Protein AF-A0A6I1Z9Z2-F1 (afdb_monomer_lite)

pLDDT: mean 73.85, std 20.02, range [30.47, 98.06]

Sequence (432 aa):
MTGGTPLSRRRSLVTGGAGFLGSHRLDISPPDGAQLLPAPYDPVLHFVGPASPADHLRLPPETLDVGRLGTRNALTIAARDGARLVLASTSELAPYGTPRVAERLREYVQADAQGGFGARPVPWADLVRARPVGGAWSGDQADRAAGARLCLAEAVLAPARWLRGRTGEDALTMAGGVTLNCVANTRLWRESGFRHVRVQPAAGDAGTALGAAAHVAGQEDTLEPMPTAALGRCWSHAELRQWLERAAVPYDCEEPADIAETAADGIVAWFQGRGEYGPCALGHRSPLARPGKSAGLEQRNAVKSREELRPVAPMVLAERAAGIFDGPLPSPHMPFVHDVAAAWKARIPAVVHVDGTARMRTVDRGQEPLVAWMTDGFERRTGLPVAVNASLDAAGRPMVDDPRDALECFGSAPVELLVLGPFAIRRGKAFA

Foldseek 3Di:
DDDDDDDPDAAEWEAFDQCTQTVPSQRLLDPCSLVVDDDDHAAYEYEFDFPFPFCCVVPVVVSCVVVPSPVVSRVVNCVVRVHDYDYDDQDLLQLVEALPCQVVLCVAWDADLQLAIHGHDDPVVVQDPDADVVHDDDRSVNNNSNSVLVSLLVRNLNSLLSVCVVPVDQEAEAATRSLLQQASQQCNCVPSNHVYYHYDLARYSLCVVVVVVCVVCVVPDDDDDDLFQLPADFDDPVRLVVVCVVVVFDWDLDDLLVVLLVQAVAWEQAAAGGAGHHQWGQRRGWTKYAQQDQVRVQQQCVLLVHDPSDAWAKEAAQVCDVVFWATDPPAASLSHKTAGDPVCCNRRVRQAHPNRIGSYHHDYCVSHVSSCVSLVSNCVNRVDRIMTTGAQAHRRGGGDRDSVRQVVSVVSGPHQWYDHYSIIGGPVRRVD

Structure (mmCIF, N/CA/C/O backbone):
data_AF-A0A6I1Z9Z2-F1
#
_entry.id   AF-A0A6I1Z9Z2-F1
#
loop_
_atom_site.group_PDB
_atom_site.id
_atom_site.type_symbol
_atom_site.label_atom_id
_atom_site.label_alt_id
_atom_site.label_comp_id
_atom_site.label_asym_id
_atom_site.label_entity_id
_atom_site.label_seq_id
_atom_site.pdbx_PDB_ins_code
_atom_site.Cartn_x
_atom_site.Cartn_y
_atom_site.Cartn_z
_atom_site.occupancy
_atom_site.B_iso_or_equiv
_atom_site.auth_seq_id
_atom_site.auth_comp_id
_atom_site.auth_asym_id
_atom_site.auth_atom_id
_atom_site.pdbx_PDB_model_num
ATOM 1 N N . MET A 1 1 ? 55.082 -2.006 -34.697 1.00 39.34 1 MET A N 1
ATOM 2 C CA . MET A 1 1 ? 54.694 -1.769 -33.292 1.00 39.34 1 MET A CA 1
ATOM 3 C C . MET A 1 1 ? 53.232 -1.363 -33.250 1.00 39.34 1 MET A C 1
ATOM 5 O O . MET A 1 1 ? 52.941 -0.237 -33.612 1.00 39.34 1 MET A O 1
ATOM 9 N N . THR A 1 2 ? 52.344 -2.261 -32.829 1.00 35.53 2 THR A N 1
ATOM 10 C CA . THR A 1 2 ? 50.995 -1.942 -32.320 1.00 35.53 2 THR A CA 1
ATOM 11 C C . THR A 1 2 ? 50.575 -3.100 -31.412 1.00 35.53 2 THR A C 1
ATOM 13 O O . THR A 1 2 ? 49.881 -4.020 -31.833 1.00 35.53 2 THR A O 1
ATOM 16 N N . GLY A 1 3 ? 51.101 -3.107 -30.186 1.00 33.56 3 GLY A N 1
ATOM 17 C CA . GLY A 1 3 ? 50.648 -3.997 -29.120 1.00 33.56 3 GLY A CA 1
ATOM 18 C C . GLY A 1 3 ? 49.540 -3.304 -28.336 1.00 33.56 3 GLY A C 1
ATOM 19 O O . GLY A 1 3 ? 49.822 -2.386 -27.573 1.00 33.56 3 GLY A O 1
ATOM 20 N N . GLY A 1 4 ? 48.292 -3.713 -28.557 1.00 30.72 4 GLY A N 1
ATOM 21 C CA . GLY A 1 4 ? 47.162 -3.367 -27.700 1.00 30.72 4 GLY A CA 1
ATOM 22 C C . GLY A 1 4 ? 46.847 -4.547 -26.786 1.00 30.72 4 GLY A C 1
ATOM 23 O O . GLY A 1 4 ? 46.471 -5.615 -27.262 1.00 30.72 4 GLY A O 1
ATOM 24 N N . THR A 1 5 ? 47.033 -4.370 -25.482 1.00 32.22 5 THR A N 1
ATOM 25 C CA . THR A 1 5 ? 46.659 -5.333 -24.435 1.00 32.22 5 THR A CA 1
ATOM 26 C C . THR A 1 5 ? 45.135 -5.553 -24.435 1.00 32.22 5 THR A C 1
ATOM 28 O O . THR A 1 5 ? 44.399 -4.578 -24.612 1.00 32.22 5 THR A O 1
ATOM 31 N N . PRO A 1 6 ? 44.607 -6.775 -24.214 1.00 32.69 6 PRO A N 1
ATOM 32 C CA . PRO A 1 6 ? 43.164 -6.988 -24.139 1.00 32.69 6 PRO A CA 1
ATOM 33 C C . PRO A 1 6 ? 42.592 -6.285 -22.901 1.00 32.69 6 PRO A C 1
ATOM 35 O O . PRO A 1 6 ? 43.097 -6.472 -21.794 1.00 32.69 6 PRO A O 1
ATOM 38 N N . LEU A 1 7 ? 41.520 -5.505 -23.071 1.00 32.72 7 LEU A N 1
ATOM 39 C CA . LEU A 1 7 ? 40.708 -4.996 -21.961 1.00 32.72 7 LEU A CA 1
ATOM 40 C C . LEU A 1 7 ? 40.243 -6.180 -21.099 1.00 32.72 7 LEU A C 1
ATOM 42 O O . LEU A 1 7 ? 39.556 -7.077 -21.595 1.00 32.72 7 LEU A O 1
ATOM 46 N N . SER A 1 8 ? 40.612 -6.198 -19.815 1.00 33.72 8 SER A N 1
ATOM 47 C CA . SER A 1 8 ? 40.124 -7.211 -18.879 1.00 33.72 8 SER A CA 1
ATOM 48 C C . SER A 1 8 ? 38.592 -7.144 -18.812 1.00 33.72 8 SER A C 1
ATOM 50 O O . SER A 1 8 ? 37.994 -6.079 -18.635 1.00 33.72 8 SER A O 1
ATOM 52 N N . ARG A 1 9 ? 37.921 -8.283 -19.023 1.00 36.31 9 ARG A N 1
ATOM 53 C CA . ARG A 1 9 ? 36.458 -8.375 -18.927 1.00 36.31 9 ARG A CA 1
ATOM 54 C C . ARG A 1 9 ? 36.037 -8.161 -17.471 1.00 36.31 9 ARG A C 1
ATOM 56 O O . ARG A 1 9 ? 36.174 -9.076 -16.664 1.00 36.31 9 ARG A O 1
ATOM 63 N N . ARG A 1 10 ? 35.508 -6.975 -17.164 1.00 39.22 10 ARG A N 1
ATOM 64 C CA . ARG A 1 10 ? 34.816 -6.666 -15.902 1.00 39.22 10 ARG A CA 1
ATOM 65 C C . ARG A 1 10 ? 33.581 -7.557 -15.743 1.00 39.22 10 ARG A C 1
ATOM 67 O O . ARG A 1 10 ? 32.819 -7.708 -16.702 1.00 39.22 10 ARG A O 1
ATOM 74 N N . ARG A 1 11 ? 33.387 -8.165 -14.569 1.00 38.00 11 ARG A N 1
ATOM 75 C CA . ARG A 1 11 ? 32.294 -9.125 -14.289 1.00 38.00 11 ARG A CA 1
ATOM 76 C C . ARG A 1 11 ? 31.288 -8.500 -13.319 1.00 38.00 11 ARG A C 1
ATOM 78 O O . ARG A 1 11 ? 31.681 -7.806 -12.390 1.00 38.00 11 ARG A O 1
ATOM 85 N N . SER A 1 12 ? 29.988 -8.723 -13.519 1.00 34.16 12 SER A N 1
ATOM 86 C CA . SER A 1 12 ? 28.911 -8.195 -12.658 1.00 34.16 12 SER A CA 1
ATOM 87 C C . SER A 1 12 ? 27.950 -9.312 -12.251 1.00 34.16 12 SER A C 1
ATOM 89 O O . SER A 1 12 ? 27.571 -10.131 -13.094 1.00 34.16 12 SER A O 1
ATOM 91 N N . LEU A 1 13 ? 27.563 -9.340 -10.972 1.00 36.97 13 LEU A N 1
ATOM 92 C CA . LEU A 1 13 ? 26.622 -10.315 -10.412 1.00 36.97 13 LEU A CA 1
ATOM 93 C C . LEU A 1 13 ? 25.277 -9.638 -10.110 1.00 36.97 13 LEU A C 1
ATOM 95 O O . LEU A 1 13 ? 25.224 -8.674 -9.347 1.00 36.97 13 LEU A O 1
ATOM 99 N N . VAL A 1 14 ? 24.194 -10.155 -10.693 1.00 38.81 14 VAL A N 1
ATOM 100 C CA . VAL A 1 14 ? 22.811 -9.700 -10.470 1.00 38.81 14 VAL A CA 1
ATOM 101 C C . VAL A 1 14 ? 22.050 -10.808 -9.750 1.00 38.81 14 VAL A C 1
ATOM 103 O O . VAL A 1 14 ? 22.090 -11.945 -10.206 1.00 38.81 14 VAL A O 1
ATOM 106 N N . THR A 1 15 ? 21.388 -10.500 -8.632 1.00 43.03 15 THR A N 1
ATOM 107 C CA . THR A 1 15 ? 20.661 -11.493 -7.818 1.00 43.03 15 THR A CA 1
ATOM 108 C C . THR A 1 15 ? 19.252 -11.010 -7.463 1.00 43.03 15 THR A C 1
ATOM 110 O O . THR A 1 15 ? 19.045 -9.821 -7.201 1.00 43.03 15 THR A O 1
ATOM 113 N N . GLY A 1 16 ? 18.287 -11.933 -7.407 1.00 37.81 16 GLY A N 1
ATOM 114 C CA . GLY A 1 16 ? 16.941 -11.692 -6.882 1.00 37.81 16 GLY A CA 1
ATOM 115 C C . GLY A 1 16 ? 16.196 -13.001 -6.603 1.00 37.81 16 GLY A C 1
ATOM 116 O O . GLY A 1 16 ? 16.183 -13.863 -7.472 1.00 37.81 16 GLY A O 1
ATOM 117 N N . GLY A 1 17 ? 15.588 -13.118 -5.414 1.00 38.91 17 GLY A N 1
ATOM 118 C CA . GLY A 1 17 ? 14.640 -14.176 -5.023 1.00 38.91 17 GLY A CA 1
ATOM 119 C C . GLY A 1 17 ? 15.146 -15.630 -5.022 1.00 38.91 17 GLY A C 1
ATOM 120 O O . GLY A 1 17 ? 16.175 -15.962 -5.604 1.00 38.91 17 GLY A O 1
ATOM 121 N N . ALA A 1 18 ? 14.402 -16.515 -4.345 1.00 30.47 18 ALA A N 1
ATOM 122 C CA . ALA A 1 18 ? 14.756 -17.929 -4.182 1.00 30.47 18 ALA A CA 1
ATOM 123 C C . ALA A 1 18 ? 14.954 -18.638 -5.537 1.00 30.47 18 ALA A C 1
ATOM 125 O O . ALA A 1 18 ? 14.105 -18.560 -6.423 1.00 30.47 18 ALA A O 1
ATOM 126 N N . GLY A 1 19 ? 16.108 -19.298 -5.674 1.00 34.84 19 GLY A N 1
ATOM 127 C CA . GLY A 1 19 ? 16.666 -19.819 -6.926 1.00 34.84 19 GLY A CA 1
ATOM 128 C C . GLY A 1 19 ? 17.892 -19.043 -7.428 1.00 34.84 19 GLY A C 1
ATOM 129 O O . GLY A 1 19 ? 18.610 -19.577 -8.262 1.00 34.84 19 GLY A O 1
ATOM 130 N N . PHE A 1 20 ? 18.133 -17.817 -6.925 1.00 44.12 20 PHE A N 1
ATOM 131 C CA . PHE A 1 20 ? 19.316 -16.943 -7.083 1.00 44.12 20 PHE A CA 1
ATOM 132 C C . PHE A 1 20 ? 20.274 -17.258 -8.245 1.00 44.12 20 PHE A C 1
ATOM 134 O O . PHE A 1 20 ? 21.485 -17.342 -8.056 1.00 44.12 20 PHE A O 1
ATOM 141 N N . LEU A 1 21 ? 19.746 -17.368 -9.464 1.00 36.66 21 LEU A N 1
ATOM 142 C CA . LEU A 1 21 ? 20.552 -17.549 -10.661 1.00 36.66 21 LEU A CA 1
ATOM 143 C C . LEU A 1 21 ? 21.253 -16.223 -10.960 1.00 36.66 21 LEU A C 1
ATOM 145 O O . LEU A 1 21 ? 20.626 -15.262 -11.404 1.00 36.66 21 LEU A O 1
ATOM 149 N N . GLY A 1 22 ? 22.565 -16.165 -10.725 1.00 40.72 22 GLY A N 1
ATOM 150 C CA . GLY A 1 22 ? 23.389 -15.075 -11.249 1.00 40.72 22 GLY A CA 1
ATOM 151 C C . GLY A 1 22 ? 23.349 -15.024 -12.784 1.00 40.72 22 GLY A C 1
ATOM 152 O O . GLY A 1 22 ? 22.806 -15.914 -13.441 1.00 40.72 22 GLY A O 1
ATOM 153 N N . SER A 1 23 ? 24.049 -14.060 -13.389 1.00 37.53 23 SER A N 1
ATOM 154 C CA . SER A 1 23 ? 24.301 -13.987 -14.847 1.00 37.53 23 SER A CA 1
ATOM 155 C C . SER A 1 23 ? 24.912 -15.271 -15.453 1.00 37.53 23 SER A C 1
ATOM 157 O O . SER A 1 23 ? 24.978 -15.417 -16.671 1.00 37.53 23 SER A O 1
ATOM 159 N N . HIS A 1 24 ? 25.315 -16.221 -14.603 1.00 39.03 24 HIS A N 1
ATOM 160 C CA . HIS A 1 24 ? 25.862 -17.536 -14.928 1.00 39.03 24 HIS A CA 1
ATOM 161 C C . HIS A 1 24 ? 24.916 -18.727 -14.668 1.00 39.03 24 HIS A C 1
ATOM 163 O O . HIS A 1 24 ? 25.362 -19.861 -14.802 1.00 39.03 24 HIS A O 1
ATOM 169 N N . ARG A 1 25 ? 23.638 -18.512 -14.313 1.00 40.47 25 ARG A N 1
ATOM 170 C CA . ARG A 1 25 ? 22.677 -19.589 -13.982 1.00 40.47 25 ARG A CA 1
ATOM 171 C C . ARG A 1 25 ? 23.159 -20.545 -12.869 1.00 40.47 25 ARG A C 1
ATOM 173 O O . ARG A 1 25 ? 22.931 -21.747 -12.942 1.00 40.47 25 ARG A O 1
ATOM 180 N N . LEU A 1 26 ? 23.817 -20.007 -11.843 1.00 44.75 26 LEU A N 1
ATOM 181 C CA . LEU A 1 26 ? 24.284 -20.754 -10.669 1.00 44.75 26 LEU A CA 1
ATOM 182 C C . LEU A 1 26 ? 23.446 -20.377 -9.447 1.00 44.75 26 LEU A C 1
ATOM 184 O O . LEU A 1 26 ? 23.317 -19.185 -9.180 1.00 44.75 26 LEU A O 1
ATOM 188 N N . ASP A 1 27 ? 22.914 -21.371 -8.732 1.00 43.47 27 ASP A N 1
ATOM 189 C CA . ASP A 1 27 ? 22.217 -21.195 -7.454 1.00 43.47 27 ASP A CA 1
ATOM 190 C C . ASP A 1 27 ? 23.239 -20.974 -6.329 1.00 43.47 27 ASP A C 1
ATOM 192 O O . ASP A 1 27 ? 24.048 -21.847 -6.013 1.00 43.47 27 ASP A O 1
ATOM 196 N N . ILE A 1 28 ? 23.214 -19.780 -5.738 1.00 49.12 28 ILE A N 1
ATOM 197 C CA . ILE A 1 28 ? 24.101 -19.386 -4.635 1.00 49.12 28 ILE A CA 1
ATOM 198 C C . ILE A 1 28 ? 23.416 -19.445 -3.262 1.00 49.12 28 ILE A C 1
ATOM 200 O O . ILE A 1 28 ? 23.949 -18.893 -2.299 1.00 49.12 28 ILE A O 1
ATOM 204 N N . SER A 1 29 ? 22.231 -20.054 -3.163 1.00 41.66 29 SER A N 1
ATOM 205 C CA . SER A 1 29 ? 21.508 -20.254 -1.901 1.00 41.66 29 SER A CA 1
ATOM 206 C C . SER A 1 29 ? 22.180 -21.198 -0.882 1.00 41.66 29 SER A C 1
ATOM 208 O O . SER A 1 29 ? 21.940 -20.998 0.313 1.00 41.66 29 SER A O 1
ATOM 210 N N . PRO A 1 30 ? 23.043 -22.167 -1.264 1.00 50.12 30 PRO A N 1
ATOM 211 C CA . PRO A 1 30 ? 23.748 -22.998 -0.288 1.00 50.12 30 PRO A CA 1
ATOM 212 C C . PRO A 1 30 ? 24.736 -22.193 0.583 1.00 50.12 30 PRO A C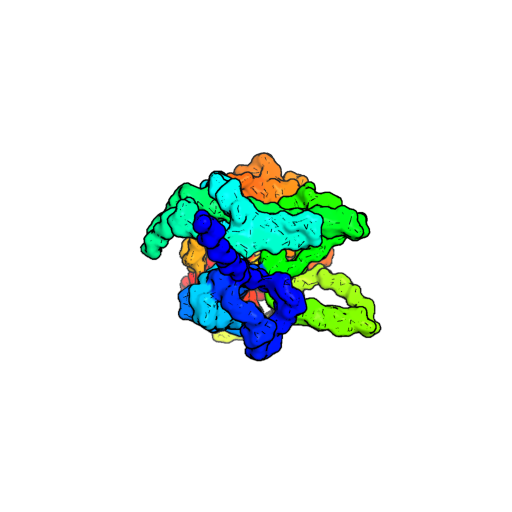 1
ATOM 214 O O . PRO A 1 30 ? 25.232 -21.152 0.142 1.00 50.12 30 PRO A O 1
ATOM 217 N N . PRO A 1 31 ? 25.101 -22.679 1.789 1.00 43.53 31 PRO A N 1
ATOM 218 C CA . PRO A 1 31 ? 26.061 -22.017 2.687 1.00 43.53 31 PRO A CA 1
ATOM 219 C C . PRO A 1 31 ? 27.414 -21.694 2.034 1.00 43.53 31 PRO A C 1
ATOM 221 O O . PRO A 1 31 ? 28.019 -20.666 2.338 1.00 43.53 31 PRO A O 1
ATOM 224 N N . ASP A 1 32 ? 27.833 -22.526 1.078 1.00 54.19 32 ASP A N 1
ATOM 225 C CA . ASP A 1 32 ? 29.079 -22.375 0.320 1.00 54.19 32 ASP A CA 1
ATOM 226 C C . ASP A 1 32 ? 28.870 -21.698 -1.047 1.00 54.19 32 ASP A C 1
ATOM 228 O O . ASP A 1 32 ? 29.788 -21.619 -1.862 1.00 54.19 32 ASP A O 1
ATOM 232 N N . GLY A 1 33 ? 27.672 -21.170 -1.318 1.00 55.62 33 GLY A N 1
ATOM 233 C CA . GLY A 1 33 ? 27.269 -20.628 -2.619 1.00 55.62 33 GLY A CA 1
ATOM 234 C C . GLY A 1 33 ? 28.170 -19.506 -3.147 1.00 55.62 33 GLY A C 1
ATOM 235 O O . GLY A 1 33 ? 28.370 -19.383 -4.353 1.00 55.62 33 GLY A O 1
ATOM 236 N N . ALA A 1 34 ? 28.801 -18.729 -2.259 1.00 53.72 34 ALA A N 1
ATOM 237 C CA . ALA A 1 34 ? 29.780 -17.702 -2.631 1.00 53.72 34 ALA A CA 1
ATOM 238 C C . ALA A 1 34 ? 31.068 -18.276 -3.266 1.00 53.72 34 ALA A C 1
ATOM 240 O O . ALA A 1 34 ? 31.768 -17.570 -4.001 1.00 53.72 34 ALA A O 1
ATOM 241 N N . GLN A 1 35 ? 31.385 -19.546 -2.995 1.00 60.25 35 GLN A N 1
ATOM 242 C CA . GLN A 1 35 ? 32.554 -20.258 -3.524 1.00 60.25 35 GLN A CA 1
ATOM 243 C C . GLN A 1 35 ? 32.295 -20.853 -4.917 1.00 60.25 35 GLN A C 1
ATOM 245 O O . GLN A 1 35 ? 33.241 -21.154 -5.639 1.00 60.25 35 GLN A O 1
ATOM 250 N N . LEU A 1 36 ? 31.026 -20.968 -5.324 1.00 57.03 36 LEU A N 1
ATOM 251 C CA . LEU A 1 36 ? 30.617 -21.536 -6.614 1.00 57.03 36 LEU A CA 1
ATOM 252 C C . LEU A 1 36 ? 30.848 -20.583 -7.803 1.00 57.03 36 LEU A C 1
ATOM 254 O O . LEU A 1 36 ? 30.657 -20.972 -8.955 1.00 57.03 36 LEU A O 1
ATOM 258 N N . LEU A 1 37 ? 31.245 -19.332 -7.548 1.00 57.00 37 LEU A N 1
ATOM 259 C CA . LEU A 1 37 ? 31.373 -18.289 -8.565 1.00 57.00 37 LEU A CA 1
ATOM 260 C C . LEU A 1 37 ? 32.843 -18.009 -8.943 1.00 57.00 37 LEU A C 1
ATOM 262 O O . LEU A 1 37 ? 33.646 -17.680 -8.064 1.00 57.00 37 LEU A O 1
ATOM 266 N N . PRO A 1 38 ? 33.212 -18.060 -10.240 1.00 52.38 38 PRO A N 1
ATOM 267 C CA . PRO A 1 38 ? 34.584 -17.820 -10.680 1.00 52.38 38 PRO A CA 1
ATOM 268 C C . PRO A 1 38 ? 34.947 -16.323 -10.623 1.00 52.38 38 PRO A C 1
ATOM 270 O O . PRO A 1 38 ? 34.348 -15.489 -11.304 1.00 52.38 38 PRO A O 1
ATOM 273 N N . ALA A 1 39 ? 35.973 -16.005 -9.831 1.00 54.16 39 ALA A N 1
ATOM 274 C CA . ALA A 1 39 ? 36.477 -14.666 -9.489 1.00 54.16 39 ALA A CA 1
ATOM 275 C C . ALA A 1 39 ? 36.866 -13.742 -10.674 1.00 54.16 39 ALA A C 1
ATOM 277 O O . ALA A 1 39 ? 37.062 -14.228 -11.794 1.00 54.16 39 ALA A O 1
ATOM 278 N N . PRO A 1 40 ? 37.151 -12.443 -10.422 1.00 45.03 40 PRO A N 1
ATOM 279 C CA . PRO A 1 40 ? 36.559 -11.533 -9.427 1.00 45.03 40 PRO A CA 1
ATOM 280 C C . PRO A 1 40 ? 35.448 -10.653 -10.050 1.00 45.03 40 PRO A C 1
ATOM 282 O O . PRO A 1 40 ? 35.398 -10.492 -11.273 1.00 45.03 40 PRO A O 1
ATOM 285 N N . TYR A 1 41 ? 34.563 -10.088 -9.219 1.00 44.66 41 TYR A N 1
ATOM 286 C CA . TYR A 1 41 ? 33.424 -9.252 -9.645 1.00 44.66 41 TYR A CA 1
ATOM 287 C C . TYR A 1 41 ? 33.587 -7.779 -9.228 1.00 44.66 41 TYR A C 1
ATOM 289 O O . TYR A 1 41 ? 34.080 -7.498 -8.144 1.00 44.66 41 TYR A O 1
ATOM 297 N N . ASP A 1 42 ? 33.143 -6.837 -10.072 1.00 35.53 42 ASP A N 1
ATOM 298 C CA . ASP A 1 42 ? 33.306 -5.386 -9.862 1.00 35.53 42 ASP A CA 1
ATOM 299 C C . ASP A 1 42 ? 32.088 -4.734 -9.143 1.00 35.53 42 ASP A C 1
ATOM 301 O O . ASP A 1 42 ? 32.278 -3.928 -8.226 1.00 35.53 42 ASP A O 1
ATOM 305 N N . PRO A 1 43 ? 30.823 -5.054 -9.512 1.00 33.91 43 PRO A N 1
ATOM 306 C CA . PRO A 1 43 ? 29.652 -4.832 -8.647 1.00 33.91 43 PRO A CA 1
ATOM 307 C C . PRO A 1 43 ? 28.842 -6.104 -8.327 1.00 33.91 43 PRO A C 1
ATOM 309 O O . PRO A 1 43 ? 28.745 -7.034 -9.137 1.00 33.91 43 PRO A O 1
ATOM 312 N N . VAL A 1 44 ? 28.141 -6.063 -7.187 1.00 37.62 44 VAL A N 1
ATOM 313 C CA . VAL A 1 44 ? 27.102 -7.028 -6.786 1.00 37.62 44 VAL A CA 1
ATOM 314 C C . VAL A 1 44 ? 25.776 -6.281 -6.601 1.00 37.62 44 VAL A C 1
ATOM 316 O O . VAL A 1 44 ? 25.691 -5.347 -5.802 1.00 37.62 44 VAL A O 1
ATOM 319 N N . LEU A 1 45 ? 24.743 -6.667 -7.355 1.00 40.69 45 LEU A N 1
ATOM 320 C CA . LEU A 1 45 ? 23.428 -6.018 -7.361 1.00 40.69 45 LEU A CA 1
ATOM 321 C C . LEU A 1 45 ? 22.391 -6.913 -6.682 1.00 40.69 45 LEU A C 1
ATOM 323 O O . LEU A 1 45 ? 22.158 -8.052 -7.102 1.00 40.69 45 LEU A O 1
ATOM 327 N N . HIS A 1 46 ? 21.781 -6.386 -5.622 1.00 41.16 46 HIS A N 1
ATOM 328 C CA . HIS A 1 46 ? 20.852 -7.116 -4.774 1.00 41.16 46 HIS A CA 1
ATOM 329 C C . HIS A 1 46 ? 19.545 -6.332 -4.626 1.00 41.16 46 HIS A C 1
ATOM 331 O O . HIS A 1 46 ? 19.511 -5.263 -4.018 1.00 41.16 46 HIS A O 1
ATOM 337 N N . PHE A 1 47 ? 18.469 -6.858 -5.211 1.00 44.00 47 PHE A N 1
ATOM 338 C CA . PHE A 1 47 ? 17.188 -6.154 -5.338 1.00 44.00 47 PHE A CA 1
ATOM 339 C C . PHE A 1 47 ? 16.127 -6.579 -4.305 1.00 44.00 47 PHE A C 1
ATOM 341 O O . PHE A 1 47 ? 14.926 -6.480 -4.560 1.00 44.00 47 PHE A O 1
ATOM 348 N N . VAL A 1 48 ? 16.557 -7.048 -3.131 1.00 43.28 48 VAL A N 1
ATOM 349 C CA . VAL A 1 48 ? 15.666 -7.347 -1.999 1.00 43.28 48 VAL A CA 1
ATOM 350 C C . VAL A 1 48 ? 15.544 -6.106 -1.120 1.00 43.28 48 VAL A C 1
ATOM 352 O O . VAL A 1 48 ? 16.546 -5.500 -0.761 1.00 43.28 48 VAL A O 1
ATOM 355 N N . GLY A 1 49 ? 14.323 -5.711 -0.761 1.00 39.06 49 GLY A N 1
ATOM 356 C CA . GLY A 1 49 ? 14.095 -4.660 0.232 1.00 39.06 49 GLY A CA 1
ATOM 357 C C . GLY A 1 49 ? 13.954 -5.265 1.634 1.00 39.06 49 GLY A C 1
ATOM 358 O O . GLY A 1 49 ? 13.142 -6.177 1.787 1.00 39.06 49 GLY A O 1
ATOM 359 N N . PRO A 1 50 ? 14.677 -4.789 2.666 1.00 34.28 50 PRO A N 1
ATOM 360 C CA . PRO A 1 50 ? 14.412 -5.211 4.036 1.00 34.28 50 PRO A CA 1
ATOM 361 C C . PRO A 1 50 ? 13.065 -4.668 4.526 1.00 34.28 50 PRO A C 1
ATOM 363 O O . PRO A 1 50 ? 12.744 -3.489 4.360 1.00 34.28 50 PRO A O 1
ATOM 366 N N . ALA A 1 51 ? 12.297 -5.528 5.189 1.00 38.19 51 ALA A N 1
ATOM 367 C CA . ALA A 1 51 ? 11.149 -5.135 5.990 1.00 38.19 51 ALA A CA 1
ATOM 368 C C . ALA A 1 51 ? 11.623 -4.787 7.417 1.00 38.19 51 ALA A C 1
ATOM 370 O O . ALA A 1 51 ? 11.894 -5.693 8.192 1.00 38.19 51 ALA A O 1
ATOM 371 N N . SER A 1 52 ? 11.769 -3.489 7.731 1.00 37.22 52 SER A N 1
ATOM 372 C CA . SER A 1 52 ? 11.652 -2.847 9.070 1.00 37.22 52 SER A CA 1
ATOM 373 C C . SER A 1 52 ? 12.547 -1.585 9.172 1.00 37.22 52 SER A C 1
ATOM 375 O O . SER A 1 52 ? 13.767 -1.710 9.072 1.00 37.22 52 SER A O 1
ATOM 377 N N . PRO A 1 53 ? 12.003 -0.362 9.375 1.00 39.22 53 PRO A N 1
ATOM 378 C CA . PRO A 1 53 ? 12.794 0.881 9.354 1.00 39.22 53 PRO A CA 1
ATOM 379 C C . PRO A 1 53 ? 13.706 1.187 10.563 1.00 39.22 53 PRO A C 1
ATOM 381 O O . PRO A 1 53 ? 14.718 1.850 10.358 1.00 39.22 53 PRO A O 1
ATOM 384 N N . ALA A 1 54 ? 13.408 0.774 11.806 1.00 36.69 54 ALA A N 1
ATOM 385 C CA . ALA A 1 54 ? 14.279 1.148 12.947 1.00 36.69 54 ALA A CA 1
ATOM 386 C C . ALA A 1 54 ? 15.547 0.338 13.035 1.00 36.69 54 ALA A C 1
ATOM 388 O O . ALA A 1 54 ? 16.633 0.896 13.163 1.00 36.69 54 ALA A O 1
ATOM 389 N N . ASP A 1 55 ? 15.396 -0.984 13.049 1.00 37.72 55 ASP A N 1
ATOM 390 C CA . ASP A 1 55 ? 16.536 -1.856 13.253 1.00 37.72 55 ASP A CA 1
ATOM 391 C C . ASP A 1 55 ? 17.411 -1.833 12.003 1.00 37.72 55 ASP A C 1
ATOM 393 O O . ASP A 1 55 ? 18.612 -2.020 12.102 1.00 37.72 55 ASP A O 1
ATOM 397 N N . HIS A 1 56 ? 16.877 -1.435 10.843 1.00 40.09 56 HIS A N 1
ATOM 398 C CA . HIS A 1 56 ? 17.704 -1.116 9.686 1.00 40.09 56 HIS A CA 1
ATOM 399 C C . HIS A 1 56 ? 18.695 0.033 9.947 1.00 40.09 56 HIS A C 1
ATOM 401 O O . HIS A 1 56 ? 19.817 -0.017 9.451 1.00 40.09 56 HIS A O 1
ATOM 407 N N . LEU A 1 57 ? 18.313 1.045 10.734 1.00 39.97 57 LEU A N 1
ATOM 408 C CA . LEU A 1 57 ? 19.195 2.161 11.093 1.00 39.97 57 LEU A CA 1
ATOM 409 C C . LEU A 1 57 ? 20.124 1.823 12.269 1.00 39.97 57 LEU A C 1
ATOM 411 O O . LEU A 1 57 ? 21.207 2.395 12.366 1.00 39.97 57 LEU A O 1
ATOM 415 N N . ARG A 1 58 ? 19.710 0.908 13.157 1.00 39.31 58 ARG A N 1
ATOM 416 C CA . ARG A 1 58 ? 20.405 0.603 14.421 1.00 39.31 58 ARG A CA 1
ATOM 417 C C . ARG A 1 58 ? 21.265 -0.664 14.376 1.00 39.31 58 ARG A C 1
ATOM 419 O O . ARG A 1 58 ? 22.346 -0.691 14.948 1.00 39.31 58 ARG A O 1
ATOM 426 N N . LEU A 1 59 ? 20.766 -1.684 13.691 1.00 40.09 59 LEU A N 1
ATOM 427 C CA . LEU A 1 59 ? 21.329 -3.015 13.465 1.00 40.09 59 LEU A CA 1
ATOM 428 C C . LEU A 1 59 ? 21.156 -3.423 11.981 1.00 40.09 59 LEU A C 1
ATOM 430 O O . LEU A 1 59 ? 20.496 -4.427 11.664 1.00 40.09 59 LEU A O 1
ATOM 434 N N . PRO A 1 60 ? 21.674 -2.620 11.023 1.00 41.22 60 PRO A N 1
ATOM 435 C CA . PRO A 1 60 ? 21.604 -2.978 9.613 1.00 41.22 60 PRO A CA 1
ATOM 436 C C . PRO A 1 60 ? 22.137 -4.406 9.352 1.00 41.22 60 PRO A C 1
ATOM 438 O O . PRO A 1 60 ? 21.461 -5.143 8.627 1.00 41.22 60 PRO A O 1
ATOM 441 N N . PRO A 1 61 ? 23.275 -4.851 9.940 1.00 37.41 61 PRO A N 1
ATOM 442 C CA . PRO A 1 61 ? 23.852 -6.207 9.853 1.00 37.41 61 PRO A CA 1
ATOM 443 C C . PRO A 1 61 ? 23.042 -7.375 10.431 1.00 37.41 61 PRO A C 1
ATOM 445 O O . PRO A 1 61 ? 23.311 -8.511 10.062 1.00 37.41 61 PRO A O 1
ATOM 448 N N . GLU A 1 62 ? 21.982 -7.121 11.186 1.00 42.91 62 GLU A N 1
ATOM 449 C CA . GLU A 1 62 ? 21.129 -8.141 11.808 1.00 42.91 62 GLU A CA 1
ATOM 450 C C . GLU A 1 62 ? 19.725 -8.116 11.190 1.00 42.91 62 GLU A C 1
ATOM 452 O O . GLU A 1 62 ? 19.114 -9.150 10.951 1.00 42.91 62 GLU A O 1
ATOM 457 N N . THR A 1 63 ? 19.243 -6.933 10.805 1.00 39.19 63 THR A N 1
ATOM 458 C CA . THR A 1 63 ? 17.906 -6.753 10.210 1.00 39.19 63 THR A CA 1
ATOM 459 C C . THR A 1 63 ? 17.804 -7.340 8.816 1.00 39.19 63 THR A C 1
ATOM 461 O O . THR A 1 63 ? 16.818 -8.002 8.502 1.00 39.19 63 THR A O 1
ATOM 464 N N . LEU A 1 64 ? 18.827 -7.153 7.971 1.00 40.03 64 LEU A N 1
ATOM 465 C CA . LEU A 1 64 ? 18.853 -7.941 6.745 1.00 40.03 64 LEU A CA 1
ATOM 466 C C . LEU A 1 64 ? 19.090 -9.444 7.048 1.00 40.03 64 LEU A C 1
ATOM 468 O O . LEU A 1 64 ? 18.675 -10.203 6.192 1.00 40.03 64 LEU A O 1
ATOM 472 N N . ASP A 1 65 ? 19.621 -9.870 8.231 1.00 37.88 65 ASP A N 1
ATOM 473 C CA . ASP A 1 65 ? 20.045 -11.249 8.660 1.00 37.88 65 ASP A CA 1
ATOM 474 C C . ASP A 1 65 ? 18.879 -12.214 8.742 1.00 37.88 65 ASP A C 1
ATOM 476 O O . ASP A 1 65 ? 18.951 -13.355 8.292 1.00 37.88 65 ASP A O 1
ATOM 480 N N . VAL A 1 66 ? 17.740 -11.655 9.124 1.00 37.44 66 VAL A N 1
ATOM 481 C CA . VAL A 1 66 ? 16.441 -12.318 9.142 1.00 37.44 66 VAL A CA 1
ATOM 482 C C . VAL A 1 66 ? 15.922 -12.651 7.723 1.00 37.44 66 VAL A C 1
ATOM 484 O O . VAL A 1 66 ? 15.048 -13.500 7.584 1.00 37.44 66 VAL A O 1
ATOM 487 N N . GLY A 1 67 ? 16.485 -12.061 6.654 1.00 40.44 67 GLY A N 1
ATOM 488 C CA . GLY A 1 67 ? 16.152 -12.344 5.243 1.00 40.44 67 GLY A CA 1
ATOM 489 C C . GLY A 1 67 ? 17.355 -12.690 4.343 1.00 40.44 67 GLY A C 1
ATOM 490 O O . GLY A 1 67 ? 17.298 -12.487 3.135 1.00 40.44 67 GLY A O 1
ATOM 491 N N . ARG A 1 68 ? 18.489 -13.142 4.905 1.00 42.94 68 ARG A N 1
ATOM 492 C CA . ARG A 1 68 ? 19.829 -12.736 4.405 1.00 42.94 68 ARG A CA 1
ATOM 493 C C . ARG A 1 68 ? 20.710 -13.756 3.733 1.00 42.94 68 ARG A C 1
ATOM 495 O O . ARG A 1 68 ? 21.832 -13.368 3.462 1.00 42.94 68 ARG A O 1
ATOM 502 N N . LEU A 1 69 ? 20.362 -15.007 3.449 1.00 45.41 69 LEU A N 1
ATOM 503 C CA . LEU A 1 69 ? 21.397 -15.877 2.847 1.00 45.41 69 LEU A CA 1
ATOM 504 C C . LEU A 1 69 ? 21.883 -15.325 1.487 1.00 45.41 69 LEU A C 1
ATOM 506 O O . LEU A 1 69 ? 23.087 -15.226 1.253 1.00 45.41 69 LEU A O 1
ATOM 510 N N . GLY A 1 70 ? 20.970 -14.787 0.669 1.00 42.44 70 GLY A N 1
ATOM 511 C CA . GLY A 1 70 ? 21.303 -14.083 -0.576 1.00 42.44 70 GLY A CA 1
ATOM 512 C C . GLY A 1 70 ? 22.002 -12.731 -0.367 1.00 42.44 70 GLY A C 1
ATOM 513 O O . GLY A 1 70 ? 23.005 -12.451 -1.023 1.00 42.44 70 GLY A O 1
ATOM 514 N N . THR A 1 71 ? 21.534 -11.896 0.570 1.00 47.91 71 THR A N 1
ATOM 515 C CA . THR A 1 71 ? 22.170 -10.599 0.878 1.00 47.91 71 THR A CA 1
ATOM 516 C C . THR A 1 71 ? 23.535 -10.769 1.548 1.00 47.91 71 THR A C 1
ATOM 518 O O . THR A 1 71 ? 24.439 -9.982 1.299 1.00 47.91 71 THR A O 1
ATOM 521 N N . ARG A 1 72 ? 23.707 -11.791 2.393 1.00 45.38 72 ARG A N 1
ATOM 522 C CA . ARG A 1 72 ? 24.948 -12.152 3.087 1.00 45.38 72 ARG A CA 1
ATOM 523 C C . ARG A 1 72 ? 25.953 -12.684 2.089 1.00 45.38 72 ARG A C 1
ATOM 525 O O . ARG A 1 72 ? 27.064 -12.188 2.088 1.00 45.38 72 ARG A O 1
ATOM 532 N N . ASN A 1 73 ? 25.564 -13.573 1.178 1.00 49.34 73 ASN A N 1
ATOM 533 C CA . ASN A 1 73 ? 26.452 -14.008 0.101 1.00 49.34 73 ASN A CA 1
ATOM 534 C C . ASN A 1 73 ? 26.813 -12.835 -0.824 1.00 49.34 73 ASN A C 1
ATOM 536 O O . ASN A 1 73 ? 27.981 -12.675 -1.163 1.00 49.34 73 ASN A O 1
ATOM 540 N N . ALA A 1 74 ? 25.870 -11.939 -1.134 1.00 49.06 74 ALA A N 1
ATOM 541 C CA . ALA A 1 74 ? 26.150 -10.707 -1.873 1.00 49.06 74 ALA A CA 1
ATOM 542 C C . ALA A 1 74 ? 27.120 -9.761 -1.132 1.00 49.06 74 ALA A C 1
ATOM 544 O O . ALA A 1 74 ? 28.030 -9.214 -1.752 1.00 49.06 74 ALA A O 1
ATOM 545 N N . LEU A 1 75 ? 26.969 -9.603 0.188 1.00 47.94 75 LEU A N 1
ATOM 546 C CA . LEU A 1 75 ? 27.865 -8.837 1.064 1.00 47.94 75 LEU A CA 1
ATOM 547 C C . LEU A 1 75 ? 29.241 -9.502 1.209 1.00 47.94 75 LEU A C 1
ATOM 549 O O . LEU A 1 75 ? 30.249 -8.808 1.183 1.00 47.94 75 LEU A O 1
ATOM 553 N N . THR A 1 76 ? 29.302 -10.828 1.331 1.00 49.78 76 THR A N 1
ATOM 554 C CA . THR A 1 76 ? 30.536 -11.617 1.423 1.00 49.78 76 THR A CA 1
ATOM 555 C C . THR A 1 76 ? 31.301 -11.579 0.107 1.00 49.78 76 THR A C 1
ATOM 557 O O . THR A 1 76 ? 32.513 -11.420 0.136 1.00 49.78 76 THR A O 1
ATOM 560 N N . ILE A 1 77 ? 30.623 -11.653 -1.042 1.00 47.91 77 ILE A N 1
ATOM 561 C CA . ILE A 1 77 ? 31.239 -11.478 -2.367 1.00 47.91 77 ILE A CA 1
ATOM 562 C C . ILE A 1 77 ? 31.728 -10.035 -2.527 1.00 47.91 77 ILE A C 1
ATOM 564 O O . ILE A 1 77 ? 32.865 -9.824 -2.940 1.00 47.91 77 ILE A O 1
ATOM 568 N N . ALA A 1 78 ? 30.918 -9.046 -2.132 1.00 47.78 78 ALA A N 1
ATOM 569 C CA . ALA A 1 78 ? 31.310 -7.639 -2.141 1.00 47.78 78 ALA A CA 1
ATOM 570 C C . ALA A 1 78 ? 32.553 -7.380 -1.268 1.00 47.78 78 ALA A C 1
ATOM 572 O O . ALA A 1 78 ? 33.495 -6.728 -1.706 1.00 47.78 78 ALA A O 1
ATOM 573 N N . ALA A 1 79 ? 32.603 -7.955 -0.066 1.00 45.53 79 ALA A N 1
ATOM 574 C CA . ALA A 1 79 ? 33.739 -7.844 0.842 1.00 45.53 79 ALA A CA 1
ATOM 575 C C . ALA A 1 79 ? 34.979 -8.615 0.350 1.00 45.53 79 ALA A C 1
ATOM 577 O O . ALA A 1 79 ? 36.079 -8.072 0.403 1.00 45.53 79 ALA A O 1
ATOM 578 N N . ARG A 1 80 ? 34.813 -9.850 -0.154 1.00 55.38 80 ARG A N 1
ATOM 579 C CA . ARG A 1 80 ? 35.894 -10.690 -0.708 1.00 55.38 80 ARG A CA 1
ATOM 580 C C . ARG A 1 80 ? 36.566 -10.022 -1.906 1.00 55.38 80 ARG A C 1
ATOM 582 O O . ARG A 1 80 ? 37.787 -10.057 -2.010 1.00 55.38 80 ARG A O 1
ATOM 589 N N . ASP A 1 81 ? 35.770 -9.412 -2.781 1.00 45.12 81 ASP A N 1
ATOM 590 C CA . ASP A 1 81 ? 36.234 -8.893 -4.072 1.00 45.12 81 ASP A CA 1
ATOM 591 C C . ASP A 1 81 ? 36.487 -7.370 -4.048 1.00 45.12 81 ASP A C 1
ATOM 593 O O . ASP A 1 81 ? 36.818 -6.781 -5.075 1.00 45.12 81 ASP A O 1
ATOM 597 N N . GLY A 1 82 ? 36.331 -6.704 -2.894 1.00 41.06 82 GLY A N 1
ATOM 598 C CA . GLY A 1 82 ? 36.430 -5.239 -2.783 1.00 41.06 82 GLY A CA 1
ATOM 599 C C . GLY A 1 82 ? 35.340 -4.483 -3.560 1.00 41.06 82 GLY A C 1
ATOM 600 O O . GLY A 1 82 ? 35.487 -3.296 -3.864 1.00 41.06 82 GLY A O 1
ATOM 601 N N . ALA A 1 83 ? 34.249 -5.169 -3.900 1.00 35.97 83 ALA A N 1
ATOM 602 C CA . ALA A 1 83 ? 33.138 -4.666 -4.690 1.00 35.97 83 ALA A CA 1
ATOM 603 C C . ALA A 1 83 ? 32.138 -3.856 -3.846 1.00 35.97 83 ALA A C 1
ATOM 605 O O . ALA A 1 83 ? 31.963 -4.054 -2.645 1.00 35.97 83 ALA A O 1
ATOM 606 N N . ARG A 1 84 ? 31.447 -2.910 -4.494 1.00 39.03 84 ARG A N 1
ATOM 607 C CA . ARG A 1 84 ? 30.447 -2.041 -3.849 1.00 39.03 84 ARG A CA 1
ATOM 608 C C . ARG A 1 84 ? 29.043 -2.631 -4.012 1.00 39.03 84 ARG A C 1
ATOM 610 O O . ARG A 1 84 ? 28.609 -2.873 -5.138 1.00 39.03 84 ARG A O 1
ATOM 617 N N . LEU A 1 85 ? 28.333 -2.824 -2.898 1.00 38.72 85 LEU A N 1
ATOM 618 C CA . LEU A 1 85 ? 26.949 -3.314 -2.866 1.00 38.72 85 LEU A CA 1
ATOM 619 C C . LEU A 1 85 ? 25.958 -2.161 -3.092 1.00 38.72 85 LEU A C 1
ATOM 621 O O . LEU A 1 85 ? 26.034 -1.138 -2.411 1.00 38.72 85 LEU A O 1
ATOM 625 N N . VAL A 1 86 ? 25.000 -2.336 -4.007 1.00 37.81 86 VAL A N 1
ATOM 626 C CA . VAL A 1 86 ? 23.912 -1.370 -4.237 1.00 37.81 86 VAL A CA 1
ATOM 627 C C . VAL A 1 86 ? 22.567 -2.016 -3.913 1.00 37.81 86 VAL A C 1
ATOM 629 O O . VAL A 1 86 ? 22.182 -3.003 -4.537 1.00 37.81 86 VAL A O 1
ATOM 632 N N . LEU A 1 87 ? 21.860 -1.415 -2.955 1.00 39.78 87 LEU A N 1
ATOM 633 C CA . LEU A 1 87 ? 20.498 -1.746 -2.536 1.00 39.78 87 LEU A CA 1
ATOM 634 C C . LEU A 1 87 ? 19.553 -0.660 -3.074 1.00 39.78 87 LEU A C 1
ATOM 636 O O . LEU A 1 87 ? 19.783 0.521 -2.814 1.00 39.78 87 LEU A O 1
ATOM 640 N N . ALA A 1 88 ? 18.514 -1.026 -3.826 1.00 36.94 88 ALA A N 1
ATOM 641 C CA . ALA A 1 88 ? 17.583 -0.059 -4.413 1.00 36.94 88 ALA A CA 1
ATOM 642 C C . ALA A 1 88 ? 16.135 -0.318 -3.969 1.00 36.94 88 ALA A C 1
ATOM 644 O O . ALA A 1 88 ? 15.542 -1.337 -4.308 1.00 36.94 88 ALA A O 1
ATOM 645 N N . SER A 1 89 ? 15.565 0.656 -3.258 1.00 44.69 89 SER A N 1
ATOM 646 C CA . SER A 1 89 ? 14.129 0.852 -3.028 1.00 44.69 89 SER A CA 1
ATOM 647 C C . SER A 1 89 ? 13.788 2.254 -3.545 1.00 44.69 89 SER A C 1
ATOM 649 O O . SER A 1 89 ? 14.600 3.170 -3.381 1.00 44.69 89 SER A O 1
ATOM 651 N N . THR A 1 90 ? 12.667 2.450 -4.249 1.00 49.72 90 THR A N 1
ATOM 652 C CA . THR A 1 90 ? 12.377 3.776 -4.824 1.00 49.72 90 THR A CA 1
ATOM 653 C C . THR A 1 90 ? 11.992 4.775 -3.753 1.00 49.72 90 THR A C 1
ATOM 655 O O . THR A 1 90 ? 11.144 4.503 -2.912 1.00 49.72 90 THR A O 1
ATOM 658 N N . SER A 1 91 ? 12.619 5.944 -3.833 1.00 55.56 91 SER A N 1
ATOM 659 C CA . SER A 1 91 ? 12.451 7.033 -2.882 1.00 55.56 91 SER A CA 1
ATOM 660 C C . SER A 1 91 ? 11.137 7.786 -3.103 1.00 55.56 91 SER A C 1
ATOM 662 O O . SER A 1 91 ? 10.794 8.124 -4.239 1.00 55.56 91 SER A O 1
ATOM 664 N N . GLU A 1 92 ? 10.474 8.130 -1.997 1.00 65.75 92 GLU A N 1
ATOM 665 C CA . GLU A 1 92 ? 9.318 9.041 -1.932 1.00 65.75 92 GLU A CA 1
ATOM 666 C C . GLU A 1 92 ? 9.647 10.460 -2.440 1.00 65.75 92 GLU A C 1
ATOM 668 O O . GLU A 1 92 ? 8.761 11.279 -2.644 1.00 65.75 92 GLU A O 1
ATOM 673 N N . LEU A 1 93 ? 10.928 10.753 -2.693 1.00 68.81 93 LEU A N 1
ATOM 674 C CA . LEU A 1 93 ? 11.399 12.016 -3.251 1.00 68.81 93 LEU A CA 1
ATOM 675 C C . LEU A 1 93 ? 11.182 12.125 -4.774 1.00 68.81 93 LEU A C 1
ATOM 677 O O . LEU A 1 93 ? 11.169 13.222 -5.325 1.00 68.81 93 LEU A O 1
ATOM 681 N N . ALA A 1 94 ? 11.002 11.003 -5.477 1.00 72.69 94 ALA A N 1
ATOM 682 C CA . ALA A 1 94 ? 10.910 10.978 -6.939 1.00 72.69 94 ALA A CA 1
ATOM 683 C C . ALA A 1 94 ? 9.785 11.846 -7.557 1.00 72.69 94 ALA A C 1
ATOM 685 O O . ALA A 1 94 ? 10.011 12.385 -8.639 1.00 72.69 94 ALA A O 1
ATOM 686 N N . PRO A 1 95 ? 8.596 12.010 -6.942 1.00 79.19 95 PRO A N 1
ATOM 687 C CA . PRO A 1 95 ? 7.559 12.928 -7.429 1.00 79.19 95 PRO A CA 1
ATOM 688 C C . PRO A 1 95 ? 7.948 14.416 -7.408 1.00 79.19 95 PRO A C 1
ATOM 690 O O . PRO A 1 95 ? 7.346 15.205 -8.126 1.00 79.19 95 PRO A O 1
ATOM 693 N N . TYR A 1 96 ? 8.946 14.803 -6.607 1.00 78.62 96 TYR A N 1
ATOM 694 C CA . TYR A 1 96 ? 9.396 16.195 -6.466 1.00 78.62 96 TYR A CA 1
ATOM 695 C C . TYR A 1 96 ? 10.464 16.590 -7.495 1.00 78.62 96 TYR A C 1
ATOM 697 O O . TYR A 1 96 ? 10.917 17.733 -7.505 1.00 78.62 96 TYR A O 1
ATOM 705 N N . GLY A 1 97 ? 10.896 15.645 -8.333 1.00 83.56 97 GLY A N 1
ATOM 706 C CA . GLY A 1 97 ? 11.973 15.833 -9.295 1.00 83.56 97 GLY A CA 1
ATOM 707 C C . GLY A 1 97 ? 11.549 15.586 -10.735 1.00 83.56 97 GLY A C 1
ATOM 708 O O . GLY A 1 97 ? 10.553 14.930 -11.033 1.00 83.56 97 GLY A O 1
ATOM 709 N N . THR A 1 98 ? 12.372 16.076 -11.651 1.00 87.88 98 THR A N 1
ATOM 710 C CA . THR A 1 98 ? 12.332 15.771 -13.081 1.00 87.88 98 THR A CA 1
ATOM 711 C C . THR A 1 98 ? 13.394 14.710 -13.387 1.00 87.88 98 THR A C 1
ATOM 713 O O . THR A 1 98 ? 14.515 14.827 -12.905 1.00 87.88 98 THR A O 1
ATOM 716 N N . PRO A 1 99 ? 13.133 13.679 -14.210 1.00 87.31 99 PRO A N 1
ATOM 717 C CA . PRO A 1 99 ? 14.085 12.589 -14.461 1.00 87.31 99 PRO A CA 1
ATOM 718 C C . PRO A 1 99 ? 15.273 12.988 -15.372 1.00 87.31 99 PRO A C 1
ATOM 720 O O . PRO A 1 99 ? 15.606 12.274 -16.315 1.00 87.31 99 PRO A O 1
ATOM 723 N N . ARG A 1 100 ? 15.948 14.113 -15.099 1.00 87.25 100 ARG A N 1
ATOM 724 C CA . ARG A 1 100 ? 17.021 14.691 -15.932 1.00 87.25 100 ARG A CA 1
ATOM 725 C C . ARG A 1 100 ? 18.231 13.773 -16.086 1.00 87.25 100 ARG A C 1
ATOM 727 O O . ARG A 1 100 ? 18.875 13.773 -17.125 1.00 87.25 100 ARG A O 1
ATOM 734 N N . VAL A 1 101 ? 18.524 12.960 -15.070 1.00 80.88 101 VAL A N 1
ATOM 735 C CA . VAL A 1 101 ? 19.655 12.017 -15.101 1.00 80.88 101 VAL A CA 1
ATOM 736 C C . VAL A 1 101 ? 19.318 10.680 -15.769 1.00 80.88 101 VAL A C 1
ATOM 738 O O . VAL A 1 101 ? 20.195 9.826 -15.882 1.00 80.88 101 VAL A O 1
ATOM 741 N N . ALA A 1 102 ? 18.070 10.459 -16.202 1.00 84.81 102 ALA A N 1
ATOM 742 C CA . ALA A 1 102 ? 17.634 9.161 -16.719 1.00 84.81 102 ALA A CA 1
ATOM 743 C C . ALA A 1 102 ? 18.410 8.722 -17.967 1.00 84.81 102 ALA A C 1
ATOM 745 O O . ALA A 1 102 ? 18.798 7.563 -18.056 1.00 84.81 102 ALA A O 1
ATOM 746 N N . GLU A 1 103 ? 18.695 9.634 -18.903 1.00 88.00 103 GLU A N 1
ATOM 747 C CA . GLU A 1 103 ? 19.485 9.305 -20.100 1.00 88.00 103 GLU A CA 1
ATOM 748 C C . GLU A 1 103 ? 20.856 8.744 -19.736 1.00 88.00 103 GLU A C 1
ATOM 750 O O . GLU A 1 103 ? 21.248 7.691 -20.234 1.00 88.00 103 GLU A O 1
ATOM 755 N N . ARG A 1 104 ? 21.533 9.383 -18.781 1.00 84.00 104 ARG A N 1
ATOM 756 C CA . ARG A 1 104 ? 22.821 8.909 -18.286 1.00 84.00 104 ARG A CA 1
ATOM 757 C C . ARG A 1 104 ? 22.689 7.585 -17.534 1.00 84.00 104 ARG A C 1
ATOM 759 O O . ARG A 1 104 ? 23.547 6.722 -17.667 1.00 84.00 104 ARG A O 1
ATOM 766 N N . LEU A 1 105 ? 21.611 7.381 -16.777 1.00 76.25 105 LEU A N 1
ATOM 767 C CA . LEU A 1 105 ? 21.354 6.118 -16.075 1.00 76.25 105 LEU A CA 1
ATOM 768 C C . LEU A 1 105 ? 21.102 4.936 -17.023 1.00 76.25 105 LEU A C 1
ATOM 770 O O . LEU A 1 105 ? 21.497 3.814 -16.699 1.00 76.25 105 LEU A O 1
ATOM 774 N N . ARG A 1 106 ? 20.532 5.170 -18.210 1.00 83.19 106 ARG A N 1
ATOM 775 C CA . ARG A 1 106 ? 20.354 4.138 -19.249 1.00 83.19 106 ARG A CA 1
ATOM 776 C C . ARG A 1 106 ? 21.673 3.620 -19.825 1.00 83.19 106 ARG A C 1
ATOM 778 O O . ARG A 1 106 ? 21.707 2.530 -20.385 1.00 83.19 106 ARG A O 1
ATOM 785 N N . GLU A 1 107 ? 22.784 4.336 -19.665 1.00 82.19 107 GLU A N 1
ATOM 786 C CA . GLU A 1 107 ? 24.111 3.799 -20.008 1.00 82.19 107 GLU A CA 1
ATOM 787 C C . GLU A 1 107 ? 24.523 2.644 -19.074 1.00 82.19 107 GLU A C 1
ATOM 789 O O . GLU A 1 107 ? 25.357 1.806 -19.431 1.00 82.19 107 GLU A O 1
ATOM 794 N N . TYR A 1 108 ? 23.922 2.583 -17.881 1.00 68.75 108 TYR A N 1
ATOM 795 C CA . TYR A 1 108 ? 24.269 1.629 -16.834 1.00 68.75 108 TYR A CA 1
ATOM 796 C C . TYR A 1 108 ? 23.220 0.548 -16.625 1.00 68.75 108 TYR A C 1
ATOM 798 O O . TYR A 1 108 ? 23.588 -0.527 -16.171 1.00 68.75 108 TYR A O 1
ATOM 806 N N . VAL A 1 109 ? 21.948 0.786 -16.941 1.00 69.44 109 VAL A N 1
ATOM 807 C CA . VAL A 1 109 ? 20.891 -0.230 -16.848 1.00 69.44 109 VAL A CA 1
ATOM 808 C C . VAL A 1 109 ? 20.186 -0.324 -18.190 1.00 69.44 109 VAL A C 1
ATOM 810 O O . VAL A 1 109 ? 19.572 0.639 -18.641 1.00 69.44 109 VAL A O 1
ATOM 813 N N . GLN A 1 110 ? 20.292 -1.485 -18.829 1.00 67.38 110 GLN A N 1
ATOM 814 C CA . GLN A 1 110 ? 19.782 -1.729 -20.173 1.00 67.38 110 GLN A CA 1
ATOM 815 C C . GLN A 1 110 ? 19.050 -3.056 -20.204 1.00 67.38 110 GLN A C 1
ATOM 817 O O . GLN A 1 110 ? 19.613 -4.082 -19.839 1.00 67.38 110 GLN A O 1
ATOM 822 N N . ALA A 1 111 ? 17.809 -3.048 -20.670 1.00 65.19 111 ALA A N 1
ATOM 823 C CA . ALA A 1 111 ? 17.141 -4.288 -21.019 1.00 65.19 111 ALA A CA 1
ATOM 824 C C . ALA A 1 111 ? 17.782 -4.902 -22.270 1.00 65.19 111 ALA A C 1
ATOM 826 O O . ALA A 1 111 ? 18.226 -4.177 -23.163 1.00 65.19 111 ALA A O 1
ATOM 827 N N . ASP A 1 112 ? 17.820 -6.228 -22.342 1.00 65.56 112 ASP A N 1
ATOM 828 C CA . ASP A 1 112 ? 18.231 -6.941 -23.545 1.00 65.56 112 ASP A CA 1
ATOM 829 C C . ASP A 1 112 ? 17.017 -7.371 -24.386 1.00 65.56 112 ASP A C 1
ATOM 831 O O . ASP A 1 112 ? 15.867 -7.368 -23.943 1.00 65.56 112 ASP A O 1
ATOM 835 N N . ALA A 1 113 ? 17.277 -7.741 -25.640 1.00 68.94 113 ALA A N 1
ATOM 836 C CA . ALA A 1 113 ? 16.238 -8.165 -26.580 1.00 68.94 113 ALA A CA 1
ATOM 837 C C . ALA A 1 113 ? 15.672 -9.574 -26.294 1.00 68.94 113 ALA A C 1
ATOM 839 O O . ALA A 1 113 ? 14.748 -10.013 -26.978 1.00 68.94 113 ALA A O 1
ATOM 840 N N . GLN A 1 114 ? 16.229 -10.299 -25.323 1.00 64.50 114 GLN A N 1
ATOM 841 C CA . GLN A 1 114 ? 15.870 -11.671 -24.958 1.00 64.50 114 GLN A CA 1
ATOM 842 C C . GLN A 1 114 ? 15.105 -11.742 -23.627 1.00 64.50 114 GLN A C 1
ATOM 844 O O . GLN A 1 114 ? 14.951 -12.826 -23.068 1.00 64.50 114 GLN A O 1
ATOM 849 N N . GLY A 1 115 ? 14.604 -10.607 -23.132 1.00 55.03 115 GLY A N 1
ATOM 850 C CA . GLY A 1 115 ? 13.811 -10.550 -21.906 1.00 55.03 115 GLY A CA 1
ATOM 851 C C . GLY A 1 115 ? 14.640 -10.561 -20.624 1.00 55.03 115 GLY A C 1
ATOM 852 O O . GLY A 1 115 ? 14.094 -10.810 -19.553 1.00 55.03 115 GLY A O 1
ATOM 853 N N . GLY A 1 116 ? 15.940 -10.296 -20.711 1.00 54.72 116 GLY A N 1
ATOM 854 C CA . GLY A 1 116 ? 16.796 -9.999 -19.571 1.00 54.72 116 GLY A CA 1
ATOM 855 C C . GLY A 1 116 ? 17.139 -8.512 -19.475 1.00 54.72 116 GLY A C 1
ATOM 856 O O . GLY A 1 116 ? 16.599 -7.657 -20.184 1.00 54.72 116 GLY A O 1
ATOM 857 N N . PHE A 1 117 ? 18.053 -8.190 -18.563 1.00 62.91 117 PHE A N 1
ATOM 858 C CA . PHE A 1 117 ? 18.657 -6.867 -18.468 1.00 62.91 117 PHE A CA 1
ATOM 859 C C . PHE A 1 117 ? 20.110 -6.969 -18.001 1.00 62.91 117 PHE A C 1
ATOM 861 O O . PHE A 1 117 ? 20.475 -7.805 -17.174 1.00 62.91 117 PHE A O 1
ATOM 868 N N . GLY A 1 118 ? 20.945 -6.080 -18.524 1.00 56.59 118 GLY A N 1
ATOM 869 C CA . GLY A 1 118 ? 22.283 -5.808 -18.033 1.00 56.59 118 GLY A CA 1
ATOM 870 C C . GLY A 1 118 ? 22.268 -4.593 -17.115 1.00 56.59 118 GLY A C 1
ATOM 871 O O . GLY A 1 118 ? 21.677 -3.563 -17.433 1.00 56.59 118 GLY A O 1
ATOM 872 N N . ALA A 1 119 ? 22.960 -4.696 -15.987 1.00 60.81 119 ALA A N 1
ATOM 873 C CA . ALA A 1 119 ? 23.200 -3.568 -15.105 1.00 60.81 119 ALA A CA 1
ATOM 874 C C . ALA A 1 119 ? 24.694 -3.465 -14.769 1.00 60.81 119 ALA A C 1
ATOM 876 O O . ALA A 1 119 ? 25.361 -4.461 -14.493 1.00 60.81 119 ALA A O 1
ATOM 877 N N . ARG A 1 120 ? 25.218 -2.244 -14.823 1.00 60.12 120 ARG A N 1
ATOM 878 C CA . ARG A 1 120 ? 26.598 -1.854 -14.525 1.00 60.12 120 ARG A CA 1
ATOM 879 C C . ARG A 1 120 ? 26.596 -0.899 -13.328 1.00 60.12 120 ARG A C 1
ATOM 881 O O . ARG A 1 120 ? 25.572 -0.271 -13.052 1.00 60.12 120 ARG A O 1
ATOM 888 N N . PRO A 1 121 ? 27.725 -0.752 -12.613 1.00 55.69 121 PRO A N 1
ATOM 889 C CA . PRO A 1 121 ? 27.793 0.196 -11.514 1.00 55.69 121 PRO A CA 1
ATOM 890 C C . PRO A 1 121 ? 27.590 1.616 -12.045 1.00 55.69 121 PRO A C 1
ATOM 892 O O . PRO A 1 121 ? 28.318 2.063 -12.930 1.00 55.69 121 PRO A O 1
ATOM 895 N N . VAL A 1 122 ? 26.617 2.321 -11.475 1.00 61.41 122 VAL A N 1
ATOM 896 C CA . VAL A 1 122 ? 26.388 3.741 -11.743 1.00 61.41 122 VAL A CA 1
ATOM 897 C C . VAL A 1 122 ? 27.391 4.560 -10.917 1.00 61.41 122 VAL A C 1
ATOM 899 O O . VAL A 1 122 ? 27.440 4.383 -9.693 1.00 61.41 122 VAL A O 1
ATOM 902 N N . PRO A 1 123 ? 28.169 5.481 -11.514 1.00 70.50 123 PRO A N 1
ATOM 903 C CA . PRO A 1 123 ? 29.070 6.362 -10.784 1.00 70.50 123 PRO A CA 1
ATOM 904 C C . PRO A 1 123 ? 28.268 7.490 -10.124 1.00 70.50 123 PRO A C 1
ATOM 906 O O . PRO A 1 123 ? 28.269 8.636 -10.557 1.00 70.50 123 PRO A O 1
ATOM 909 N N . TRP A 1 124 ? 27.536 7.164 -9.058 1.00 66.12 124 TRP A N 1
ATOM 910 C CA . TRP A 1 124 ? 26.610 8.099 -8.413 1.00 66.12 124 TRP A CA 1
ATOM 911 C C . TRP A 1 124 ? 27.256 9.406 -7.949 1.00 66.12 124 TRP A C 1
ATOM 913 O O . TRP A 1 124 ? 26.574 10.424 -7.940 1.00 66.12 124 TRP A O 1
ATOM 923 N N . ALA A 1 125 ? 28.543 9.370 -7.592 1.00 69.69 125 ALA A N 1
ATOM 924 C CA . ALA A 1 125 ? 29.308 10.552 -7.203 1.00 69.69 125 ALA A CA 1
ATOM 925 C C . ALA A 1 125 ? 29.450 11.574 -8.346 1.00 69.69 125 ALA A C 1
ATOM 927 O O . ALA A 1 125 ? 29.494 12.771 -8.077 1.00 69.69 125 ALA A O 1
ATOM 928 N N . ASP A 1 126 ? 29.457 11.102 -9.595 1.00 72.12 126 ASP A N 1
ATOM 929 C CA . ASP A 1 126 ? 29.577 11.937 -10.794 1.00 72.12 126 ASP A CA 1
ATOM 930 C C . ASP A 1 126 ? 28.210 12.472 -11.239 1.00 72.12 126 ASP A C 1
ATOM 932 O O . ASP A 1 126 ? 28.122 13.479 -11.936 1.00 72.12 126 ASP A O 1
ATOM 936 N N . LEU A 1 127 ? 27.132 11.788 -10.842 1.00 65.94 127 LEU A N 1
ATOM 937 C CA . LEU A 1 127 ? 25.766 12.162 -11.201 1.00 65.94 127 LEU A CA 1
ATOM 938 C C . LEU A 1 127 ? 25.141 13.127 -10.200 1.00 65.94 127 LEU A C 1
ATOM 940 O O . LEU A 1 127 ? 24.363 13.983 -10.606 1.00 65.94 127 LEU A O 1
ATOM 944 N N . VAL A 1 128 ? 25.432 12.971 -8.904 1.00 64.81 128 VAL A N 1
ATOM 945 C CA . VAL A 1 128 ? 24.852 13.798 -7.840 1.00 64.81 128 VAL A CA 1
ATOM 946 C C . VAL A 1 128 ? 25.809 13.937 -6.666 1.00 64.81 128 VAL A C 1
ATOM 948 O O . VAL A 1 128 ? 26.369 12.961 -6.163 1.00 64.81 128 VAL A O 1
ATOM 951 N N . ARG A 1 129 ? 25.902 15.159 -6.140 1.00 67.19 129 ARG A N 1
ATOM 952 C CA . ARG A 1 129 ? 26.648 15.445 -4.917 1.00 67.19 129 ARG A CA 1
ATOM 953 C C . ARG A 1 129 ? 26.017 14.748 -3.711 1.00 67.19 129 ARG A C 1
ATOM 955 O O . ARG A 1 129 ? 24.816 14.859 -3.467 1.00 67.19 129 ARG A O 1
ATOM 962 N N . ALA A 1 130 ? 26.840 14.062 -2.922 1.00 60.97 130 ALA A N 1
ATOM 963 C CA . ALA A 1 130 ? 26.384 13.446 -1.682 1.00 60.97 130 ALA A CA 1
ATOM 964 C C . ALA A 1 130 ? 25.769 14.489 -0.733 1.00 60.97 130 ALA A C 1
ATOM 966 O O . ALA A 1 130 ? 26.291 15.597 -0.583 1.00 60.97 130 ALA A O 1
ATOM 967 N N . ARG A 1 131 ? 24.666 14.115 -0.078 1.00 60.97 131 ARG A N 1
ATOM 968 C CA . ARG A 1 131 ? 24.049 14.924 0.975 1.00 60.97 131 ARG A CA 1
ATOM 969 C C . ARG A 1 131 ? 24.912 14.846 2.241 1.00 60.97 131 ARG A C 1
ATOM 971 O O . ARG A 1 131 ? 25.221 13.730 2.662 1.00 60.97 131 ARG A O 1
ATOM 978 N N . PRO A 1 132 ? 25.253 15.974 2.886 1.00 56.34 132 PRO A N 1
ATOM 979 C CA . PRO A 1 132 ? 25.784 15.957 4.244 1.00 56.34 132 PRO A CA 1
ATOM 980 C C . PRO A 1 132 ? 24.801 15.276 5.205 1.00 56.34 132 PRO A C 1
ATOM 982 O O . PRO A 1 132 ? 23.582 15.370 5.037 1.00 56.34 132 PRO A O 1
ATOM 985 N N . VAL A 1 133 ? 25.319 14.597 6.226 1.00 53.88 133 VAL A N 1
ATOM 986 C CA . VAL A 1 133 ? 24.482 13.993 7.272 1.00 53.88 133 VAL A CA 1
ATOM 987 C C . VAL A 1 133 ? 23.678 15.102 7.964 1.00 53.88 133 VAL A C 1
ATOM 989 O O . VAL A 1 133 ? 24.248 16.109 8.368 1.00 53.88 133 VAL A O 1
ATOM 992 N N . GLY A 1 134 ? 22.353 14.944 8.044 1.00 59.50 134 GLY A N 1
ATOM 993 C CA . GLY A 1 134 ? 21.441 15.944 8.620 1.00 59.50 134 GLY A CA 1
ATOM 994 C C . GLY A 1 134 ? 21.104 17.142 7.718 1.00 59.50 134 GLY A C 1
ATOM 995 O O . GLY A 1 134 ? 20.333 18.002 8.128 1.00 59.50 134 GLY A O 1
ATOM 996 N N . GLY A 1 135 ? 21.646 17.213 6.496 1.00 60.41 135 GLY A N 1
ATOM 997 C CA . GLY A 1 135 ? 21.325 18.282 5.547 1.00 60.41 135 GLY A CA 1
ATOM 998 C C . GLY A 1 135 ? 19.944 18.125 4.899 1.00 60.41 135 GLY A C 1
ATOM 999 O O . GLY A 1 135 ? 19.467 17.004 4.700 1.00 60.41 135 GLY A O 1
ATOM 1000 N N . ALA A 1 136 ? 19.332 19.248 4.512 1.00 69.25 136 ALA A N 1
ATOM 1001 C CA . ALA A 1 136 ? 18.124 19.253 3.688 1.00 69.25 136 ALA A CA 1
ATOM 1002 C C . ALA A 1 136 ? 18.380 18.588 2.324 1.00 69.25 136 ALA A C 1
ATOM 1004 O O . ALA A 1 136 ? 19.508 18.574 1.815 1.00 69.25 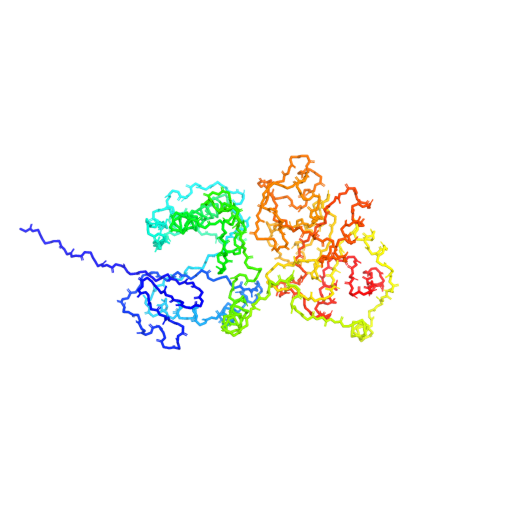136 ALA A O 1
ATOM 1005 N N . TRP A 1 137 ? 17.332 18.010 1.737 1.00 69.00 137 TRP A N 1
ATOM 1006 C CA . TRP A 1 137 ? 17.411 17.484 0.379 1.00 69.00 137 TRP A CA 1
ATOM 1007 C C . TRP A 1 137 ? 17.340 18.617 -0.657 1.00 69.00 137 TRP A C 1
ATOM 1009 O O . TRP A 1 137 ? 16.855 19.707 -0.364 1.00 69.00 137 TRP A O 1
ATOM 1019 N N . SER A 1 138 ? 17.854 18.374 -1.863 1.00 71.88 138 SER A N 1
ATOM 1020 C CA . SER A 1 138 ? 17.862 19.348 -2.966 1.00 71.88 138 SER A CA 1
ATOM 1021 C C . SER A 1 138 ? 17.101 18.835 -4.189 1.00 71.88 138 SER A C 1
ATOM 1023 O O . SER A 1 138 ? 16.860 17.632 -4.320 1.00 71.88 138 SER A O 1
ATOM 1025 N N . GLY A 1 139 ? 16.782 19.738 -5.123 1.00 76.81 139 GLY A N 1
ATOM 1026 C CA . GLY A 1 139 ? 16.194 19.377 -6.418 1.00 76.81 139 GLY A CA 1
ATOM 1027 C C . GLY A 1 139 ? 17.007 18.312 -7.164 1.00 76.81 139 GLY A C 1
ATOM 1028 O O . GLY A 1 139 ? 16.431 17.357 -7.666 1.00 76.81 139 GLY A O 1
ATOM 1029 N N . ASP A 1 140 ? 18.342 18.378 -7.123 1.00 74.00 140 ASP A N 1
ATOM 1030 C CA . ASP A 1 140 ? 19.217 17.380 -7.765 1.00 74.00 140 ASP A CA 1
ATOM 1031 C C . ASP A 1 140 ? 18.999 15.955 -7.228 1.00 74.00 140 ASP A C 1
ATOM 1033 O O . ASP A 1 140 ? 19.068 14.965 -7.961 1.00 74.00 140 ASP A O 1
ATOM 1037 N N . GLN A 1 141 ? 18.728 15.827 -5.926 1.00 73.38 141 GLN A N 1
ATOM 1038 C CA . GLN A 1 141 ? 18.453 14.532 -5.304 1.00 73.38 141 GLN A CA 1
ATOM 1039 C C . GLN A 1 141 ? 17.076 14.008 -5.717 1.00 73.38 141 GLN A C 1
ATOM 1041 O O . GLN A 1 141 ? 16.928 12.805 -5.952 1.00 73.38 141 GLN A O 1
ATOM 1046 N N . ALA A 1 142 ? 16.095 14.902 -5.859 1.00 73.38 142 ALA A N 1
ATOM 1047 C CA . ALA A 1 142 ? 14.776 14.560 -6.370 1.00 73.38 142 ALA A CA 1
ATOM 1048 C C . ALA A 1 142 ? 14.827 14.144 -7.843 1.00 73.38 142 ALA A C 1
ATOM 1050 O O . ALA A 1 142 ? 14.267 13.109 -8.206 1.00 73.38 142 ALA A O 1
ATOM 1051 N N . ASP A 1 143 ? 15.582 14.865 -8.672 1.00 80.50 143 ASP A N 1
ATOM 1052 C CA . ASP A 1 143 ? 15.798 14.540 -10.083 1.00 80.50 143 ASP A CA 1
ATOM 1053 C C . ASP A 1 143 ? 16.460 13.165 -10.253 1.00 80.50 143 ASP A C 1
ATOM 1055 O O . ASP A 1 143 ? 16.097 12.379 -11.136 1.00 80.50 143 ASP A O 1
ATOM 1059 N N . ARG A 1 144 ? 17.391 12.813 -9.358 1.00 76.25 144 ARG A N 1
ATOM 1060 C CA . ARG A 1 144 ? 17.990 11.474 -9.305 1.00 76.25 144 ARG A CA 1
ATOM 1061 C C . ARG A 1 144 ? 17.004 10.398 -8.909 1.00 76.25 144 ARG A C 1
ATOM 1063 O O . ARG A 1 144 ? 16.993 9.342 -9.541 1.00 76.25 144 ARG A O 1
ATOM 1070 N N . ALA A 1 145 ? 16.210 10.632 -7.870 1.00 72.62 145 ALA A N 1
ATOM 1071 C CA . ALA A 1 145 ? 15.175 9.692 -7.464 1.00 72.62 145 ALA A CA 1
ATOM 1072 C C . ALA A 1 145 ? 14.179 9.457 -8.614 1.00 72.62 145 ALA A C 1
ATOM 1074 O O . ALA A 1 145 ? 13.854 8.308 -8.919 1.00 72.62 145 ALA A O 1
ATOM 1075 N N . ALA A 1 146 ? 13.775 10.526 -9.309 1.00 76.25 146 ALA A N 1
ATOM 1076 C CA . ALA A 1 146 ? 12.924 10.471 -10.492 1.00 76.25 146 ALA A CA 1
ATOM 1077 C C . ALA A 1 146 ? 13.571 9.675 -11.636 1.00 76.25 146 ALA A C 1
ATOM 1079 O O . ALA A 1 146 ? 12.936 8.777 -12.191 1.00 76.25 146 ALA A O 1
ATOM 1080 N N . GLY A 1 147 ? 14.840 9.950 -11.955 1.00 78.69 147 GLY A N 1
ATOM 1081 C CA . GLY A 1 147 ? 15.580 9.246 -13.003 1.00 78.69 147 GLY A CA 1
ATOM 1082 C C . GLY A 1 147 ? 15.780 7.760 -12.699 1.00 78.69 147 GLY A C 1
ATOM 1083 O O . GLY A 1 147 ? 15.516 6.916 -13.550 1.00 78.69 147 GLY A O 1
ATOM 1084 N N . ALA A 1 148 ? 16.169 7.417 -11.469 1.00 75.44 148 ALA A N 1
ATOM 1085 C CA . ALA A 1 148 ? 16.337 6.028 -11.044 1.00 75.44 148 ALA A CA 1
ATOM 1086 C C . ALA A 1 148 ? 15.009 5.255 -11.070 1.00 75.44 148 ALA A C 1
ATOM 10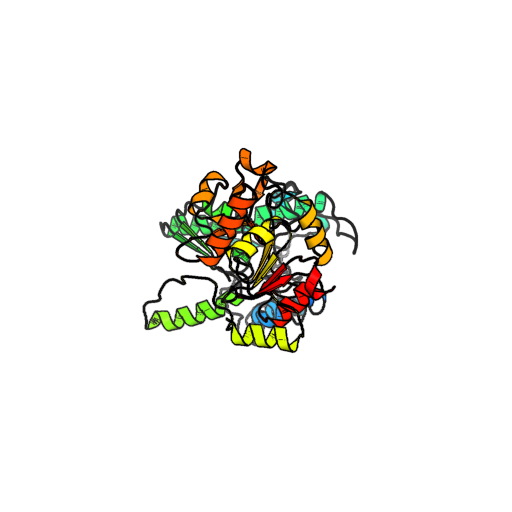88 O O . ALA A 1 148 ? 14.969 4.119 -11.542 1.00 75.44 148 ALA A O 1
ATOM 1089 N N . ARG A 1 149 ? 13.912 5.882 -10.620 1.00 77.38 149 ARG A N 1
ATOM 1090 C CA . ARG A 1 149 ? 12.557 5.319 -10.709 1.00 77.38 149 ARG A CA 1
ATOM 1091 C C . ARG A 1 149 ? 12.154 5.061 -12.162 1.00 77.38 149 ARG A C 1
ATOM 1093 O O . ARG A 1 149 ? 11.596 4.004 -12.450 1.00 77.38 149 ARG A O 1
ATOM 1100 N N . LEU A 1 150 ? 12.454 5.996 -13.066 1.00 81.69 150 LEU A N 1
ATOM 1101 C CA . LEU A 1 150 ? 12.167 5.847 -14.492 1.00 81.69 150 LEU A CA 1
ATOM 1102 C C . LEU A 1 150 ? 12.935 4.665 -15.100 1.00 81.69 150 LEU A C 1
ATOM 1104 O O . LEU A 1 150 ? 12.311 3.792 -15.700 1.00 81.69 150 LEU A O 1
ATOM 1108 N N . CYS A 1 151 ? 14.251 4.595 -14.885 1.00 80.38 151 CYS A N 1
ATOM 1109 C CA . CYS A 1 151 ? 15.082 3.504 -15.400 1.00 80.38 151 CYS A CA 1
ATOM 1110 C C . CYS A 1 151 ? 14.694 2.141 -14.816 1.00 80.38 151 CYS A C 1
ATOM 1112 O O . CYS A 1 151 ? 14.681 1.155 -15.546 1.00 80.38 151 CYS A O 1
ATOM 1114 N N . LEU A 1 152 ? 14.330 2.071 -13.530 1.00 77.62 152 LEU A N 1
ATOM 1115 C CA . LEU A 1 152 ? 13.809 0.840 -12.931 1.00 77.62 152 LEU A CA 1
ATOM 1116 C C . LEU A 1 152 ? 12.523 0.390 -13.631 1.00 77.62 152 LEU A C 1
ATOM 1118 O O . LEU A 1 152 ? 12.407 -0.771 -14.011 1.00 77.62 152 LEU A O 1
ATOM 1122 N N . ALA A 1 153 ? 11.568 1.301 -13.827 1.00 81.62 153 ALA A N 1
ATOM 1123 C CA . ALA A 1 153 ? 10.318 0.966 -14.498 1.00 81.62 153 ALA A CA 1
ATOM 1124 C C . ALA A 1 153 ? 10.552 0.491 -15.942 1.00 81.62 153 ALA A C 1
ATOM 1126 O O . ALA A 1 153 ? 9.926 -0.471 -16.369 1.00 81.62 153 ALA A O 1
ATOM 1127 N N . GLU A 1 154 ? 11.481 1.109 -16.678 1.00 80.94 154 GLU A N 1
ATOM 1128 C CA . GLU A 1 154 ? 11.880 0.663 -18.022 1.00 80.94 154 GLU A CA 1
ATOM 1129 C C . GLU A 1 154 ? 12.529 -0.730 -18.003 1.00 80.94 154 GLU A C 1
ATOM 1131 O O . GLU A 1 154 ? 12.175 -1.585 -18.818 1.00 80.94 154 GLU A O 1
ATOM 1136 N N . ALA A 1 155 ? 13.425 -0.981 -17.044 1.00 75.94 155 ALA A N 1
ATOM 1137 C CA . ALA A 1 155 ? 14.126 -2.253 -16.894 1.00 75.94 155 ALA A CA 1
ATOM 1138 C C . ALA A 1 155 ? 13.190 -3.421 -16.553 1.00 75.94 155 ALA A C 1
ATOM 1140 O O . ALA A 1 155 ? 13.471 -4.548 -16.947 1.00 75.94 155 ALA A O 1
ATOM 1141 N N . VAL A 1 156 ? 12.074 -3.167 -15.858 1.00 75.19 156 VAL A N 1
ATOM 1142 C CA . VAL A 1 156 ? 11.047 -4.190 -15.586 1.00 75.19 156 VAL A CA 1
ATOM 1143 C C . VAL A 1 156 ? 10.019 -4.279 -16.724 1.00 75.19 156 VAL A C 1
ATOM 1145 O O . VAL A 1 156 ? 9.519 -5.359 -17.030 1.00 75.19 156 VAL A O 1
ATOM 1148 N N . LEU A 1 157 ? 9.716 -3.172 -17.406 1.00 83.12 157 LEU A N 1
ATOM 1149 C CA . LEU A 1 157 ? 8.755 -3.146 -18.513 1.00 83.12 157 LEU A CA 1
ATOM 1150 C C . LEU A 1 157 ? 9.227 -3.925 -19.743 1.00 83.12 157 LEU A C 1
ATOM 1152 O O . LEU A 1 157 ? 8.433 -4.620 -20.378 1.00 83.12 157 LEU A O 1
ATOM 1156 N N . ALA A 1 158 ? 10.505 -3.814 -20.092 1.00 78.50 158 ALA A N 1
ATOM 1157 C CA . ALA A 1 158 ? 11.068 -4.508 -21.243 1.00 78.50 158 ALA A CA 1
ATOM 1158 C C . ALA 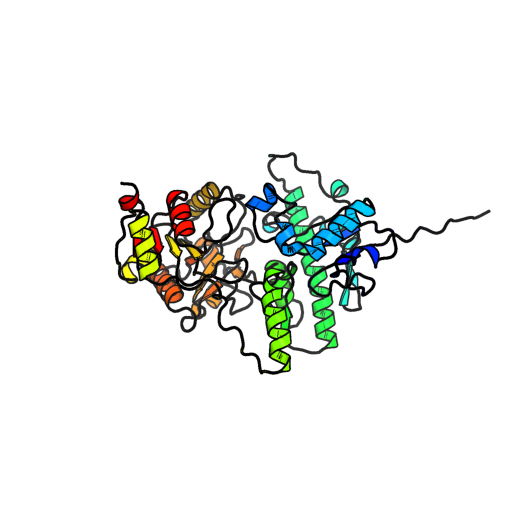A 1 158 ? 10.924 -6.046 -21.179 1.00 78.50 158 ALA A C 1
ATOM 1160 O O . ALA A 1 158 ? 10.369 -6.609 -22.129 1.00 78.50 158 ALA A O 1
ATOM 1161 N N . PRO A 1 159 ? 11.318 -6.744 -20.092 1.00 73.25 159 PRO A N 1
ATOM 1162 C CA . PRO A 1 159 ? 11.118 -8.185 -19.989 1.00 73.25 159 PRO A CA 1
ATOM 1163 C C . PRO A 1 159 ? 9.635 -8.567 -19.940 1.00 73.25 159 PRO A C 1
ATOM 1165 O O . PRO A 1 159 ? 9.265 -9.591 -20.507 1.00 73.25 159 PRO A O 1
ATOM 1168 N N . ALA A 1 160 ? 8.760 -7.732 -19.365 1.00 80.00 160 ALA A N 1
ATOM 1169 C CA . ALA A 1 160 ? 7.317 -7.973 -19.407 1.00 80.00 160 ALA A CA 1
ATOM 1170 C C . ALA A 1 160 ? 6.767 -7.948 -20.845 1.00 80.00 160 ALA A C 1
ATOM 1172 O O . ALA A 1 160 ? 6.030 -8.850 -21.239 1.00 80.00 160 ALA A O 1
ATOM 1173 N N . ARG A 1 161 ? 7.163 -6.967 -21.666 1.00 85.62 161 ARG A N 1
ATOM 1174 C CA . ARG A 1 161 ? 6.780 -6.911 -23.091 1.00 85.62 161 ARG A CA 1
ATOM 1175 C C . ARG A 1 161 ? 7.334 -8.087 -23.884 1.00 85.62 161 ARG A C 1
ATOM 1177 O O . ARG A 1 161 ? 6.616 -8.668 -24.695 1.00 85.62 161 ARG A O 1
ATOM 1184 N N . TRP A 1 162 ? 8.597 -8.441 -23.645 1.00 83.62 162 TRP A N 1
ATOM 1185 C CA . TRP A 1 162 ? 9.208 -9.616 -24.259 1.00 83.62 162 TRP A CA 1
ATOM 1186 C C . TRP A 1 162 ? 8.422 -10.885 -23.912 1.00 83.62 162 TRP A C 1
ATOM 1188 O O . TRP A 1 162 ? 8.065 -11.649 -24.808 1.00 83.62 162 TRP A O 1
ATOM 1198 N N . LEU A 1 163 ? 8.073 -11.063 -22.633 1.00 77.19 163 LEU A N 1
ATOM 1199 C CA . LEU A 1 163 ? 7.297 -12.204 -22.156 1.00 77.19 163 LEU A CA 1
ATOM 1200 C C . LEU A 1 163 ? 5.919 -12.246 -22.822 1.00 77.19 163 LEU A C 1
ATOM 1202 O O . LEU A 1 163 ? 5.553 -13.283 -23.366 1.00 77.19 163 LEU A O 1
ATOM 1206 N N . ARG A 1 164 ? 5.203 -11.114 -22.871 1.00 81.00 164 ARG A N 1
ATOM 1207 C CA . ARG A 1 164 ? 3.912 -10.995 -23.566 1.00 81.00 164 ARG A CA 1
ATOM 1208 C C . ARG A 1 164 ? 4.012 -11.413 -25.031 1.00 81.00 164 ARG A C 1
ATOM 1210 O O . ARG A 1 164 ? 3.171 -12.168 -25.509 1.00 81.00 164 ARG A O 1
ATOM 1217 N N . GLY A 1 165 ? 5.038 -10.939 -25.739 1.00 81.25 165 GLY A N 1
ATOM 1218 C CA . GLY A 1 165 ? 5.277 -11.300 -27.137 1.00 81.25 165 GLY A CA 1
ATOM 1219 C C . GLY A 1 165 ? 5.631 -12.777 -27.328 1.00 81.25 165 GLY A C 1
ATOM 1220 O O . GLY A 1 165 ? 5.349 -13.341 -28.383 1.00 81.25 165 GLY A O 1
ATOM 1221 N N . ARG A 1 166 ? 6.230 -13.418 -26.316 1.00 80.12 166 ARG A N 1
ATOM 1222 C CA . ARG A 1 166 ? 6.660 -14.816 -26.391 1.00 80.12 166 ARG A CA 1
ATOM 1223 C C . ARG A 1 166 ? 5.571 -15.815 -26.024 1.00 80.12 166 ARG A C 1
ATOM 1225 O O . ARG A 1 166 ? 5.541 -16.884 -26.630 1.00 80.12 166 ARG A O 1
ATOM 1232 N N . THR A 1 167 ? 4.737 -15.489 -25.041 1.00 78.81 167 THR A N 1
ATOM 1233 C CA . THR A 1 167 ? 3.700 -16.389 -24.519 1.00 78.81 167 THR A CA 1
ATOM 1234 C C . THR A 1 167 ? 2.328 -16.124 -25.131 1.00 78.81 167 THR A C 1
ATOM 1236 O O . THR A 1 167 ? 1.534 -17.047 -25.243 1.00 78.81 167 THR A O 1
ATOM 1239 N N . GLY A 1 168 ? 2.037 -14.882 -25.533 1.00 81.25 168 GLY A N 1
ATOM 1240 C CA . GLY A 1 168 ? 0.698 -14.471 -25.968 1.00 81.25 168 GLY A CA 1
ATOM 1241 C C . GLY A 1 168 ? -0.324 -14.348 -24.829 1.00 81.25 168 GLY A C 1
ATOM 1242 O O . GLY A 1 168 ? -1.475 -14.014 -25.093 1.00 81.25 168 GLY A O 1
ATOM 1243 N N . GLU A 1 169 ? 0.090 -14.575 -23.580 1.00 79.69 169 GLU A N 1
ATOM 1244 C CA . GLU A 1 169 ? -0.796 -14.642 -22.414 1.00 79.69 169 GLU A CA 1
ATOM 1245 C C . GLU A 1 169 ? -1.399 -13.292 -22.028 1.00 79.69 169 GLU A C 1
ATOM 1247 O O . GLU A 1 169 ? -0.763 -12.241 -22.146 1.00 79.69 169 GLU A O 1
ATOM 1252 N N . ASP A 1 170 ? -2.616 -13.329 -21.481 1.00 84.19 170 ASP A N 1
ATOM 1253 C CA . ASP A 1 170 ? -3.356 -12.137 -21.056 1.00 84.19 170 ASP A CA 1
ATOM 1254 C C . ASP A 1 170 ? -3.087 -11.679 -19.623 1.00 84.19 170 ASP A C 1
ATOM 1256 O O . ASP A 1 170 ? -3.323 -10.507 -19.303 1.00 84.19 170 ASP A O 1
ATOM 1260 N N . ALA A 1 171 ? -2.527 -12.560 -18.795 1.00 79.44 171 ALA A N 1
ATOM 1261 C CA . ALA A 1 171 ? -2.247 -12.299 -17.394 1.00 79.44 171 ALA A CA 1
ATOM 1262 C C . ALA A 1 171 ? -0.744 -12.334 -17.079 1.00 79.44 171 ALA A C 1
ATOM 1264 O O . ALA A 1 171 ? -0.029 -13.250 -17.473 1.00 79.44 171 ALA A O 1
ATOM 1265 N N . LEU A 1 172 ? -0.291 -11.350 -16.303 1.00 82.69 172 LEU A N 1
ATOM 1266 C CA . LEU A 1 172 ? 1.038 -11.279 -15.713 1.00 82.69 172 LEU A CA 1
ATOM 1267 C C . LEU A 1 172 ? 0.914 -11.309 -14.191 1.00 82.69 172 LEU A C 1
ATOM 1269 O O . LEU A 1 172 ? 0.365 -10.390 -13.583 1.00 82.69 172 LEU A O 1
ATOM 1273 N N . THR A 1 173 ? 1.450 -12.352 -13.569 1.00 81.38 173 THR A N 1
ATOM 1274 C CA . THR A 1 173 ? 1.570 -12.467 -12.111 1.00 81.38 173 THR A CA 1
ATOM 1275 C C . THR A 1 173 ? 3.001 -12.174 -11.691 1.00 81.38 173 THR A C 1
ATOM 1277 O O . THR A 1 173 ? 3.936 -12.741 -12.252 1.00 81.38 173 THR A O 1
ATOM 1280 N N . MET A 1 174 ? 3.178 -11.304 -10.702 1.00 80.75 174 MET A N 1
ATOM 1281 C CA . MET A 1 174 ? 4.487 -10.809 -10.292 1.00 80.75 174 MET A CA 1
ATOM 1282 C C . MET A 1 174 ? 4.720 -11.001 -8.790 1.00 80.75 174 MET A C 1
ATOM 1284 O O . MET A 1 174 ? 3.826 -10.786 -7.966 1.00 80.75 174 MET A O 1
ATOM 1288 N N . ALA A 1 175 ? 5.952 -11.381 -8.458 1.00 72.56 175 ALA A N 1
ATOM 1289 C CA . ALA A 1 175 ? 6.510 -11.448 -7.113 1.00 72.56 175 ALA A CA 1
ATOM 1290 C C . ALA A 1 175 ? 7.997 -11.034 -7.154 1.00 72.56 175 ALA A C 1
ATOM 1292 O O . ALA A 1 175 ? 8.566 -10.818 -8.224 1.00 72.56 175 ALA A O 1
ATOM 1293 N N . GLY A 1 176 ? 8.628 -10.911 -5.991 1.00 65.69 176 GLY A N 1
ATOM 1294 C CA . GLY A 1 176 ? 9.968 -10.359 -5.786 1.00 65.69 176 GLY A CA 1
ATOM 1295 C C . GLY A 1 176 ? 9.921 -8.916 -5.275 1.00 65.69 176 GLY A C 1
ATOM 1296 O O . GLY A 1 176 ? 9.034 -8.144 -5.637 1.00 65.69 176 GLY A O 1
ATOM 1297 N N . GLY A 1 177 ? 10.890 -8.519 -4.444 1.00 67.38 177 GLY A N 1
ATOM 1298 C CA . GLY A 1 177 ? 10.883 -7.223 -3.741 1.00 67.38 177 GLY A CA 1
ATOM 1299 C C . GLY A 1 177 ? 10.718 -5.986 -4.638 1.00 67.38 177 GLY A C 1
ATOM 1300 O O . GLY A 1 177 ? 10.044 -5.035 -4.249 1.00 67.38 177 GLY A O 1
ATOM 1301 N N . VAL A 1 178 ? 11.235 -6.021 -5.871 1.00 72.62 178 VAL A N 1
ATOM 1302 C CA . VAL A 1 178 ? 11.050 -4.953 -6.878 1.00 72.62 178 VAL A CA 1
ATOM 1303 C C . VAL A 1 178 ? 9.576 -4.721 -7.214 1.00 72.62 178 VAL A C 1
ATOM 1305 O O . VAL A 1 178 ? 9.172 -3.594 -7.484 1.00 72.62 178 VAL A O 1
ATOM 1308 N N . THR A 1 179 ? 8.750 -5.764 -7.154 1.00 76.00 179 THR A N 1
ATOM 1309 C CA . THR A 1 179 ? 7.319 -5.694 -7.481 1.00 76.00 179 THR A CA 1
ATOM 1310 C C . THR A 1 179 ? 6.494 -5.037 -6.371 1.00 76.00 179 THR A C 1
ATOM 1312 O O . THR A 1 179 ? 5.317 -4.766 -6.568 1.00 76.00 179 THR A O 1
ATOM 1315 N N . LEU A 1 180 ? 7.098 -4.666 -5.235 1.00 79.06 180 LEU A N 1
ATOM 1316 C CA . LEU A 1 180 ? 6.481 -3.741 -4.273 1.00 79.06 180 LEU A CA 1
ATOM 1317 C C . LEU A 1 180 ? 6.502 -2.281 -4.770 1.00 79.06 180 LEU A C 1
ATOM 1319 O O . LEU A 1 180 ? 5.930 -1.389 -4.138 1.00 79.06 180 LEU A O 1
ATOM 1323 N N . ASN A 1 181 ? 7.132 -2.020 -5.918 1.00 83.69 181 ASN A N 1
ATOM 1324 C CA . ASN A 1 181 ? 7.144 -0.720 -6.563 1.00 83.69 181 ASN A CA 1
ATOM 1325 C C . ASN A 1 181 ? 5.832 -0.426 -7.306 1.00 83.69 181 ASN A C 1
ATOM 1327 O O . ASN A 1 181 ? 5.679 -0.703 -8.496 1.00 83.69 181 ASN A O 1
ATOM 1331 N N . CYS A 1 182 ? 4.900 0.213 -6.606 1.00 87.44 182 CYS A N 1
ATOM 1332 C CA . CYS A 1 182 ? 3.586 0.552 -7.149 1.00 87.44 182 CYS A CA 1
ATOM 1333 C C . CYS A 1 182 ? 3.605 1.458 -8.397 1.00 87.44 182 CYS A C 1
ATOM 1335 O O . CYS A 1 182 ? 2.732 1.333 -9.260 1.00 87.44 182 CYS A O 1
ATOM 1337 N N . VAL A 1 183 ? 4.615 2.323 -8.546 1.00 86.69 183 VAL A N 1
ATOM 1338 C CA . VAL A 1 183 ? 4.767 3.183 -9.732 1.00 86.69 183 VAL A CA 1
ATOM 1339 C C . VAL A 1 183 ? 5.191 2.357 -10.947 1.00 86.69 183 VAL A C 1
ATOM 1341 O O . VAL A 1 183 ? 4.582 2.470 -12.011 1.00 86.69 183 VAL A O 1
ATOM 1344 N N . ALA A 1 184 ? 6.184 1.479 -10.786 1.00 84.69 184 ALA A N 1
ATOM 1345 C CA . ALA A 1 184 ? 6.608 0.565 -11.845 1.00 84.69 184 ALA A CA 1
ATOM 1346 C C . ALA A 1 184 ? 5.475 -0.394 -12.244 1.00 84.69 184 ALA A C 1
ATOM 1348 O O . ALA A 1 184 ? 5.227 -0.583 -13.433 1.00 84.69 184 ALA A O 1
ATOM 1349 N N . ASN A 1 185 ? 4.728 -0.922 -11.271 1.00 90.88 185 ASN A N 1
ATOM 1350 C CA . ASN A 1 185 ? 3.576 -1.793 -11.516 1.00 90.88 185 ASN A CA 1
ATOM 1351 C C . ASN A 1 185 ? 2.482 -1.106 -12.339 1.00 90.88 185 ASN A C 1
ATOM 1353 O O . ASN A 1 185 ? 1.878 -1.726 -13.210 1.00 90.88 185 ASN A O 1
ATOM 1357 N N . THR A 1 186 ? 2.238 0.180 -12.091 1.00 94.62 186 THR A N 1
ATOM 1358 C CA . THR A 1 186 ? 1.234 0.948 -12.842 1.00 94.62 186 THR A CA 1
ATOM 1359 C C . THR A 1 186 ? 1.680 1.168 -14.280 1.00 94.62 186 THR A C 1
ATOM 1361 O O . THR A 1 186 ? 0.890 0.981 -15.203 1.00 94.62 186 THR A O 1
ATOM 1364 N N . ARG A 1 187 ? 2.965 1.483 -14.497 1.00 93.12 187 ARG A N 1
ATOM 1365 C CA . ARG A 1 187 ? 3.533 1.542 -15.851 1.00 93.12 187 ARG A CA 1
ATOM 1366 C C . ARG A 1 187 ? 3.453 0.194 -16.560 1.00 93.12 187 ARG A C 1
ATOM 1368 O O . ARG A 1 187 ? 3.044 0.149 -17.712 1.00 93.12 187 ARG A O 1
ATOM 1375 N N . LEU A 1 188 ? 3.768 -0.905 -15.876 1.00 90.56 188 LEU A N 1
ATOM 1376 C CA . LEU A 1 188 ? 3.607 -2.260 -16.412 1.00 90.56 188 LEU A CA 1
ATOM 1377 C C . LEU A 1 188 ? 2.167 -2.522 -16.844 1.00 90.56 188 LEU A C 1
ATOM 1379 O O . LEU A 1 188 ? 1.945 -2.936 -17.977 1.00 90.56 188 LEU A O 1
ATOM 1383 N N . TRP A 1 189 ? 1.194 -2.231 -15.986 1.00 95.19 189 TRP A N 1
ATOM 1384 C CA . TRP A 1 189 ? -0.220 -2.390 -16.315 1.00 95.19 189 TRP A CA 1
ATOM 1385 C C . TRP A 1 189 ? -0.638 -1.570 -17.546 1.00 95.19 189 TRP A C 1
ATOM 1387 O O . TRP A 1 189 ? -1.319 -2.099 -18.418 1.00 95.19 189 TRP A O 1
ATOM 1397 N N . ARG A 1 190 ? -0.171 -0.320 -17.678 1.00 95.62 190 ARG A N 1
ATOM 1398 C CA . ARG A 1 190 ? -0.495 0.547 -18.828 1.00 95.62 190 ARG A CA 1
ATOM 1399 C C . ARG A 1 190 ? 0.207 0.140 -20.122 1.00 95.62 190 ARG A C 1
ATOM 1401 O O . ARG A 1 190 ? -0.361 0.262 -21.201 1.00 95.62 190 ARG A O 1
ATOM 1408 N N . GLU A 1 191 ? 1.468 -0.272 -20.032 1.00 96.12 191 GLU A N 1
ATOM 1409 C CA . GLU A 1 191 ? 2.389 -0.237 -21.173 1.00 96.12 191 GLU A CA 1
ATOM 1410 C C . GLU A 1 191 ? 2.896 -1.615 -21.625 1.00 96.12 191 GLU A C 1
ATOM 1412 O O . GLU A 1 191 ? 3.530 -1.705 -22.682 1.00 96.12 191 GLU A O 1
ATOM 1417 N N . SER A 1 192 ? 2.688 -2.677 -20.838 1.00 90.62 192 SER A N 1
ATOM 1418 C CA . SER A 1 192 ? 3.224 -4.019 -21.140 1.00 90.62 192 SER A CA 1
ATOM 1419 C C . SER A 1 192 ? 2.420 -4.791 -22.188 1.00 90.62 192 SER A C 1
ATOM 1421 O O . SER A 1 192 ? 2.957 -5.706 -22.808 1.00 90.62 192 SER A O 1
ATOM 1423 N N . GLY A 1 193 ? 1.149 -4.429 -22.385 1.00 93.62 193 GLY A N 1
ATOM 1424 C CA . GLY A 1 193 ? 0.205 -5.150 -23.242 1.00 93.62 193 GLY A CA 1
ATOM 1425 C C . GLY A 1 193 ? -0.553 -6.285 -22.544 1.00 93.62 193 GLY A C 1
ATOM 1426 O O . GLY A 1 193 ? -1.448 -6.858 -23.159 1.00 93.62 193 GLY A O 1
ATOM 1427 N N . PHE A 1 194 ? -0.249 -6.599 -21.278 1.00 84.62 194 PHE A N 1
ATOM 1428 C CA . PHE A 1 194 ? -1.063 -7.519 -20.477 1.00 84.62 194 PHE A CA 1
ATOM 1429 C C . PHE A 1 194 ? -2.400 -6.885 -20.084 1.00 84.62 194 PHE A C 1
ATOM 1431 O O . PHE A 1 194 ? -2.447 -5.725 -19.680 1.00 84.62 194 PHE A O 1
ATOM 1438 N N . ARG A 1 195 ? -3.486 -7.664 -20.144 1.00 89.62 195 ARG A N 1
ATOM 1439 C CA . ARG A 1 195 ? -4.824 -7.218 -19.714 1.00 89.62 195 ARG A CA 1
ATOM 1440 C C . ARG A 1 195 ? -4.979 -7.275 -18.199 1.00 89.62 195 ARG A C 1
ATOM 1442 O O . ARG A 1 195 ? -5.633 -6.423 -17.603 1.00 89.62 195 ARG A O 1
ATOM 1449 N N . HIS A 1 196 ? -4.362 -8.276 -17.575 1.00 84.94 196 HIS A N 1
ATOM 1450 C CA . HIS A 1 196 ? -4.412 -8.483 -16.135 1.00 84.94 196 HIS A CA 1
ATOM 1451 C C . HIS A 1 196 ? -3.000 -8.489 -15.563 1.00 84.94 196 HIS A C 1
ATOM 1453 O O . HIS A 1 196 ? -2.203 -9.359 -15.889 1.00 84.94 196 HIS A O 1
ATOM 1459 N N . VAL A 1 197 ? -2.697 -7.547 -14.673 1.00 85.94 197 VAL A N 1
ATOM 1460 C CA . VAL A 1 197 ? -1.442 -7.541 -13.913 1.00 85.94 197 VAL A CA 1
ATOM 1461 C C . VAL A 1 197 ? -1.779 -7.772 -12.448 1.00 85.94 197 VAL A C 1
ATOM 1463 O O . VAL A 1 197 ? -2.597 -7.054 -11.878 1.00 85.94 197 VAL A O 1
ATOM 1466 N N . ARG A 1 198 ? -1.179 -8.793 -11.837 1.00 81.50 198 ARG A N 1
ATOM 1467 C CA . ARG A 1 198 ? -1.384 -9.154 -10.429 1.00 81.50 198 ARG A CA 1
ATOM 1468 C C . ARG A 1 198 ? -0.049 -9.177 -9.703 1.00 81.50 198 ARG A C 1
ATOM 1470 O O . ARG A 1 198 ? 0.930 -9.704 -10.219 1.00 81.50 198 ARG A O 1
ATOM 1477 N N . VAL A 1 199 ? -0.029 -8.637 -8.491 1.00 83.81 199 VAL A N 1
ATOM 1478 C CA . VAL A 1 199 ? 1.149 -8.613 -7.619 1.00 83.81 199 VAL A CA 1
ATOM 1479 C C . VAL A 1 199 ? 0.791 -9.306 -6.315 1.00 83.81 199 VAL A C 1
ATOM 1481 O O . VAL A 1 199 ? -0.270 -9.039 -5.745 1.00 83.81 199 VAL A O 1
ATOM 1484 N N . GLN A 1 200 ? 1.655 -10.207 -5.859 1.00 82.44 200 GLN A N 1
ATOM 1485 C CA . GLN A 1 200 ? 1.455 -10.898 -4.590 1.00 82.44 200 GLN A CA 1
ATOM 1486 C C . GLN A 1 200 ? 1.596 -9.891 -3.415 1.00 82.44 200 GLN A C 1
ATOM 1488 O O . GLN A 1 200 ? 2.512 -9.071 -3.437 1.00 82.44 200 GLN A O 1
ATOM 1493 N N . PRO A 1 201 ? 0.707 -9.884 -2.398 1.00 84.62 201 PRO A N 1
ATOM 1494 C CA . PRO A 1 201 ? 0.689 -8.824 -1.370 1.00 84.62 201 PRO A CA 1
ATOM 1495 C C . PRO A 1 201 ? 1.956 -8.714 -0.509 1.00 84.62 201 PRO A C 1
ATOM 1497 O O . PRO A 1 201 ? 2.378 -7.618 -0.148 1.00 84.62 201 PRO A O 1
ATOM 1500 N N . ALA A 1 202 ? 2.593 -9.841 -0.216 1.00 82.12 202 ALA A N 1
ATOM 1501 C CA . ALA A 1 202 ? 3.879 -9.953 0.461 1.00 82.12 202 ALA A CA 1
ATOM 1502 C C . ALA A 1 202 ? 5.000 -10.260 -0.548 1.00 82.12 202 ALA A C 1
ATOM 1504 O O . ALA A 1 202 ? 5.808 -11.153 -0.318 1.00 82.12 202 ALA A O 1
ATOM 1505 N N . ALA A 1 203 ? 5.032 -9.538 -1.675 1.00 74.00 203 ALA A N 1
ATOM 1506 C CA . ALA A 1 203 ? 5.818 -9.910 -2.855 1.00 74.00 203 ALA A CA 1
ATOM 1507 C C . ALA A 1 203 ? 7.323 -10.102 -2.600 1.00 74.00 203 ALA A C 1
ATOM 1509 O O . ALA A 1 203 ? 7.992 -10.774 -3.376 1.00 74.00 203 ALA A O 1
ATOM 1510 N N . GLY A 1 204 ? 7.873 -9.476 -1.557 1.00 69.94 204 GLY A N 1
ATOM 1511 C CA . GLY A 1 204 ? 9.264 -9.668 -1.150 1.00 69.94 204 GLY A CA 1
ATOM 1512 C C . GLY A 1 204 ? 9.533 -11.041 -0.527 1.00 69.94 204 GLY A C 1
ATOM 1513 O O . GLY A 1 204 ? 8.747 -11.977 -0.633 1.00 69.94 204 GLY A O 1
ATOM 1514 N N . ASP A 1 205 ? 10.654 -11.149 0.177 1.00 69.69 205 ASP A N 1
ATOM 1515 C CA . ASP A 1 205 ? 11.140 -12.435 0.688 1.00 69.69 205 ASP A CA 1
ATOM 1516 C C . ASP A 1 205 ? 10.201 -13.064 1.725 1.00 69.69 205 ASP A C 1
ATOM 1518 O O . ASP A 1 205 ? 10.089 -14.286 1.787 1.00 69.69 205 ASP A O 1
ATOM 1522 N N . ALA A 1 206 ? 9.435 -12.250 2.459 1.00 71.44 206 ALA A N 1
ATOM 1523 C CA . ALA A 1 206 ? 8.379 -12.735 3.347 1.00 71.44 206 ALA A CA 1
ATOM 1524 C C . ALA A 1 206 ? 7.359 -13.632 2.617 1.00 71.44 206 ALA A C 1
ATOM 1526 O O . ALA A 1 206 ? 6.846 -14.572 3.221 1.00 71.44 206 ALA A O 1
ATOM 1527 N N . GLY A 1 207 ? 7.107 -13.371 1.326 1.00 73.50 207 GLY A N 1
ATOM 1528 C CA . GLY A 1 207 ? 6.250 -14.132 0.411 1.00 73.50 207 GLY A CA 1
ATOM 1529 C C . GLY A 1 207 ? 6.714 -15.558 0.126 1.00 73.50 207 GLY A C 1
ATOM 1530 O O . GLY A 1 207 ? 5.907 -16.415 -0.235 1.00 73.50 207 GLY A O 1
ATOM 1531 N N . THR A 1 208 ? 8.013 -15.827 0.275 1.00 75.25 208 THR A N 1
ATOM 1532 C CA . THR A 1 208 ? 8.622 -17.093 -0.163 1.00 75.25 208 THR A CA 1
ATOM 1533 C C . THR A 1 208 ? 8.153 -18.286 0.653 1.00 75.25 208 THR A C 1
ATOM 1535 O O . THR A 1 208 ? 7.988 -19.358 0.083 1.00 75.25 208 THR A O 1
ATOM 1538 N N . ALA A 1 209 ? 7.857 -18.104 1.943 1.00 73.56 209 ALA A N 1
ATOM 1539 C CA . ALA A 1 209 ? 7.308 -19.166 2.782 1.00 73.56 209 ALA A CA 1
ATOM 1540 C C . ALA A 1 209 ? 5.957 -19.666 2.241 1.00 73.56 209 ALA A C 1
ATOM 1542 O O . ALA A 1 209 ? 5.758 -20.871 2.088 1.00 73.56 209 ALA A O 1
ATOM 1543 N N . LEU A 1 210 ? 5.062 -18.740 1.870 1.00 76.50 210 LEU A N 1
ATOM 1544 C CA . LEU A 1 210 ? 3.792 -19.081 1.230 1.00 76.50 210 LEU A CA 1
ATOM 1545 C C . LEU A 1 210 ? 4.022 -19.722 -0.143 1.00 76.50 210 LEU A C 1
ATOM 1547 O O . LEU A 1 210 ? 3.392 -20.725 -0.458 1.00 76.50 210 LEU A O 1
ATOM 1551 N N . GLY A 1 211 ? 4.938 -19.171 -0.944 1.00 75.00 211 GLY A N 1
ATOM 1552 C CA . GLY A 1 211 ? 5.276 -19.711 -2.262 1.00 75.00 211 GLY A CA 1
ATOM 1553 C C . GLY A 1 211 ? 5.834 -21.138 -2.212 1.00 75.00 211 GLY A C 1
ATOM 1554 O O . GLY A 1 211 ? 5.443 -21.968 -3.025 1.00 75.00 211 GLY A O 1
ATOM 1555 N N . ALA A 1 212 ? 6.699 -21.443 -1.243 1.00 74.25 212 ALA A N 1
ATOM 1556 C CA . ALA A 1 212 ? 7.269 -22.773 -1.044 1.00 74.25 212 ALA A CA 1
ATOM 1557 C C . ALA A 1 212 ? 6.203 -23.783 -0.601 1.00 74.25 212 ALA A C 1
ATOM 1559 O O . ALA A 1 212 ? 6.117 -24.869 -1.171 1.00 74.25 212 ALA A O 1
ATOM 1560 N N . ALA A 1 213 ? 5.353 -23.405 0.361 1.00 75.56 213 ALA A N 1
ATOM 1561 C CA . ALA A 1 213 ? 4.237 -24.242 0.794 1.00 75.56 213 ALA A CA 1
ATOM 1562 C C . ALA A 1 213 ? 3.256 -24.513 -0.358 1.00 75.56 213 ALA A C 1
ATOM 1564 O O . ALA A 1 213 ? 2.887 -25.660 -0.592 1.00 75.56 213 ALA A O 1
ATOM 1565 N N . ALA A 1 214 ? 2.899 -23.476 -1.123 1.00 74.56 214 ALA A N 1
ATOM 1566 C CA . ALA A 1 214 ? 2.054 -23.600 -2.305 1.00 74.56 214 ALA A CA 1
ATOM 1567 C C . ALA A 1 214 ? 2.698 -24.482 -3.385 1.00 74.56 214 ALA A C 1
ATOM 1569 O O . ALA A 1 214 ? 2.008 -25.283 -4.000 1.00 74.56 214 ALA A O 1
ATOM 1570 N N . HIS A 1 215 ? 4.011 -24.382 -3.606 1.00 75.56 215 HIS A N 1
ATOM 1571 C CA . HIS A 1 215 ? 4.702 -25.215 -4.590 1.00 75.56 215 HIS A CA 1
ATOM 1572 C C . HIS A 1 215 ? 4.613 -26.705 -4.254 1.00 75.56 215 HIS A C 1
ATOM 1574 O O . HIS A 1 215 ? 4.337 -27.497 -5.147 1.00 75.56 215 HIS A O 1
ATOM 1580 N N . VAL A 1 216 ? 4.830 -27.077 -2.988 1.00 79.12 216 VAL A N 1
ATOM 1581 C CA . VAL A 1 216 ? 4.737 -28.477 -2.545 1.00 79.12 216 VAL A CA 1
ATOM 1582 C C . VAL A 1 216 ? 3.284 -28.950 -2.566 1.00 79.12 216 VAL A C 1
ATOM 1584 O O . VAL A 1 216 ? 2.990 -29.972 -3.172 1.00 79.12 216 VAL A O 1
ATOM 1587 N N . ALA A 1 217 ? 2.362 -28.185 -1.974 1.00 78.38 217 ALA A N 1
ATOM 1588 C CA . ALA A 1 217 ? 0.947 -28.554 -1.932 1.00 78.38 217 ALA A CA 1
ATOM 1589 C C . ALA A 1 217 ? 0.335 -28.669 -3.338 1.00 78.38 217 ALA A C 1
ATOM 1591 O O . ALA A 1 217 ? -0.412 -29.598 -3.609 1.00 78.38 217 ALA A O 1
ATOM 1592 N N . GLY A 1 218 ? 0.711 -27.784 -4.264 1.00 81.31 218 GLY A N 1
ATOM 1593 C CA . GLY A 1 218 ? 0.224 -27.797 -5.644 1.00 81.31 218 GLY A CA 1
ATOM 1594 C C . GLY A 1 218 ? 0.699 -28.984 -6.493 1.00 81.31 218 GLY A C 1
ATOM 1595 O O . GLY A 1 218 ? 0.259 -29.111 -7.633 1.00 81.31 218 GLY A O 1
ATOM 1596 N N . GLN A 1 219 ? 1.607 -29.827 -5.985 1.00 81.38 219 GLN A N 1
ATOM 1597 C CA . GLN A 1 219 ? 1.982 -31.085 -6.642 1.00 81.38 219 GLN A CA 1
ATOM 1598 C C . GLN A 1 219 ? 0.968 -32.203 -6.376 1.00 81.38 219 GLN A C 1
ATOM 1600 O O . GLN A 1 219 ? 0.844 -33.106 -7.203 1.00 81.38 219 GLN A O 1
ATOM 1605 N N . GLU A 1 220 ? 0.257 -32.140 -5.248 1.00 86.12 220 GLU A N 1
ATOM 1606 C CA . GLU A 1 220 ? -0.681 -33.179 -4.806 1.00 86.12 220 GLU A CA 1
ATOM 1607 C C . GLU A 1 220 ? -2.140 -32.699 -4.820 1.00 86.12 220 GLU A C 1
ATOM 1609 O O . GLU A 1 220 ? -3.036 -33.482 -5.128 1.00 86.12 220 GLU A O 1
ATOM 1614 N N . ASP A 1 221 ? -2.373 -31.405 -4.580 1.00 86.50 221 ASP A N 1
ATOM 1615 C CA . ASP A 1 221 ? -3.694 -30.797 -4.435 1.00 86.50 221 ASP A CA 1
ATOM 1616 C C . ASP A 1 221 ? -3.939 -29.646 -5.422 1.00 86.50 221 ASP A C 1
ATOM 1618 O O . ASP A 1 221 ? -3.028 -28.976 -5.915 1.00 86.50 221 ASP A O 1
ATOM 1622 N N . THR A 1 222 ? -5.220 -29.351 -5.669 1.00 85.38 222 THR A N 1
ATOM 1623 C CA . THR A 1 222 ? -5.618 -28.106 -6.343 1.00 85.38 222 THR A CA 1
ATOM 1624 C C . THR A 1 222 ? -5.591 -26.962 -5.334 1.00 85.38 222 THR A C 1
ATOM 1626 O O . THR A 1 222 ? -6.282 -27.006 -4.318 1.00 85.38 222 THR A O 1
ATOM 1629 N N . LEU A 1 223 ? -4.805 -25.921 -5.614 1.00 80.62 223 LEU A N 1
ATOM 1630 C CA . LEU A 1 223 ? -4.730 -24.744 -4.751 1.00 80.62 223 LEU A CA 1
ATOM 1631 C C . LEU A 1 223 ? -5.904 -23.797 -4.992 1.00 80.62 223 LEU A C 1
ATOM 1633 O O . LEU A 1 223 ? -6.150 -23.369 -6.121 1.00 80.62 223 LEU A O 1
ATOM 1637 N N . GLU A 1 224 ? -6.550 -23.386 -3.906 1.00 83.88 224 GLU A N 1
ATOM 1638 C CA . GLU A 1 224 ? -7.555 -22.329 -3.935 1.00 83.88 224 GLU A CA 1
ATOM 1639 C C . GLU A 1 224 ? -6.908 -20.931 -3.930 1.00 83.88 224 GLU A C 1
ATOM 1641 O O . GLU A 1 224 ? -5.864 -20.719 -3.296 1.00 83.88 224 GLU A O 1
ATOM 1646 N N . PRO A 1 225 ? -7.513 -19.934 -4.602 1.00 78.94 225 PRO A N 1
ATOM 1647 C CA . PRO A 1 225 ? -7.041 -18.558 -4.549 1.00 78.94 225 PRO A CA 1
ATOM 1648 C C . PRO A 1 225 ? -7.039 -18.015 -3.118 1.00 78.94 225 PRO A C 1
ATOM 1650 O O . PRO A 1 225 ? -8.014 -18.165 -2.388 1.00 78.94 225 PRO A O 1
ATOM 1653 N N . MET A 1 226 ? -5.975 -17.302 -2.736 1.00 81.00 226 MET A N 1
ATOM 1654 C CA . MET A 1 226 ? -5.913 -16.610 -1.445 1.00 81.00 226 MET A CA 1
ATOM 1655 C C . MET A 1 226 ? -6.997 -15.514 -1.384 1.00 81.00 226 MET A C 1
ATOM 1657 O O . MET A 1 226 ? -6.869 -14.520 -2.108 1.00 81.00 226 MET A O 1
ATOM 1661 N N . PRO A 1 227 ? -8.034 -15.647 -0.531 1.00 76.12 227 PRO A N 1
ATOM 1662 C CA . PRO A 1 227 ? -9.172 -14.727 -0.545 1.00 76.12 227 PRO A CA 1
ATOM 1663 C C . PRO A 1 227 ? -8.855 -13.396 0.148 1.00 76.12 227 PRO A C 1
ATOM 1665 O O . PRO A 1 227 ? -9.391 -12.357 -0.220 1.00 76.12 227 PRO A O 1
ATOM 1668 N N . THR A 1 228 ? -7.951 -13.411 1.133 1.00 88.06 228 THR A N 1
ATOM 1669 C CA . THR A 1 228 ? -7.552 -12.229 1.904 1.00 88.06 228 THR A CA 1
ATOM 1670 C C . THR A 1 228 ? -6.082 -12.301 2.301 1.00 88.06 228 THR A C 1
ATOM 1672 O O . THR A 1 228 ? -5.525 -13.380 2.511 1.00 88.06 228 THR A O 1
ATOM 1675 N N . ALA A 1 229 ? -5.456 -11.133 2.442 1.00 90.69 229 ALA A N 1
ATOM 1676 C CA . ALA A 1 229 ? -4.137 -11.004 3.045 1.00 90.69 229 ALA A CA 1
ATOM 1677 C C . ALA A 1 229 ? -4.188 -11.026 4.586 1.00 90.69 229 ALA A C 1
ATOM 1679 O O . ALA A 1 229 ? -3.139 -11.000 5.215 1.00 90.69 229 ALA A O 1
ATOM 1680 N N . ALA A 1 230 ? -5.362 -11.089 5.220 1.00 92.75 230 ALA A N 1
ATOM 1681 C CA . ALA A 1 230 ? -5.511 -11.162 6.675 1.00 92.75 230 ALA A CA 1
ATOM 1682 C C . ALA A 1 230 ? -5.149 -12.559 7.232 1.00 92.75 230 ALA A C 1
ATOM 1684 O O . ALA A 1 230 ? -6.002 -13.318 7.700 1.00 92.75 230 ALA A O 1
ATOM 1685 N N . LEU A 1 231 ? -3.866 -12.923 7.139 1.00 90.62 231 LEU A N 1
ATOM 1686 C CA . LEU A 1 231 ? -3.322 -14.234 7.519 1.00 90.62 231 LEU A CA 1
ATOM 1687 C C . LEU A 1 231 ? -2.594 -14.230 8.875 1.00 90.62 231 LEU A C 1
ATOM 1689 O O . LEU A 1 231 ? -2.164 -15.284 9.343 1.00 90.62 231 LEU A O 1
ATOM 1693 N N . GLY A 1 232 ? -2.468 -13.069 9.517 1.00 91.38 232 GLY A N 1
ATOM 1694 C CA . GLY A 1 232 ? -1.805 -12.899 10.808 1.00 91.38 232 GLY A CA 1
ATOM 1695 C C . GLY A 1 232 ? -2.618 -13.404 12.003 1.00 91.38 232 GLY A C 1
ATOM 1696 O O . GLY A 1 232 ? -3.624 -14.117 11.864 1.00 91.38 232 GLY A O 1
ATOM 1697 N N . ARG A 1 233 ? -2.169 -13.016 13.204 1.00 92.94 233 ARG A N 1
ATOM 1698 C CA . ARG A 1 233 ? -2.806 -13.391 14.472 1.00 92.94 233 ARG A CA 1
ATOM 1699 C C . ARG A 1 233 ? -4.176 -12.738 14.605 1.00 92.94 233 ARG A C 1
ATOM 1701 O O . ARG A 1 233 ? -4.363 -11.583 14.221 1.00 92.94 233 ARG A O 1
ATOM 1708 N N . CYS A 1 234 ? -5.120 -13.487 15.166 1.00 93.50 234 CYS A N 1
ATOM 1709 C CA . CYS A 1 234 ? -6.403 -12.977 15.640 1.00 93.50 234 CYS A CA 1
ATOM 1710 C C . CYS A 1 234 ? -6.395 -12.983 17.166 1.00 93.50 234 CYS A C 1
ATOM 1712 O O . CYS A 1 234 ? -5.787 -13.870 17.759 1.00 93.50 234 CYS A O 1
ATOM 1714 N N . TRP A 1 235 ? -7.119 -12.049 17.773 1.00 95.25 235 TRP A N 1
ATOM 1715 C CA . TRP A 1 235 ? -7.292 -11.969 19.218 1.00 95.25 235 TRP A CA 1
ATOM 1716 C C . TRP A 1 235 ? -8.778 -12.040 19.540 1.00 95.25 235 TRP A C 1
ATOM 1718 O O . TRP A 1 235 ? -9.582 -11.309 18.958 1.00 95.25 235 TRP A O 1
ATOM 1728 N N . SER A 1 236 ? -9.156 -12.927 20.454 1.00 95.56 236 SER A N 1
ATOM 1729 C CA . SER A 1 236 ? -10.534 -13.021 20.925 1.00 95.56 236 SER A CA 1
ATOM 1730 C C . SER A 1 236 ? -10.909 -11.798 21.764 1.00 95.56 236 SER A C 1
ATOM 1732 O O . SER A 1 236 ? -10.068 -11.167 22.404 1.00 95.56 236 SER A O 1
ATOM 1734 N N . HIS A 1 237 ? -12.205 -11.485 21.836 1.00 94.38 237 HIS A N 1
ATOM 1735 C CA . HIS A 1 237 ? -12.684 -10.379 22.673 1.00 94.38 237 HIS A CA 1
ATOM 1736 C C . HIS A 1 237 ? -12.314 -10.567 24.157 1.00 94.38 237 HIS A C 1
ATOM 1738 O O . HIS A 1 237 ? -12.098 -9.584 24.861 1.00 94.38 237 HIS A O 1
ATOM 1744 N N . ALA A 1 238 ? -12.215 -11.814 24.631 1.00 96.12 238 ALA A N 1
ATOM 1745 C CA . ALA A 1 238 ? -11.789 -12.121 25.994 1.00 96.12 238 ALA A CA 1
ATOM 1746 C C . ALA A 1 238 ? -10.305 -11.791 26.222 1.00 96.12 238 ALA A C 1
ATOM 1748 O O . ALA A 1 238 ? -9.974 -11.161 27.223 1.00 96.12 238 ALA A O 1
ATOM 1749 N N . GLU A 1 239 ? -9.424 -12.148 25.281 1.00 96.69 239 GLU A N 1
ATOM 1750 C CA . GLU A 1 239 ? -7.995 -11.813 25.359 1.00 96.69 239 GLU A CA 1
ATOM 1751 C C . GLU A 1 239 ? -7.767 -10.301 25.286 1.00 96.69 239 GLU A C 1
ATOM 1753 O O . GLU A 1 239 ? -6.995 -9.751 26.070 1.00 96.69 239 GLU A O 1
ATOM 1758 N N . LEU A 1 240 ? -8.476 -9.608 24.388 1.00 96.19 240 LEU A N 1
ATOM 1759 C CA . LEU A 1 240 ? -8.409 -8.149 24.279 1.00 96.19 240 LEU A CA 1
ATOM 1760 C C . LEU A 1 240 ? -8.856 -7.467 25.580 1.00 96.19 240 LEU A C 1
ATOM 1762 O O . LEU A 1 240 ? -8.171 -6.569 26.069 1.00 96.19 240 LEU A O 1
ATOM 1766 N N . ARG A 1 241 ? -9.960 -7.933 26.179 1.00 95.81 241 ARG A N 1
ATOM 1767 C CA . ARG A 1 241 ? -10.427 -7.442 27.481 1.00 95.81 241 ARG A CA 1
ATOM 1768 C C . ARG A 1 241 ? -9.385 -7.664 28.572 1.00 95.81 241 ARG A C 1
ATOM 1770 O O . ARG A 1 241 ? -9.084 -6.738 29.317 1.00 95.81 241 ARG A O 1
ATOM 1777 N N . GLN A 1 242 ? -8.804 -8.861 28.637 1.00 96.56 242 GLN A N 1
ATOM 1778 C CA . GLN A 1 242 ? -7.789 -9.194 29.634 1.00 96.56 242 GLN A CA 1
ATOM 1779 C C . GLN A 1 242 ? -6.569 -8.269 29.534 1.00 96.56 242 GLN A C 1
ATOM 1781 O O . GLN A 1 242 ? -6.008 -7.878 30.558 1.00 96.56 242 GLN A O 1
ATOM 1786 N N . TRP A 1 243 ? -6.156 -7.901 28.318 1.00 96.38 243 TRP A N 1
ATOM 1787 C CA . TRP A 1 243 ? -5.091 -6.921 28.112 1.00 96.38 243 TRP A CA 1
ATOM 1788 C C . TRP A 1 243 ? -5.454 -5.538 28.655 1.00 96.38 243 TRP A C 1
ATOM 1790 O O . TRP A 1 243 ? -4.635 -4.937 29.350 1.00 96.38 243 TRP A O 1
ATOM 1800 N N . LEU A 1 244 ? -6.668 -5.054 28.379 1.00 95.31 244 LEU A N 1
ATOM 1801 C CA . LEU A 1 244 ? -7.150 -3.756 28.864 1.00 95.31 244 LEU A CA 1
ATOM 1802 C C . LEU A 1 244 ? -7.245 -3.715 30.395 1.00 95.31 244 LEU A C 1
ATOM 1804 O O . LEU A 1 244 ? -6.748 -2.776 31.015 1.00 95.31 244 LEU A O 1
ATOM 1808 N N . GLU A 1 245 ? -7.807 -4.760 31.006 1.00 95.50 245 GLU A N 1
ATOM 1809 C CA . GLU A 1 245 ? -7.915 -4.901 32.464 1.00 95.50 245 GLU A CA 1
ATOM 1810 C C . GLU A 1 245 ? -6.538 -4.984 33.127 1.00 95.50 245 GLU A C 1
ATOM 1812 O O . GLU A 1 245 ? -6.276 -4.286 34.105 1.00 95.50 245 GLU A O 1
ATOM 1817 N N . ARG A 1 246 ? -5.622 -5.783 32.563 1.00 95.56 246 ARG A N 1
ATOM 1818 C CA . ARG A 1 246 ? -4.239 -5.892 33.052 1.00 95.56 246 ARG A CA 1
ATOM 1819 C C . ARG A 1 246 ? -3.498 -4.560 32.975 1.00 95.56 246 ARG A C 1
ATOM 1821 O O . ARG A 1 246 ? -2.706 -4.262 33.863 1.00 95.56 246 ARG A O 1
ATOM 1828 N N . ALA A 1 247 ? -3.723 -3.790 31.914 1.00 94.50 247 ALA A N 1
ATOM 1829 C CA . ALA A 1 247 ? -3.115 -2.478 31.725 1.00 94.50 247 ALA A CA 1
ATOM 1830 C C . ALA A 1 247 ? -3.827 -1.362 32.513 1.00 94.50 247 ALA A C 1
ATOM 1832 O O . ALA A 1 247 ? -3.360 -0.226 32.481 1.00 94.50 247 ALA A O 1
ATOM 1833 N N . ALA A 1 248 ? -4.937 -1.671 33.200 1.00 94.31 248 ALA A N 1
ATOM 1834 C CA . ALA A 1 248 ? -5.803 -0.708 33.879 1.00 94.31 248 ALA A CA 1
ATOM 1835 C C . ALA A 1 248 ? -6.245 0.460 32.971 1.00 94.31 248 ALA A C 1
ATOM 1837 O O . ALA A 1 248 ? -6.380 1.598 33.418 1.00 94.31 248 ALA A O 1
ATOM 1838 N N . VAL A 1 249 ? -6.465 0.178 31.683 1.00 93.81 249 VAL A N 1
ATOM 1839 C CA . VAL A 1 249 ? -6.897 1.178 30.699 1.00 93.81 249 VAL A CA 1
ATOM 1840 C C . VAL A 1 249 ? -8.425 1.216 30.674 1.00 93.81 249 VAL A C 1
ATOM 1842 O O . VAL A 1 249 ? -9.035 0.181 30.405 1.00 93.81 249 VAL A O 1
ATOM 1845 N N . PRO A 1 250 ? -9.072 2.370 30.923 1.00 92.94 250 PRO A N 1
ATOM 1846 C CA . PRO A 1 250 ? -10.523 2.472 30.845 1.00 92.94 250 PRO A CA 1
ATOM 1847 C C . PRO A 1 250 ? -10.990 2.319 29.396 1.00 92.94 250 PRO A C 1
ATOM 1849 O O . PRO A 1 250 ? -10.402 2.886 28.472 1.00 92.94 250 PRO A O 1
ATOM 1852 N N . TYR A 1 251 ? -12.067 1.564 29.204 1.00 92.88 251 TYR A N 1
ATOM 1853 C CA . TYR A 1 251 ? -12.636 1.282 27.893 1.00 92.88 251 TYR A CA 1
ATOM 1854 C C . TYR A 1 251 ? -14.161 1.302 27.944 1.00 92.88 251 TYR A C 1
ATOM 1856 O O . TYR A 1 251 ? -14.770 0.952 28.954 1.00 92.88 251 TYR A O 1
ATOM 1864 N N . ASP A 1 252 ? -14.764 1.679 26.824 1.00 89.06 252 ASP A N 1
ATOM 1865 C CA . ASP A 1 252 ? -16.197 1.584 26.586 1.00 89.06 252 ASP A CA 1
ATOM 1866 C C . ASP A 1 252 ? -16.467 0.379 25.660 1.00 89.06 252 ASP A C 1
ATOM 1868 O O . ASP A 1 252 ? -15.663 0.056 24.778 1.00 89.06 252 ASP A O 1
ATOM 1872 N N . CYS A 1 253 ? -17.594 -0.309 25.859 1.00 79.62 253 CYS A N 1
ATOM 1873 C CA . CYS A 1 253 ? -18.129 -1.241 24.863 1.00 79.62 253 CYS A CA 1
ATOM 1874 C C . CYS A 1 253 ? -19.122 -0.450 24.009 1.00 79.62 253 CYS A C 1
ATOM 1876 O O . CYS A 1 253 ? -20.268 -0.285 24.419 1.00 79.62 253 CYS A O 1
ATOM 1878 N N . GLU A 1 254 ? -18.669 0.096 22.882 1.00 66.88 254 GLU A N 1
ATOM 1879 C CA . GLU A 1 254 ? -19.521 0.899 21.998 1.00 66.88 254 GLU A CA 1
ATOM 1880 C C . GLU A 1 254 ? -20.031 0.069 20.820 1.00 66.88 254 GLU A C 1
ATOM 1882 O O . GLU A 1 254 ? -19.376 -0.868 20.349 1.00 66.88 254 GLU A O 1
ATOM 1887 N N . GLU A 1 255 ? -21.214 0.432 20.328 1.00 65.75 255 GLU A N 1
ATOM 1888 C CA . GLU A 1 255 ? -21.672 -0.078 19.047 1.00 65.75 255 GLU A CA 1
ATOM 1889 C C . GLU A 1 255 ? -20.786 0.482 17.928 1.00 65.75 255 GLU A C 1
ATOM 1891 O O . GLU A 1 255 ? -20.300 1.612 18.024 1.00 65.75 255 GLU A O 1
ATOM 1896 N N . PRO A 1 256 ? -20.596 -0.264 16.826 1.00 65.69 256 PRO A N 1
ATOM 1897 C CA . PRO A 1 256 ? -19.831 0.223 15.691 1.00 65.69 256 PRO A CA 1
ATOM 1898 C C . PRO A 1 256 ? -20.251 1.643 15.275 1.00 65.69 256 PRO A C 1
ATOM 1900 O O . PRO A 1 256 ? -19.385 2.491 15.092 1.00 65.69 256 PRO A O 1
ATOM 1903 N N . ALA A 1 257 ? -21.553 1.946 15.168 1.00 66.69 257 ALA A N 1
ATOM 1904 C CA . ALA A 1 257 ? -22.063 3.237 14.676 1.00 66.69 257 ALA A CA 1
ATOM 1905 C C . ALA A 1 257 ? -21.333 4.465 15.262 1.00 66.69 257 ALA A C 1
ATOM 1907 O O . ALA A 1 257 ? -20.834 5.298 14.499 1.00 66.69 257 ALA A O 1
ATOM 1908 N N . ASP A 1 258 ? -21.168 4.500 16.584 1.00 70.56 258 ASP A N 1
ATOM 1909 C CA . ASP A 1 258 ? -20.546 5.605 17.320 1.00 70.56 258 ASP A CA 1
ATOM 1910 C C . ASP A 1 258 ? -19.042 5.734 17.030 1.00 70.56 258 ASP A C 1
ATOM 1912 O O . ASP A 1 258 ? -18.477 6.836 16.976 1.00 70.56 258 ASP A O 1
ATOM 1916 N N . ILE A 1 259 ? -18.384 4.603 16.764 1.00 72.00 259 ILE A N 1
ATOM 1917 C CA . ILE A 1 259 ? -16.959 4.530 16.449 1.00 72.00 259 ILE A CA 1
ATOM 1918 C C . ILE A 1 259 ? -16.671 5.165 15.087 1.00 72.00 259 ILE A C 1
ATOM 1920 O O . ILE A 1 259 ? -15.728 5.951 14.971 1.00 72.00 259 ILE A O 1
ATOM 1924 N N . ALA A 1 260 ? -17.461 4.861 14.051 1.00 71.12 260 ALA A N 1
ATOM 1925 C CA . ALA A 1 260 ? -17.212 5.426 12.722 1.00 71.12 260 ALA A CA 1
ATOM 1926 C C . ALA A 1 260 ? -17.509 6.929 12.660 1.00 71.12 260 ALA A C 1
ATOM 1928 O O . ALA A 1 260 ? -16.835 7.657 11.931 1.00 71.12 260 ALA A O 1
ATOM 192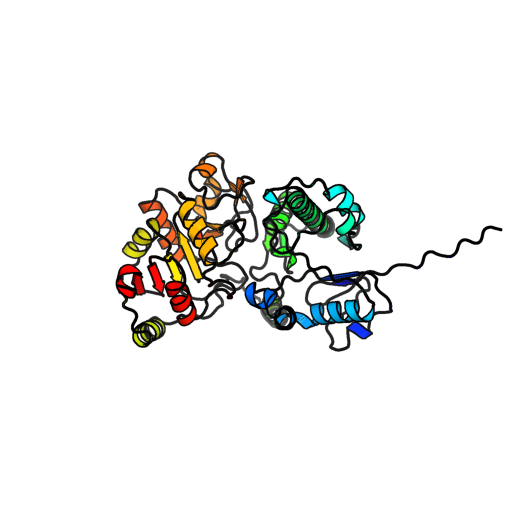9 N N . GLU A 1 261 ? -18.477 7.410 13.441 1.00 69.69 261 GLU A N 1
ATOM 1930 C CA . GLU A 1 261 ? -18.754 8.843 13.550 1.00 69.69 261 GLU A CA 1
ATOM 1931 C C . GLU A 1 261 ? -17.661 9.577 14.325 1.00 69.69 261 GLU A C 1
ATOM 1933 O O . GLU A 1 261 ? -17.164 10.600 13.849 1.00 69.69 261 GLU A O 1
ATOM 1938 N N . THR A 1 262 ? -17.210 9.015 15.453 1.00 67.94 262 THR A N 1
ATOM 1939 C CA . THR A 1 262 ? -16.060 9.542 16.206 1.00 67.94 262 THR A CA 1
ATOM 1940 C C . THR A 1 262 ? -14.810 9.604 15.321 1.00 67.94 262 THR A C 1
ATOM 1942 O O . THR A 1 262 ? -14.027 10.553 15.401 1.00 67.94 262 THR A O 1
ATOM 1945 N N . ALA A 1 263 ? -14.626 8.618 14.439 1.00 67.75 263 ALA A N 1
ATOM 1946 C CA . ALA A 1 263 ? -13.453 8.532 13.582 1.00 67.75 263 ALA A CA 1
ATOM 1947 C C . ALA A 1 263 ? -13.316 9.673 12.566 1.00 67.75 263 ALA A C 1
ATOM 1949 O O . ALA A 1 263 ? -12.213 9.964 12.104 1.00 67.75 263 ALA A O 1
ATOM 1950 N N . ALA A 1 264 ? -14.411 10.352 12.233 1.00 68.75 264 ALA A N 1
ATOM 1951 C CA . ALA A 1 264 ? -14.402 11.464 11.292 1.00 68.75 264 ALA A CA 1
ATOM 1952 C C . ALA A 1 264 ? -13.776 12.753 11.849 1.00 68.75 264 ALA A C 1
ATOM 1954 O O . ALA A 1 264 ? -13.348 13.610 11.064 1.00 68.75 264 ALA A O 1
ATOM 1955 N N . ASP A 1 265 ? -13.746 12.896 13.176 1.00 75.31 265 ASP A N 1
ATOM 1956 C CA . ASP A 1 265 ? -13.348 14.124 13.864 1.00 75.31 265 ASP A CA 1
ATOM 1957 C C . ASP A 1 265 ? -11.884 14.089 14.362 1.00 75.31 265 ASP A C 1
ATOM 1959 O O . ASP A 1 265 ? -11.342 15.136 14.719 1.00 75.31 265 ASP A O 1
ATOM 1963 N N . GLY A 1 266 ? -11.206 12.932 14.299 1.00 80.69 266 GLY A N 1
ATOM 1964 C CA . GLY A 1 266 ? -9.811 12.745 14.731 1.00 80.69 266 GLY A CA 1
ATOM 1965 C C . GLY A 1 266 ? -9.081 11.584 14.039 1.00 80.69 266 GLY A C 1
ATOM 1966 O O . GLY A 1 266 ? -9.497 11.099 12.987 1.00 80.69 266 GLY A O 1
ATOM 1967 N N . ILE A 1 267 ? -7.957 11.154 14.613 1.00 84.19 267 ILE A N 1
ATOM 1968 C CA . ILE A 1 267 ? -7.196 9.965 14.223 1.00 84.19 267 ILE A CA 1
ATOM 1969 C C . ILE A 1 267 ? -7.656 8.784 15.081 1.00 84.19 267 ILE A C 1
ATOM 1971 O O . ILE A 1 267 ? -7.643 8.831 16.312 1.00 84.19 267 ILE A O 1
ATOM 1975 N N . VAL A 1 268 ? -7.993 7.681 14.416 1.00 87.50 268 VAL A N 1
ATOM 1976 C CA . VAL A 1 268 ? -8.400 6.433 15.065 1.00 87.50 268 VAL A CA 1
ATOM 1977 C C . VAL A 1 268 ? -7.371 5.353 14.818 1.00 87.50 268 VAL A C 1
ATOM 1979 O O . VAL A 1 268 ? -7.172 4.950 13.677 1.00 87.50 268 VAL A O 1
ATOM 1982 N N . ALA A 1 269 ? -6.735 4.845 15.869 1.00 91.56 269 ALA A N 1
ATOM 1983 C CA . ALA A 1 269 ? -5.968 3.610 15.772 1.00 91.56 269 ALA A CA 1
ATOM 1984 C C . ALA A 1 269 ? -6.944 2.436 15.678 1.00 91.56 269 ALA A C 1
ATOM 1986 O O . ALA A 1 269 ? -7.676 2.145 16.618 1.00 91.56 269 ALA A O 1
ATOM 1987 N N . TRP A 1 270 ? -6.966 1.777 14.526 1.00 91.88 270 TRP A N 1
ATOM 1988 C CA . TRP A 1 270 ? -7.881 0.690 14.219 1.00 91.88 270 TRP A CA 1
ATOM 1989 C C . TRP A 1 270 ? -7.156 -0.652 14.288 1.00 91.88 270 TRP A C 1
ATOM 1991 O O . TRP A 1 270 ? -6.271 -0.927 13.471 1.00 91.88 270 TRP A O 1
ATOM 2001 N N . PHE A 1 271 ? -7.533 -1.476 15.265 1.00 94.75 271 PHE A N 1
ATOM 2002 C CA . PHE A 1 271 ? -7.024 -2.830 15.462 1.00 94.75 271 PHE A CA 1
ATOM 2003 C C . PHE A 1 271 ? -8.196 -3.816 15.420 1.00 94.75 271 PHE A C 1
ATOM 2005 O O . PHE A 1 271 ? -8.971 -3.921 16.372 1.00 94.75 271 PHE A O 1
ATOM 2012 N N . GLN A 1 272 ? -8.331 -4.541 14.309 1.00 93.56 272 GLN A N 1
ATOM 2013 C CA . GLN A 1 272 ? -9.445 -5.461 14.072 1.00 93.56 272 GLN A CA 1
ATOM 2014 C C . GLN A 1 272 ? -9.005 -6.789 13.473 1.00 93.56 272 GLN A C 1
ATOM 2016 O O . GLN A 1 272 ? -8.135 -6.830 12.608 1.00 93.56 272 GLN A O 1
ATOM 2021 N N . GLY A 1 273 ? -9.649 -7.875 13.899 1.00 93.38 273 GLY A N 1
ATOM 2022 C CA . GLY A 1 273 ? -9.493 -9.199 13.298 1.00 93.38 273 GLY A CA 1
ATOM 2023 C C . GLY A 1 273 ? -8.038 -9.658 13.136 1.00 93.38 273 GLY A C 1
ATOM 2024 O O . GLY A 1 273 ? -7.154 -9.337 13.941 1.00 93.38 273 GLY A O 1
ATOM 2025 N N . ARG A 1 274 ? -7.791 -10.428 12.072 1.00 94.56 274 ARG A N 1
ATOM 2026 C CA . ARG A 1 274 ? -6.461 -10.960 11.744 1.00 94.56 274 ARG A CA 1
ATOM 2027 C C . ARG A 1 274 ? -5.546 -9.882 11.173 1.00 94.56 274 ARG A C 1
ATOM 2029 O O . ARG A 1 274 ? -5.996 -9.104 10.342 1.00 94.56 274 ARG A O 1
ATOM 2036 N N . GLY A 1 275 ? -4.277 -9.866 11.576 1.00 91.94 275 GLY A N 1
ATOM 2037 C CA . GLY A 1 275 ? -3.271 -8.969 10.992 1.00 91.94 275 GLY A CA 1
ATOM 2038 C C . GLY A 1 275 ? -3.010 -9.240 9.504 1.00 91.94 275 GLY A C 1
ATOM 2039 O O . GLY A 1 275 ? -3.167 -10.368 9.026 1.00 91.94 275 GLY A O 1
ATOM 2040 N N . GLU A 1 276 ? -2.616 -8.207 8.764 1.00 91.94 276 GLU A N 1
ATOM 2041 C CA . GLU A 1 276 ? -2.317 -8.294 7.336 1.00 91.94 276 GLU A CA 1
ATOM 2042 C C . GLU A 1 276 ? -0.945 -8.924 7.054 1.00 91.94 276 GLU A C 1
ATOM 2044 O O . GLU A 1 276 ? 0.049 -8.658 7.728 1.00 91.94 276 GLU A O 1
ATOM 2049 N N . TYR A 1 277 ? -0.874 -9.726 5.995 1.00 88.56 277 TYR A N 1
ATOM 2050 C CA . TYR A 1 277 ? 0.345 -10.310 5.462 1.00 88.56 277 TYR A CA 1
ATOM 2051 C C . TYR A 1 277 ? 0.922 -9.428 4.356 1.00 88.56 277 TYR A C 1
ATOM 2053 O O . TYR A 1 277 ? 0.311 -9.229 3.304 1.00 88.56 277 TYR A O 1
ATOM 2061 N N . GLY A 1 278 ? 2.131 -8.926 4.595 1.00 85.56 278 GLY A N 1
ATOM 2062 C CA . GLY A 1 278 ? 2.838 -8.028 3.691 1.00 85.56 278 GLY A CA 1
ATOM 2063 C C . GLY A 1 278 ? 3.112 -6.658 4.321 1.00 85.56 278 GLY A C 1
ATOM 2064 O O . GLY A 1 278 ? 2.828 -6.431 5.494 1.00 85.56 278 GLY A O 1
ATOM 2065 N N . PRO A 1 279 ? 3.710 -5.730 3.558 1.00 80.62 279 PRO A N 1
ATOM 2066 C CA . PRO A 1 279 ? 4.213 -4.464 4.092 1.00 80.62 279 PRO A CA 1
ATOM 2067 C C . PRO A 1 279 ? 3.155 -3.352 4.173 1.00 80.62 279 PRO A C 1
ATOM 2069 O O . PRO A 1 279 ? 3.462 -2.252 4.635 1.00 80.62 279 PRO A O 1
ATOM 2072 N N . CYS A 1 280 ? 1.943 -3.584 3.664 1.00 88.56 280 CYS A N 1
ATOM 2073 C CA . CYS A 1 280 ? 0.876 -2.588 3.644 1.00 88.56 280 CYS A CA 1
ATOM 2074 C C . CYS A 1 280 ? -0.191 -2.944 4.674 1.00 88.56 280 CYS A C 1
ATOM 2076 O O . CYS A 1 280 ? -0.709 -4.055 4.654 1.00 88.56 280 CYS A O 1
ATOM 2078 N N . ALA A 1 281 ? -0.563 -1.974 5.509 1.00 90.62 281 ALA A N 1
ATOM 2079 C CA . ALA A 1 281 ? -1.788 -2.075 6.284 1.00 90.62 281 ALA A CA 1
ATOM 2080 C C . ALA A 1 281 ? -2.987 -1.957 5.345 1.00 90.62 281 ALA A C 1
ATOM 2082 O O . ALA A 1 281 ? -3.057 -1.054 4.504 1.00 90.62 281 ALA A O 1
ATOM 2083 N N . LEU A 1 282 ? -3.926 -2.874 5.501 1.00 93.69 282 LEU A N 1
ATOM 2084 C CA . LEU A 1 282 ? -5.133 -3.022 4.710 1.00 93.69 282 LEU A CA 1
ATOM 2085 C C . LEU A 1 282 ? -6.322 -2.959 5.671 1.00 93.69 282 LEU A C 1
ATOM 2087 O O . LEU A 1 282 ? -7.196 -3.811 5.643 1.00 93.69 282 LEU A O 1
ATOM 2091 N N . GLY A 1 283 ? -6.381 -1.947 6.537 1.00 91.94 283 GLY A N 1
ATOM 2092 C CA . GLY A 1 283 ? -7.557 -1.667 7.363 1.00 91.94 283 GLY A CA 1
ATOM 2093 C C . GLY A 1 283 ? -7.776 -2.609 8.549 1.00 91.94 283 GLY A C 1
ATOM 2094 O O . GLY A 1 283 ? -8.875 -2.600 9.095 1.00 91.94 283 GLY A O 1
ATOM 2095 N N . HIS A 1 284 ? -6.791 -3.421 8.945 1.00 93.81 284 HIS A N 1
ATOM 2096 C CA . HIS A 1 284 ? -6.876 -4.285 10.133 1.00 93.81 284 HIS A CA 1
ATOM 2097 C C . HIS A 1 284 ? -5.912 -3.811 11.224 1.00 93.81 284 HIS A C 1
ATOM 2099 O O . HIS A 1 284 ? -6.206 -3.973 12.410 1.00 93.81 284 HIS A O 1
ATOM 2105 N N . ARG A 1 285 ? -4.781 -3.210 10.837 1.00 93.06 285 ARG A N 1
ATOM 2106 C CA . ARG A 1 285 ? -3.803 -2.551 11.717 1.00 93.06 285 ARG A CA 1
ATOM 2107 C C . ARG A 1 285 ? -3.491 -1.154 11.179 1.00 93.06 285 ARG A C 1
ATOM 2109 O O . ARG A 1 285 ? -2.384 -0.867 10.716 1.00 93.06 285 ARG A O 1
ATOM 2116 N N . SER A 1 286 ? -4.483 -0.268 11.230 1.00 91.19 286 SER A N 1
ATOM 2117 C CA . SER A 1 286 ? -4.456 1.003 10.495 1.00 91.19 286 SER A CA 1
ATOM 2118 C C . SER A 1 286 ? -4.826 2.209 11.356 1.00 91.19 286 SER A C 1
ATOM 2120 O O . SER A 1 286 ? -5.883 2.220 11.963 1.00 91.19 286 SER A O 1
ATOM 2122 N N . PRO A 1 287 ? -4.058 3.306 11.379 1.00 88.12 287 PRO A N 1
ATOM 2123 C CA . PRO A 1 287 ? -4.606 4.603 11.731 1.00 88.12 287 PRO A CA 1
ATOM 2124 C C . PRO A 1 287 ? -5.515 5.106 10.606 1.00 88.12 287 PRO A C 1
ATOM 2126 O O . PRO A 1 287 ? -5.073 5.268 9.461 1.00 88.12 287 PRO A O 1
ATOM 2129 N N . LEU A 1 288 ? -6.759 5.398 10.962 1.00 88.00 288 LEU A N 1
ATOM 2130 C CA . LEU A 1 288 ? -7.791 5.949 10.099 1.00 88.00 288 LEU A CA 1
ATOM 2131 C C . LEU A 1 288 ? -7.995 7.429 10.413 1.00 88.00 288 LEU A C 1
ATOM 2133 O O . LEU A 1 288 ? -7.864 7.842 11.563 1.00 88.00 288 LEU A O 1
ATOM 2137 N N . ALA A 1 289 ? -8.275 8.233 9.392 1.00 86.19 289 ALA A N 1
ATOM 2138 C CA . ALA A 1 289 ? -8.530 9.662 9.553 1.00 86.19 289 ALA A CA 1
ATOM 2139 C C . ALA A 1 289 ? -9.321 10.227 8.366 1.00 86.19 289 ALA A C 1
ATOM 2141 O O . ALA A 1 289 ? -9.407 9.618 7.294 1.00 86.19 289 ALA A O 1
ATOM 2142 N N . ARG A 1 290 ? -9.853 11.440 8.535 1.00 85.25 290 ARG A N 1
ATOM 2143 C CA . ARG A 1 290 ? -10.534 12.180 7.468 1.00 85.25 290 ARG A CA 1
ATOM 2144 C C . ARG A 1 290 ? -9.540 12.684 6.405 1.00 85.25 290 ARG A C 1
ATOM 2146 O O . ARG A 1 290 ? -8.550 13.318 6.761 1.00 85.25 290 ARG A O 1
ATOM 2153 N N . PRO A 1 291 ? -9.829 12.533 5.097 1.00 83.06 291 PRO A N 1
ATOM 2154 C CA . PRO A 1 291 ? -8.907 12.950 4.033 1.00 83.06 291 PRO A CA 1
ATOM 2155 C C . PRO A 1 291 ? -8.995 14.440 3.640 1.00 83.06 291 PRO A C 1
ATOM 2157 O O . PRO A 1 291 ? -8.201 14.925 2.839 1.00 83.06 291 PRO A O 1
ATOM 2160 N N . GLY A 1 292 ? -9.974 15.182 4.165 1.00 78.12 292 GLY A N 1
ATOM 2161 C CA . GLY A 1 292 ? -10.238 16.578 3.784 1.00 78.12 292 GLY A CA 1
ATOM 2162 C C . GLY A 1 292 ? -9.309 17.628 4.410 1.00 78.12 292 GLY A C 1
ATOM 2163 O O . GLY A 1 292 ? -9.386 18.792 4.034 1.00 78.12 292 GLY A O 1
ATOM 2164 N N . LYS A 1 293 ? -8.457 17.257 5.376 1.00 68.62 293 LYS A N 1
ATOM 2165 C CA . LYS A 1 293 ? -7.516 18.170 6.046 1.00 68.62 293 LYS A CA 1
ATOM 2166 C C . LYS A 1 293 ? -6.119 17.547 6.071 1.00 68.62 293 LYS A C 1
ATOM 2168 O O . LYS A 1 293 ? -5.964 16.435 6.562 1.00 68.62 293 LYS A O 1
ATOM 2173 N N . SER A 1 294 ? -5.109 18.270 5.590 1.00 58.34 294 SER A N 1
ATOM 2174 C CA . SER A 1 294 ? -3.701 17.841 5.642 1.00 58.34 294 SER A CA 1
ATOM 2175 C C . SER A 1 294 ? -3.060 18.022 7.028 1.00 58.34 294 SER A C 1
ATOM 2177 O O . SER A 1 294 ? -2.191 17.243 7.401 1.00 58.34 294 SER A O 1
ATOM 2179 N N . ALA A 1 295 ? -3.533 18.982 7.833 1.00 49.22 295 ALA A N 1
ATOM 2180 C CA . ALA A 1 295 ? -2.889 19.373 9.096 1.00 49.22 295 ALA A CA 1
ATOM 2181 C C . ALA A 1 295 ? -2.763 18.240 10.144 1.00 49.22 295 ALA A C 1
ATOM 2183 O O . ALA A 1 295 ? -1.755 18.146 10.837 1.00 49.22 295 ALA A O 1
ATOM 2184 N N . GLY A 1 296 ? -3.741 17.328 10.241 1.00 53.25 296 GLY A N 1
ATOM 2185 C CA . GLY A 1 296 ? -3.662 16.188 11.176 1.00 53.25 296 GLY A CA 1
ATOM 2186 C C . GLY A 1 296 ? -2.628 15.125 10.771 1.00 53.25 296 GLY A C 1
ATOM 2187 O O . GLY A 1 296 ? -2.137 14.362 11.600 1.00 53.25 296 GLY A O 1
ATOM 2188 N N . LEU A 1 297 ? -2.257 15.081 9.489 1.00 57.34 297 LEU A N 1
ATOM 2189 C CA . LEU A 1 297 ? -1.288 14.124 8.954 1.00 57.34 297 LEU A CA 1
ATOM 2190 C C . LEU A 1 297 ? 0.153 14.557 9.180 1.00 57.34 297 LEU A C 1
ATOM 2192 O O . LEU A 1 297 ? 0.997 13.704 9.446 1.00 57.34 297 LEU A O 1
ATOM 2196 N N . GLU A 1 298 ? 0.409 15.862 9.139 1.00 55.06 298 GLU A N 1
ATOM 2197 C CA . GLU A 1 298 ? 1.695 16.460 9.503 1.00 55.06 298 GLU A CA 1
ATOM 2198 C C . GLU A 1 298 ? 2.038 16.138 10.962 1.00 55.06 298 GLU A C 1
ATOM 2200 O O . GLU A 1 298 ? 3.121 15.627 11.245 1.00 55.06 298 GLU A O 1
ATOM 2205 N N . GLN A 1 299 ? 1.074 16.290 11.876 1.00 51.00 299 GLN A N 1
ATOM 2206 C CA . GLN A 1 299 ? 1.238 15.941 13.290 1.00 51.00 299 GLN A CA 1
ATOM 2207 C C . GLN A 1 299 ? 1.489 14.435 13.499 1.00 51.00 299 GLN A C 1
ATOM 2209 O O . GLN A 1 299 ? 2.339 14.044 14.300 1.00 51.00 299 GLN A O 1
ATOM 2214 N N . ARG A 1 300 ? 0.812 13.567 12.733 1.00 56.72 300 ARG A N 1
ATOM 2215 C CA . ARG A 1 300 ? 1.050 12.114 12.766 1.00 56.72 300 ARG A CA 1
ATOM 2216 C C . ARG A 1 300 ? 2.426 11.730 12.216 1.00 56.72 300 ARG A C 1
ATOM 2218 O O . ARG A 1 300 ? 3.085 10.853 12.776 1.00 56.72 300 ARG A O 1
ATOM 2225 N N . ASN A 1 301 ? 2.854 12.348 11.117 1.00 57.22 301 ASN A N 1
ATOM 2226 C CA . ASN A 1 301 ? 4.167 12.108 10.520 1.00 57.22 301 ASN A CA 1
ATOM 2227 C C . ASN A 1 301 ? 5.292 12.589 11.451 1.00 57.22 301 ASN A C 1
ATOM 2229 O O . ASN A 1 301 ? 6.276 11.866 11.618 1.00 57.22 301 ASN A O 1
ATOM 2233 N N . ALA A 1 302 ? 5.091 13.723 12.132 1.00 47.94 302 ALA A N 1
ATOM 2234 C CA . ALA A 1 302 ? 6.017 14.261 13.124 1.00 47.94 302 ALA A CA 1
ATOM 2235 C C . ALA A 1 302 ? 6.220 13.306 14.314 1.00 47.94 302 ALA A C 1
ATOM 2237 O O . ALA A 1 302 ? 7.354 13.052 14.709 1.00 47.94 302 ALA A O 1
ATOM 2238 N N . VAL A 1 303 ? 5.148 12.701 14.844 1.00 47.56 303 VAL A N 1
ATOM 2239 C CA . VAL A 1 303 ? 5.259 11.783 15.998 1.00 47.56 303 VAL A CA 1
ATOM 2240 C C . VAL A 1 303 ? 5.846 10.418 15.630 1.00 47.56 303 VAL A C 1
ATOM 2242 O O . VAL A 1 303 ? 6.453 9.749 16.463 1.00 47.56 303 VAL A O 1
ATOM 2245 N N . LYS A 1 304 ? 5.761 10.012 14.361 1.00 50.00 304 LYS A N 1
ATOM 2246 C CA . LYS A 1 304 ? 6.439 8.799 13.885 1.00 50.00 304 LYS A CA 1
ATOM 2247 C C . LYS A 1 304 ? 7.909 9.018 13.510 1.00 50.00 304 LYS A C 1
ATOM 2249 O O . LYS A 1 304 ? 8.515 8.082 12.986 1.00 50.00 304 LYS A O 1
ATOM 2254 N N . SER A 1 305 ? 8.462 10.220 13.718 1.00 48.34 305 SER A N 1
ATOM 2255 C CA . SER A 1 305 ? 9.784 10.625 13.210 1.00 48.34 305 SER A CA 1
ATOM 2256 C C . SER A 1 305 ? 9.963 10.256 11.730 1.00 48.34 305 SER A C 1
ATOM 2258 O O . SER A 1 305 ? 11.032 9.814 11.307 1.00 48.34 305 SER A O 1
ATOM 2260 N N . ARG A 1 306 ? 8.875 10.338 10.949 1.00 51.53 306 ARG A N 1
ATOM 2261 C CA . ARG A 1 306 ? 8.870 9.987 9.526 1.00 51.53 306 ARG A CA 1
ATOM 2262 C C . ARG A 1 306 ? 9.328 11.190 8.713 1.00 51.53 306 ARG A C 1
ATOM 2264 O O . ARG A 1 306 ? 9.001 12.323 9.047 1.00 51.53 306 ARG A O 1
ATOM 2271 N N . GLU A 1 307 ? 10.037 10.931 7.615 1.00 49.50 307 GLU A N 1
ATOM 2272 C CA . GLU A 1 307 ? 10.316 11.960 6.612 1.00 49.50 307 GLU A CA 1
ATOM 2273 C C . GLU A 1 307 ? 8.990 12.565 6.119 1.00 49.50 307 GLU A C 1
ATOM 2275 O O . GLU A 1 307 ? 8.052 11.831 5.795 1.00 49.50 307 GLU A O 1
ATOM 2280 N N . GLU A 1 308 ? 8.927 13.899 6.055 1.00 48.25 308 GLU A N 1
ATOM 2281 C CA . GLU A 1 308 ? 7.740 14.700 5.694 1.00 48.25 308 GLU A CA 1
ATOM 2282 C C . GLU A 1 308 ? 7.100 14.284 4.357 1.00 48.25 308 GLU A C 1
ATOM 2284 O O . GLU A 1 308 ? 5.926 14.540 4.109 1.00 48.25 308 GLU A O 1
ATOM 2289 N N . LEU A 1 309 ? 7.869 13.594 3.513 1.00 51.62 309 LEU A N 1
ATOM 2290 C CA . LEU A 1 309 ? 7.523 13.201 2.153 1.00 51.62 309 LEU A CA 1
ATOM 2291 C C . LEU A 1 309 ? 6.734 11.888 2.061 1.00 51.62 309 LEU A C 1
ATOM 2293 O O . LEU A 1 309 ? 6.311 11.536 0.965 1.00 51.62 309 LEU A O 1
ATOM 2297 N N . ARG A 1 310 ? 6.560 11.124 3.155 1.00 61.62 310 ARG A N 1
ATOM 2298 C CA . ARG A 1 310 ? 5.938 9.791 3.072 1.00 61.62 310 ARG A CA 1
ATOM 2299 C C . ARG A 1 310 ? 4.411 9.901 2.927 1.00 61.62 310 ARG A C 1
ATOM 2301 O O . ARG A 1 310 ? 3.741 10.279 3.896 1.00 61.62 310 ARG A O 1
ATOM 2308 N N . PRO A 1 311 ? 3.842 9.519 1.770 1.00 67.12 311 PRO A N 1
ATOM 2309 C CA . PRO A 1 311 ? 2.423 9.677 1.517 1.00 67.12 311 PRO A CA 1
ATOM 2310 C C . PRO A 1 311 ? 1.596 8.629 2.260 1.00 67.12 311 PRO A C 1
ATOM 2312 O O . PRO A 1 311 ? 2.084 7.597 2.737 1.00 67.12 311 PRO A O 1
ATOM 2315 N N . VAL A 1 312 ? 0.302 8.907 2.351 1.00 83.00 312 VAL A N 1
ATOM 2316 C CA . VAL A 1 312 ? -0.682 8.071 3.037 1.00 83.00 312 VAL A CA 1
ATOM 2317 C C . VAL A 1 312 ? -1.718 7.622 2.024 1.00 83.00 312 VAL A C 1
ATOM 2319 O O . VAL A 1 312 ? -1.942 8.287 1.017 1.00 83.00 312 VAL A O 1
ATOM 2322 N N . ALA A 1 313 ? -2.312 6.462 2.252 1.00 90.06 313 ALA A N 1
ATOM 2323 C CA . ALA A 1 313 ? -3.117 5.811 1.238 1.00 90.06 313 ALA A CA 1
ATOM 2324 C C . ALA A 1 313 ? -4.601 6.145 1.399 1.00 90.06 313 ALA A C 1
ATOM 2326 O O . ALA A 1 313 ? -5.099 6.140 2.524 1.00 90.06 313 ALA A O 1
ATOM 2327 N N . PRO A 1 314 ? -5.344 6.374 0.308 1.00 94.44 314 PRO A N 1
ATOM 2328 C CA . PRO A 1 314 ? -6.793 6.321 0.349 1.00 94.44 314 PRO A CA 1
ATOM 2329 C C . PRO A 1 314 ? -7.281 4.880 0.486 1.00 94.44 314 PRO A C 1
ATOM 2331 O O . PRO A 1 314 ? -6.754 3.963 -0.147 1.00 94.44 314 PRO A O 1
ATOM 2334 N N . MET A 1 315 ? -8.354 4.704 1.243 1.00 94.94 315 MET A N 1
ATOM 2335 C CA . MET A 1 315 ? -9.181 3.509 1.245 1.00 94.94 315 MET A CA 1
ATOM 2336 C C . MET A 1 315 ? -10.600 3.895 0.830 1.00 94.94 315 MET A C 1
ATOM 2338 O O . MET A 1 315 ? -11.165 4.855 1.354 1.00 94.94 315 MET A O 1
ATOM 2342 N N . VAL A 1 316 ? -11.140 3.181 -0.152 1.00 96.88 316 VAL A N 1
ATOM 2343 C CA . VAL A 1 316 ? -12.404 3.501 -0.822 1.00 96.88 316 VAL A CA 1
ATOM 2344 C C . VAL A 1 316 ? -13.171 2.213 -1.093 1.00 96.88 316 VAL A C 1
ATOM 2346 O O . VAL A 1 316 ? -12.571 1.177 -1.378 1.00 96.88 316 VAL A O 1
ATOM 2349 N N . LEU A 1 317 ? -14.496 2.264 -1.027 1.00 97.56 317 LEU A N 1
ATOM 2350 C CA . LEU A 1 317 ? -15.334 1.136 -1.430 1.00 97.56 317 LEU A CA 1
ATOM 2351 C C . LEU A 1 317 ? -15.147 0.823 -2.919 1.00 97.56 317 LEU A C 1
ATOM 2353 O O . LEU A 1 317 ? -15.024 1.737 -3.740 1.00 97.56 317 LEU A O 1
ATOM 2357 N N . ALA A 1 318 ? -15.122 -0.461 -3.274 1.00 97.19 318 ALA A N 1
ATOM 2358 C CA . ALA A 1 318 ? -14.843 -0.913 -4.636 1.00 97.19 318 ALA A CA 1
ATOM 2359 C C . ALA A 1 318 ? -15.774 -0.255 -5.671 1.00 97.19 318 ALA A C 1
ATOM 2361 O O . ALA A 1 318 ? -15.308 0.223 -6.705 1.00 97.19 318 ALA A O 1
ATOM 2362 N N . GLU A 1 319 ? -17.062 -0.125 -5.352 1.00 96.69 319 GLU A N 1
ATOM 2363 C CA . GLU A 1 319 ? -18.080 0.494 -6.202 1.00 96.69 319 GLU A CA 1
ATOM 2364 C C . GLU A 1 319 ? -17.934 2.019 -6.358 1.00 96.69 319 GLU A C 1
ATOM 2366 O O . GLU A 1 319 ? -18.473 2.600 -7.299 1.00 96.69 319 GLU A O 1
ATOM 2371 N N . ARG A 1 320 ? -17.192 2.691 -5.466 1.00 96.88 320 ARG A N 1
ATOM 2372 C CA . ARG A 1 320 ? -16.940 4.144 -5.533 1.00 96.88 320 ARG A CA 1
ATOM 2373 C C . ARG A 1 320 ? -15.609 4.482 -6.204 1.00 96.88 320 ARG A C 1
ATOM 2375 O O . ARG A 1 320 ? -15.429 5.617 -6.641 1.00 96.88 320 ARG A O 1
ATOM 2382 N N . ALA A 1 321 ? -14.693 3.518 -6.311 1.00 97.38 321 ALA A N 1
ATOM 2383 C CA . ALA A 1 321 ? -13.313 3.746 -6.730 1.00 97.38 321 ALA A CA 1
ATOM 2384 C C . ALA A 1 321 ? -13.186 4.381 -8.126 1.00 97.38 321 ALA A C 1
ATOM 2386 O O . ALA A 1 321 ? -12.469 5.369 -8.277 1.00 97.38 321 ALA A O 1
ATOM 2387 N N . ALA A 1 322 ? -13.924 3.871 -9.118 1.00 97.19 322 ALA A N 1
ATOM 2388 C CA . ALA A 1 322 ? -13.843 4.330 -10.510 1.00 97.19 322 ALA A CA 1
ATOM 2389 C C . ALA A 1 322 ? -14.287 5.794 -10.713 1.00 97.19 322 ALA A C 1
ATOM 2391 O O . ALA A 1 322 ? -13.904 6.427 -11.691 1.00 97.19 322 ALA A O 1
ATOM 2392 N N . GLY A 1 323 ? -15.075 6.358 -9.788 1.00 96.88 323 GLY A N 1
ATOM 2393 C CA . GLY A 1 323 ? -15.482 7.768 -9.830 1.00 96.88 323 GLY A CA 1
ATOM 2394 C C . GLY A 1 323 ? -14.445 8.745 -9.261 1.00 96.88 323 GLY A C 1
ATOM 2395 O O . GLY A 1 323 ? -14.669 9.957 -9.288 1.00 96.88 323 GLY A O 1
ATOM 2396 N N . ILE A 1 324 ? -13.346 8.234 -8.695 1.00 97.81 324 ILE A N 1
ATOM 2397 C CA . ILE A 1 324 ? -12.347 9.013 -7.943 1.00 97.81 324 ILE A CA 1
ATOM 2398 C C . ILE A 1 324 ? -10.934 8.770 -8.476 1.00 97.81 324 ILE A C 1
ATOM 2400 O O . ILE A 1 324 ? -10.137 9.706 -8.531 1.00 97.81 324 ILE A O 1
ATOM 2404 N N . PHE A 1 325 ? -10.633 7.533 -8.868 1.00 98.06 325 PHE A N 1
ATOM 2405 C CA . PHE A 1 325 ? -9.300 7.078 -9.243 1.00 98.06 325 PHE A CA 1
ATOM 2406 C C . PHE A 1 325 ? -9.314 6.431 -10.629 1.00 98.06 325 PHE A C 1
ATOM 2408 O O . PHE A 1 325 ? -10.177 5.603 -10.916 1.00 98.06 325 PHE A O 1
ATOM 2415 N N . ASP A 1 326 ? -8.319 6.765 -11.448 1.00 96.88 326 ASP A N 1
ATOM 2416 C CA . ASP A 1 326 ? -8.060 6.145 -12.746 1.00 96.88 326 ASP A CA 1
ATOM 2417 C C . ASP A 1 326 ? -6.803 5.260 -12.687 1.00 96.88 326 ASP A C 1
ATOM 2419 O O . ASP A 1 326 ? -5.730 5.675 -12.238 1.00 96.88 326 ASP A O 1
ATOM 2423 N N . GLY A 1 327 ? -6.940 4.006 -13.113 1.00 94.56 327 GLY A N 1
ATOM 2424 C CA . GLY A 1 327 ? -5.900 2.986 -13.026 1.00 94.56 327 GLY A CA 1
ATOM 2425 C C . GLY A 1 327 ? -6.460 1.571 -12.840 1.00 94.56 327 GLY A C 1
ATOM 2426 O O . GLY A 1 327 ? -7.655 1.342 -13.035 1.00 94.56 327 GLY A O 1
ATOM 2427 N N . PRO A 1 328 ? -5.612 0.599 -12.459 1.00 94.25 328 PRO A N 1
ATOM 2428 C CA . PRO A 1 328 ? -6.023 -0.794 -12.320 1.00 94.25 328 PRO A CA 1
ATOM 2429 C C . PRO A 1 328 ? -7.006 -0.979 -11.158 1.00 94.25 328 PRO A C 1
ATOM 2431 O O . PRO A 1 328 ? -6.697 -0.657 -10.006 1.00 94.25 328 PRO A O 1
ATOM 2434 N N . LEU A 1 329 ? -8.176 -1.541 -11.466 1.00 94.25 329 LEU A N 1
ATOM 2435 C CA . LEU A 1 329 ? -9.230 -1.879 -10.512 1.00 94.25 329 LEU A CA 1
ATOM 2436 C C . LEU A 1 329 ? -9.634 -3.359 -10.655 1.00 94.25 329 LEU A C 1
ATOM 2438 O O . LEU A 1 329 ? -9.681 -3.861 -11.780 1.00 94.25 329 LEU A O 1
ATOM 2442 N N . PRO A 1 330 ? -9.968 -4.052 -9.549 1.00 94.25 330 PRO A N 1
ATOM 2443 C CA . PRO A 1 330 ? -9.842 -3.601 -8.157 1.00 94.25 330 PRO A CA 1
ATOM 2444 C C . PRO A 1 330 ? -8.372 -3.539 -7.687 1.00 94.25 330 PRO A C 1
ATOM 2446 O O . PRO A 1 330 ? -7.487 -4.147 -8.285 1.00 94.25 330 PRO A O 1
ATOM 2449 N N . SER A 1 331 ? -8.110 -2.823 -6.588 1.00 95.19 331 SER A N 1
ATOM 2450 C CA . SER A 1 331 ? -6.780 -2.679 -5.964 1.00 95.19 331 SER A CA 1
ATOM 2451 C C . SER A 1 331 ? -6.840 -3.010 -4.460 1.00 95.19 331 SER A C 1
ATOM 2453 O O . SER A 1 331 ? -6.672 -2.126 -3.621 1.00 95.19 331 SER A O 1
ATOM 2455 N N . PRO A 1 332 ? -7.103 -4.271 -4.063 1.00 93.50 332 PRO A N 1
ATOM 2456 C CA . PRO A 1 332 ? -7.321 -4.627 -2.654 1.00 93.50 332 PRO A CA 1
ATOM 2457 C C . PRO A 1 332 ? -6.049 -4.589 -1.792 1.00 93.50 332 PRO A C 1
ATOM 2459 O O . PRO A 1 332 ? -6.136 -4.445 -0.575 1.00 93.50 332 PRO A O 1
ATOM 2462 N N . HIS A 1 333 ? -4.870 -4.693 -2.417 1.00 92.62 333 HIS A N 1
ATOM 2463 C CA . HIS A 1 333 ? -3.572 -4.840 -1.739 1.00 92.62 333 HIS A CA 1
ATOM 2464 C C . HIS A 1 333 ? -2.629 -3.645 -1.946 1.00 92.62 333 HIS A C 1
ATOM 2466 O O . HIS A 1 333 ? -1.450 -3.724 -1.613 1.00 92.62 333 HIS A O 1
ATOM 2472 N N . MET A 1 334 ? -3.124 -2.557 -2.550 1.00 93.25 334 MET A N 1
ATOM 2473 C CA . MET A 1 334 ? -2.341 -1.354 -2.859 1.00 93.25 334 MET A CA 1
ATOM 2474 C C . MET A 1 334 ? -1.059 -1.563 -3.711 1.00 93.25 334 MET A C 1
ATOM 2476 O O . MET A 1 334 ? -0.070 -0.857 -3.478 1.00 93.25 334 MET A O 1
ATOM 2480 N N . PRO A 1 335 ? -1.008 -2.474 -4.711 1.00 90.50 335 PRO A N 1
ATOM 2481 C CA . PRO A 1 335 ? 0.217 -2.687 -5.479 1.00 90.50 335 PRO A CA 1
ATOM 2482 C C . PRO A 1 335 ? 0.394 -1.687 -6.629 1.00 90.50 335 PRO A C 1
ATOM 2484 O O . PRO A 1 335 ? 1.365 -1.798 -7.368 1.00 90.50 335 PRO A O 1
ATOM 2487 N N . PHE A 1 336 ? -0.510 -0.720 -6.801 1.00 94.81 336 PHE A N 1
ATOM 2488 C CA . PHE A 1 336 ? -0.507 0.247 -7.900 1.00 94.81 336 PHE A CA 1
ATOM 2489 C C . PHE A 1 336 ? -0.717 1.672 -7.384 1.00 94.81 336 PHE A C 1
ATOM 2491 O O . PHE A 1 336 ? -1.256 1.866 -6.295 1.00 94.81 336 PHE A O 1
ATOM 2498 N N . VAL A 1 337 ? -0.287 2.653 -8.173 1.00 94.56 337 VAL A N 1
ATOM 2499 C CA . VAL A 1 337 ? -0.692 4.054 -8.033 1.00 94.56 337 VAL A CA 1
ATOM 2500 C C . VAL A 1 337 ? -1.773 4.366 -9.061 1.00 94.56 337 VAL A C 1
ATOM 2502 O O . VAL A 1 337 ? -1.825 3.764 -10.133 1.00 94.56 337 VAL A O 1
ATOM 2505 N N . HIS A 1 338 ? -2.625 5.326 -8.734 1.00 97.06 338 HIS A N 1
ATOM 2506 C CA . HIS A 1 338 ? -3.776 5.713 -9.537 1.00 97.06 338 HIS A CA 1
ATOM 2507 C C . HIS A 1 338 ? -3.790 7.221 -9.711 1.00 97.06 338 HIS A C 1
ATOM 2509 O O . HIS A 1 338 ? -3.455 7.954 -8.781 1.00 97.06 338 HIS A O 1
ATOM 2515 N N . ASP A 1 339 ? -4.201 7.688 -10.882 1.00 97.62 339 ASP A N 1
ATOM 2516 C CA . ASP A 1 339 ? -4.428 9.109 -11.112 1.00 97.62 339 ASP A CA 1
ATOM 2517 C C . ASP A 1 339 ? -5.696 9.536 -10.366 1.00 97.62 339 ASP A C 1
ATOM 2519 O O . ASP A 1 339 ? -6.738 8.886 -10.460 1.00 97.62 339 ASP A O 1
ATOM 2523 N N . VAL A 1 340 ? -5.625 10.621 -9.594 1.00 97.88 340 VAL A N 1
ATOM 2524 C CA . VAL A 1 340 ? -6.795 11.136 -8.871 1.00 97.88 340 VAL A CA 1
ATOM 2525 C C . VAL A 1 340 ? -7.566 12.075 -9.788 1.00 97.88 340 VAL A C 1
ATOM 2527 O O . VAL A 1 340 ? -7.005 13.030 -10.333 1.00 97.88 340 VAL A O 1
ATOM 2530 N N . ALA A 1 341 ? -8.869 11.848 -9.939 1.00 97.81 341 ALA A N 1
ATOM 2531 C CA . ALA A 1 341 ? -9.729 12.698 -10.749 1.00 97.81 341 ALA A CA 1
ATOM 2532 C C . ALA A 1 341 ? -9.696 14.156 -10.252 1.00 97.81 341 ALA A C 1
ATOM 2534 O O . ALA A 1 341 ? -9.721 14.430 -9.049 1.00 97.81 341 ALA A O 1
ATOM 2535 N N . ALA A 1 342 ? -9.663 15.115 -11.184 1.00 96.75 342 ALA A N 1
ATOM 2536 C CA . ALA A 1 342 ? -9.438 16.532 -10.879 1.00 96.75 342 ALA A CA 1
ATOM 2537 C C . ALA A 1 342 ? -10.421 17.098 -9.836 1.00 96.75 342 ALA A C 1
ATOM 2539 O O . ALA A 1 342 ? -10.005 17.812 -8.924 1.00 96.75 342 ALA A O 1
ATOM 2540 N N . ALA A 1 343 ? -11.698 16.706 -9.913 1.00 96.38 343 ALA A N 1
ATOM 2541 C CA . ALA A 1 343 ? -12.748 17.117 -8.976 1.00 96.38 343 ALA A CA 1
ATOM 2542 C C . ALA A 1 343 ? -12.513 16.649 -7.524 1.00 96.38 343 ALA A C 1
ATOM 2544 O O . ALA A 1 343 ? -13.121 17.181 -6.595 1.00 96.38 343 ALA A O 1
ATOM 2545 N N . TRP A 1 344 ? -11.641 15.660 -7.317 1.00 96.38 344 TRP A N 1
ATOM 2546 C CA . TRP A 1 344 ? -11.350 15.081 -6.009 1.00 96.38 344 TRP A CA 1
ATOM 2547 C C . TRP A 1 344 ? -10.040 15.571 -5.402 1.00 96.38 344 TRP A C 1
ATOM 2549 O O . TRP A 1 344 ? -9.942 15.602 -4.178 1.00 96.38 344 TRP A O 1
ATOM 2559 N N . LYS A 1 345 ? -9.072 16.038 -6.202 1.00 94.19 345 LYS A N 1
ATOM 2560 C CA . LYS A 1 345 ? -7.744 16.454 -5.708 1.00 94.19 345 LYS A CA 1
ATOM 2561 C C . LYS A 1 345 ? -7.817 17.448 -4.539 1.00 94.19 345 LYS A C 1
ATOM 2563 O O . LYS A 1 345 ? -7.147 17.260 -3.532 1.00 94.19 345 LYS A O 1
ATOM 2568 N N . ALA A 1 346 ? -8.692 18.452 -4.634 1.00 91.88 346 ALA A N 1
ATOM 2569 C CA . ALA A 1 346 ? -8.898 19.447 -3.574 1.00 91.88 346 ALA A CA 1
ATOM 2570 C C . ALA A 1 346 ? -9.811 18.970 -2.425 1.00 91.88 346 ALA A C 1
ATOM 2572 O O . ALA A 1 346 ? -9.816 19.571 -1.354 1.00 91.88 346 ALA A O 1
ATOM 2573 N N . ARG A 1 347 ? -10.595 17.903 -2.629 1.00 93.38 347 ARG A N 1
ATOM 2574 C CA . ARG A 1 347 ? -11.533 17.358 -1.630 1.00 93.38 347 ARG A CA 1
ATOM 2575 C C . ARG A 1 347 ? -10.878 16.348 -0.693 1.00 93.38 347 ARG A C 1
ATOM 2577 O O . ARG A 1 347 ? -11.310 16.218 0.449 1.00 93.38 347 ARG A O 1
ATOM 2584 N N . ILE A 1 348 ? -9.867 15.630 -1.181 1.00 92.88 348 ILE A N 1
ATOM 2585 C CA . ILE A 1 348 ? -9.124 14.607 -0.431 1.00 92.88 348 ILE A CA 1
ATOM 2586 C C . ILE A 1 348 ? -7.604 14.879 -0.403 1.00 92.88 348 ILE A C 1
ATOM 2588 O O . ILE A 1 348 ? -6.824 13.947 -0.587 1.00 92.88 348 ILE A O 1
ATOM 2592 N N . PRO A 1 349 ? -7.146 16.127 -0.167 1.00 90.00 349 PRO A N 1
ATOM 2593 C CA . PRO A 1 349 ? -5.744 16.519 -0.354 1.00 90.00 349 PRO A CA 1
ATOM 2594 C C . PRO A 1 349 ? -4.762 15.727 0.519 1.00 90.00 349 PRO A C 1
ATOM 2596 O O . PRO A 1 349 ? -3.605 15.571 0.155 1.00 90.00 349 PRO A O 1
ATOM 2599 N N . ALA A 1 350 ? -5.226 15.178 1.644 1.00 86.88 350 ALA A N 1
ATOM 2600 C CA . ALA A 1 350 ? -4.456 14.319 2.541 1.00 86.88 350 ALA A CA 1
ATOM 2601 C C . ALA A 1 350 ? -3.794 13.103 1.875 1.00 86.88 350 ALA A C 1
ATOM 2603 O O . ALA A 1 350 ? -2.749 12.648 2.328 1.00 86.88 350 ALA A O 1
ATOM 2604 N N . VA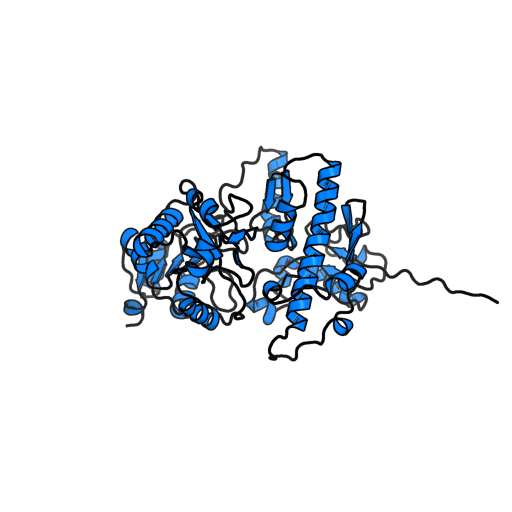L A 1 351 ? -4.456 12.520 0.875 1.00 90.25 351 VAL A N 1
ATOM 2605 C CA . VAL A 1 351 ? -4.095 11.223 0.273 1.00 90.25 351 VAL A CA 1
ATOM 2606 C C . VAL A 1 351 ? -3.653 11.370 -1.181 1.00 90.25 351 VAL A C 1
ATOM 2608 O O . VAL A 1 351 ? -3.497 10.376 -1.884 1.00 90.25 351 VAL A O 1
ATOM 2611 N N . VAL A 1 352 ? -3.491 12.611 -1.642 1.00 91.12 352 VAL A N 1
ATOM 2612 C CA . VAL A 1 352 ? -3.085 12.945 -3.006 1.00 91.12 352 VAL A CA 1
ATOM 2613 C C . VAL A 1 352 ? -1.608 13.306 -2.970 1.00 91.12 352 VAL A C 1
ATOM 2615 O O . VAL A 1 352 ? -1.188 14.207 -2.249 1.00 91.12 352 VAL A O 1
ATOM 2618 N N . HIS A 1 353 ? -0.810 12.582 -3.741 1.00 88.50 353 HIS A N 1
ATOM 2619 C CA . HIS A 1 353 ? 0.602 12.870 -3.928 1.00 88.50 353 HIS A CA 1
ATOM 2620 C C . HIS A 1 353 ? 0.785 14.192 -4.686 1.00 88.50 353 HIS A C 1
ATOM 2622 O O . HIS A 1 353 ? -0.107 14.652 -5.399 1.00 88.50 353 HIS A O 1
ATOM 2628 N N . VAL A 1 354 ? 1.980 14.779 -4.593 1.00 86.06 354 VAL A N 1
ATOM 2629 C CA . VAL A 1 354 ? 2.315 16.038 -5.285 1.00 86.06 354 VAL A CA 1
ATOM 2630 C C . VAL A 1 354 ? 2.153 15.954 -6.811 1.00 86.06 354 VAL A C 1
ATOM 2632 O O . VAL A 1 354 ? 1.809 16.946 -7.446 1.00 86.06 354 VAL A O 1
ATOM 2635 N N . ASP A 1 355 ? 2.324 14.767 -7.401 1.00 88.75 355 ASP A N 1
ATOM 2636 C CA . ASP A 1 355 ? 2.109 14.513 -8.833 1.00 88.75 355 ASP A CA 1
ATOM 2637 C C . ASP A 1 355 ? 0.630 14.261 -9.199 1.00 88.75 355 ASP A C 1
ATOM 2639 O O . ASP A 1 355 ? 0.297 14.017 -10.357 1.00 88.75 355 ASP A O 1
ATOM 2643 N N . GLY A 1 356 ? -0.286 14.367 -8.231 1.00 92.94 356 GLY A N 1
ATOM 2644 C CA . GLY A 1 356 ? -1.721 14.178 -8.425 1.00 92.94 356 GLY A CA 1
ATOM 2645 C C . GLY A 1 356 ? -2.172 12.718 -8.454 1.00 92.94 356 GLY A C 1
ATOM 2646 O O . GLY A 1 356 ? -3.331 12.471 -8.799 1.00 92.94 356 GLY A O 1
ATOM 2647 N N . THR A 1 357 ? -1.291 11.780 -8.101 1.00 94.75 357 THR A N 1
ATOM 2648 C CA . THR A 1 357 ? -1.605 10.351 -7.971 1.00 94.75 357 THR A CA 1
ATOM 2649 C C . THR A 1 357 ? -1.928 9.969 -6.524 1.00 94.75 357 THR A C 1
ATOM 2651 O O . THR A 1 357 ? -1.766 10.766 -5.605 1.00 94.75 357 THR A O 1
ATOM 2654 N N . ALA A 1 358 ? -2.396 8.745 -6.298 1.00 93.44 358 ALA A N 1
ATOM 2655 C CA . ALA A 1 358 ? -2.541 8.159 -4.971 1.00 93.44 358 ALA A CA 1
ATOM 2656 C C . ALA A 1 358 ? -2.343 6.641 -5.027 1.00 93.44 358 ALA A C 1
ATOM 2658 O O . ALA A 1 358 ? -2.753 5.991 -5.986 1.00 93.44 358 ALA A O 1
ATOM 2659 N N . ARG A 1 359 ? -1.751 6.046 -3.986 1.00 94.06 359 ARG A N 1
ATOM 2660 C CA . ARG A 1 359 ? -1.666 4.582 -3.844 1.00 94.06 359 ARG A CA 1
ATOM 2661 C C . ARG A 1 359 ? -2.861 4.068 -3.047 1.00 94.06 359 ARG A C 1
ATOM 2663 O O . ARG A 1 359 ? -2.813 4.093 -1.818 1.00 94.06 359 ARG A O 1
ATOM 2670 N N . MET A 1 360 ? -3.920 3.630 -3.726 1.00 94.88 360 MET A N 1
ATOM 2671 C CA . MET A 1 360 ? -5.219 3.387 -3.088 1.00 94.88 360 MET A CA 1
ATOM 2672 C C . MET A 1 360 ? -5.563 1.910 -2.861 1.00 94.88 360 MET A C 1
ATOM 2674 O O . MET A 1 360 ? -5.096 1.013 -3.577 1.00 94.88 360 MET A O 1
ATOM 2678 N N . ARG A 1 361 ? -6.409 1.682 -1.849 1.00 95.81 361 ARG A N 1
ATOM 2679 C CA . ARG A 1 361 ? -7.049 0.401 -1.547 1.00 95.81 361 ARG A CA 1
ATOM 2680 C C . ARG A 1 361 ? -8.535 0.427 -1.893 1.00 95.81 361 ARG A C 1
ATOM 2682 O O . ARG A 1 361 ? -9.270 1.250 -1.350 1.00 95.81 361 ARG A O 1
ATOM 2689 N N . THR A 1 362 ? -8.987 -0.548 -2.678 1.00 97.00 362 THR A N 1
ATOM 2690 C CA . THR A 1 362 ? -10.417 -0.870 -2.809 1.00 97.00 362 THR A CA 1
ATOM 2691 C C . THR A 1 362 ? -10.867 -1.822 -1.706 1.00 97.00 362 THR A C 1
ATOM 2693 O O . THR A 1 362 ? -10.196 -2.824 -1.456 1.00 97.00 362 THR A O 1
ATOM 2696 N N . VAL A 1 363 ? -12.021 -1.552 -1.108 1.00 96.56 363 VAL A N 1
ATOM 2697 C CA . VAL A 1 363 ? -12.666 -2.393 -0.094 1.00 96.56 363 VAL A CA 1
ATOM 2698 C C . VAL A 1 363 ? -13.917 -3.013 -0.700 1.00 96.56 363 VAL A C 1
ATOM 2700 O O . VAL A 1 363 ? -14.833 -2.294 -1.091 1.00 96.56 363 VAL A O 1
ATOM 2703 N N . ASP A 1 364 ? -13.943 -4.338 -0.794 1.00 95.19 364 ASP A N 1
ATOM 2704 C CA . ASP A 1 364 ? -15.141 -5.078 -1.182 1.00 95.19 364 ASP A CA 1
ATOM 2705 C C . ASP A 1 364 ? -16.001 -5.354 0.057 1.00 95.19 364 ASP A C 1
ATOM 2707 O O . ASP A 1 364 ? -15.492 -5.816 1.078 1.00 95.19 364 ASP A O 1
ATOM 2711 N N . ARG A 1 365 ? -17.305 -5.077 -0.024 1.00 94.81 365 ARG A N 1
ATOM 2712 C CA . ARG A 1 365 ? -18.225 -5.232 1.115 1.00 94.81 365 ARG A CA 1
ATOM 2713 C C . ARG A 1 365 ? -18.419 -6.681 1.547 1.00 94.81 365 ARG A C 1
ATOM 2715 O O . ARG A 1 365 ? -18.642 -6.925 2.728 1.00 94.81 365 ARG A O 1
ATOM 2722 N N . GLY A 1 366 ? -18.387 -7.616 0.600 1.00 93.19 366 GLY A N 1
ATOM 2723 C CA . GLY A 1 366 ? -18.565 -9.037 0.877 1.00 93.19 366 GLY A CA 1
ATOM 2724 C C . GLY A 1 366 ? -17.333 -9.647 1.537 1.00 93.19 366 GLY A C 1
ATOM 2725 O O . GLY A 1 366 ? -17.473 -10.504 2.404 1.00 93.19 366 GLY A O 1
ATOM 2726 N N . GLN A 1 367 ? -16.140 -9.184 1.159 1.00 90.88 367 GLN A N 1
ATOM 2727 C CA . GLN A 1 367 ? -14.878 -9.663 1.729 1.00 90.88 367 GLN A CA 1
ATOM 2728 C C . GLN A 1 367 ? -14.499 -8.954 3.036 1.00 90.88 367 GLN A C 1
ATOM 2730 O O . GLN A 1 367 ? -13.985 -9.592 3.948 1.00 90.88 367 GLN A O 1
ATOM 2735 N N . GLU A 1 368 ? -14.754 -7.648 3.142 1.00 93.50 368 GLU A N 1
ATOM 2736 C CA . GLU A 1 368 ? -14.288 -6.801 4.248 1.00 93.50 368 GLU A CA 1
ATOM 2737 C C . GLU A 1 368 ? -15.435 -5.966 4.857 1.00 93.50 368 GLU A C 1
ATOM 2739 O O . GLU A 1 368 ? -15.394 -4.728 4.843 1.00 93.50 368 GLU A O 1
ATOM 2744 N N . PRO A 1 369 ? -16.485 -6.606 5.412 1.00 93.06 369 PRO A N 1
ATOM 2745 C CA . PRO A 1 369 ? -17.719 -5.925 5.812 1.00 93.06 369 PRO A CA 1
ATOM 2746 C C . PRO A 1 369 ? -17.507 -4.876 6.905 1.00 93.06 369 PRO A C 1
ATOM 2748 O O . PRO A 1 369 ? -18.120 -3.812 6.862 1.00 93.06 369 PRO A O 1
ATOM 2751 N N . LEU A 1 370 ? -16.613 -5.134 7.866 1.00 90.44 370 LEU A N 1
ATOM 2752 C CA . LEU A 1 370 ? -16.343 -4.195 8.955 1.00 90.44 370 LEU A CA 1
ATOM 2753 C C . LEU A 1 370 ? -15.573 -2.959 8.461 1.00 90.44 370 LEU A C 1
ATOM 2755 O O . LEU A 1 370 ? -15.883 -1.834 8.849 1.00 90.44 370 LEU A O 1
ATOM 2759 N N . VAL A 1 371 ? -14.601 -3.145 7.564 1.00 91.44 371 VAL A N 1
ATOM 2760 C CA . VAL A 1 371 ? -13.865 -2.028 6.953 1.00 91.44 371 VAL A CA 1
ATOM 2761 C C . VAL A 1 371 ? -14.789 -1.209 6.050 1.00 91.44 371 VAL A C 1
ATOM 2763 O O . VAL A 1 371 ? -14.720 0.023 6.040 1.00 91.44 371 VAL A O 1
ATOM 2766 N N . ALA A 1 372 ? -15.680 -1.874 5.311 1.00 93.50 372 ALA A N 1
ATOM 2767 C CA . ALA A 1 372 ? -16.679 -1.205 4.492 1.00 93.50 372 ALA A CA 1
ATOM 2768 C C . ALA A 1 372 ? -17.661 -0.385 5.337 1.00 93.50 372 ALA A C 1
ATOM 2770 O O . ALA A 1 372 ? -17.870 0.793 5.055 1.00 93.50 372 ALA A O 1
ATOM 2771 N N . TRP A 1 373 ? -18.194 -0.976 6.409 1.00 90.88 373 TRP A N 1
ATOM 2772 C CA . TRP A 1 373 ? -19.078 -0.296 7.353 1.00 90.88 373 TRP A CA 1
ATOM 2773 C C . TRP A 1 373 ? -18.406 0.948 7.967 1.00 90.88 373 TRP A C 1
ATOM 2775 O O . TRP A 1 373 ? -19.020 2.016 8.043 1.00 90.88 373 TRP A O 1
ATOM 2785 N N . MET A 1 374 ? -17.123 0.843 8.328 1.00 89.12 374 MET A N 1
ATOM 2786 C CA . MET A 1 374 ? -16.342 1.972 8.835 1.00 89.12 374 MET A CA 1
ATOM 2787 C C . MET A 1 374 ? -16.217 3.071 7.763 1.00 89.12 374 MET A C 1
ATOM 2789 O O . MET A 1 374 ? -16.471 4.244 8.041 1.00 89.12 374 MET A O 1
ATOM 2793 N N . THR A 1 375 ? -15.906 2.691 6.518 1.00 89.50 375 THR A N 1
ATOM 2794 C CA . THR A 1 375 ? -15.767 3.623 5.383 1.00 89.50 375 THR A CA 1
ATOM 2795 C C . THR A 1 375 ? -17.085 4.348 5.082 1.00 89.50 375 THR A C 1
ATOM 2797 O O . THR A 1 375 ? -17.077 5.550 4.817 1.00 89.50 375 THR A O 1
ATOM 2800 N N . ASP A 1 376 ? -18.226 3.662 5.208 1.00 90.12 376 ASP A N 1
ATOM 2801 C CA . ASP A 1 376 ? -19.549 4.286 5.084 1.00 90.12 376 ASP A CA 1
ATOM 2802 C C . ASP A 1 376 ? -19.810 5.327 6.170 1.00 90.12 376 ASP A C 1
ATOM 2804 O O . ASP A 1 376 ? -20.399 6.372 5.896 1.00 90.12 376 ASP A O 1
ATOM 2808 N N . GLY A 1 377 ? -19.415 5.050 7.415 1.00 87.06 377 GLY A N 1
ATOM 2809 C CA . GLY A 1 377 ? -19.585 6.016 8.498 1.00 87.06 377 GLY A CA 1
ATOM 2810 C C . GLY A 1 377 ? -18.765 7.284 8.266 1.00 87.06 377 GLY A C 1
ATOM 2811 O O . GLY A 1 377 ? -19.293 8.386 8.434 1.00 87.06 377 GLY A O 1
ATOM 2812 N N . PHE A 1 378 ? -17.540 7.149 7.746 1.00 85.62 378 PHE A N 1
ATOM 2813 C CA . PHE A 1 378 ? -16.760 8.298 7.280 1.00 85.62 378 PHE A CA 1
ATOM 2814 C C . PHE A 1 378 ? -17.485 9.075 6.179 1.00 85.62 378 PHE A C 1
ATOM 2816 O O . PHE A 1 378 ? -17.536 10.307 6.242 1.00 85.62 378 PHE A O 1
ATOM 2823 N N . GLU A 1 379 ? -18.068 8.391 5.191 1.00 90.06 379 GLU A N 1
ATOM 2824 C CA . GLU A 1 379 ? -18.811 9.055 4.118 1.00 90.06 379 GLU A CA 1
ATOM 2825 C C . GLU A 1 379 ? -20.026 9.813 4.659 1.00 90.06 379 GLU A C 1
ATOM 2827 O O . GLU A 1 379 ? -20.171 11.000 4.362 1.00 90.06 379 GLU A O 1
ATOM 2832 N N . ARG A 1 380 ? -20.853 9.182 5.503 1.00 89.31 380 ARG A N 1
ATOM 2833 C CA . ARG A 1 380 ? -22.038 9.820 6.103 1.00 89.31 380 ARG A CA 1
ATOM 2834 C C . ARG A 1 380 ? -21.675 11.075 6.889 1.00 89.31 380 ARG A C 1
ATOM 2836 O O . ARG A 1 380 ? -22.355 12.092 6.779 1.00 89.31 380 ARG A O 1
ATOM 2843 N N . ARG A 1 381 ? -20.591 11.018 7.663 1.00 85.94 381 ARG A N 1
ATOM 2844 C CA . ARG A 1 381 ? -20.193 12.103 8.564 1.00 85.94 381 ARG A CA 1
ATOM 2845 C C . ARG A 1 381 ? -19.441 13.231 7.857 1.00 85.94 381 ARG A C 1
ATOM 2847 O O . ARG A 1 381 ? -19.555 14.389 8.257 1.00 85.94 381 ARG A O 1
ATOM 2854 N N . THR A 1 382 ? -18.663 12.917 6.820 1.00 85.81 382 THR A N 1
ATOM 2855 C CA . THR A 1 382 ? -17.759 13.885 6.168 1.00 85.81 382 THR A CA 1
ATOM 2856 C C . THR A 1 382 ? -18.178 14.299 4.760 1.00 85.81 382 THR A C 1
ATOM 2858 O O . THR A 1 382 ? -17.632 15.280 4.244 1.00 85.81 382 THR A O 1
ATOM 2861 N N . GLY A 1 383 ? -19.095 13.561 4.129 1.00 90.25 383 GLY A N 1
ATOM 2862 C CA . GLY A 1 383 ? -19.444 13.688 2.711 1.00 90.25 383 GLY A CA 1
ATOM 2863 C C . GLY A 1 383 ? -18.345 13.207 1.753 1.00 90.25 383 GLY A C 1
ATOM 2864 O O . GLY A 1 383 ? -18.390 13.514 0.557 1.00 90.25 383 GLY A O 1
ATOM 2865 N N . LEU A 1 384 ? -17.317 12.515 2.262 1.00 91.69 384 LEU A N 1
ATOM 2866 C CA . LEU A 1 384 ? -16.181 12.017 1.487 1.00 91.69 384 LEU A CA 1
ATOM 2867 C C . LEU A 1 384 ? -16.175 10.477 1.514 1.00 91.69 384 LEU A C 1
ATOM 2869 O O . LEU A 1 384 ? -15.985 9.905 2.583 1.00 91.69 384 LEU A O 1
ATOM 2873 N N . PRO A 1 385 ? -16.318 9.792 0.364 1.00 93.56 385 PRO A N 1
ATOM 2874 C CA . PRO A 1 385 ? -16.326 8.327 0.257 1.00 93.56 385 PRO A CA 1
ATOM 2875 C C . PRO A 1 385 ? -14.912 7.720 0.357 1.00 93.56 385 PRO A C 1
ATOM 2877 O O . PRO A 1 385 ? -14.589 6.753 -0.327 1.00 93.56 385 PRO A O 1
ATOM 2880 N N . VAL A 1 386 ? -14.022 8.347 1.127 1.00 92.88 386 VAL A N 1
ATOM 2881 C CA . VAL A 1 386 ? -12.609 7.981 1.243 1.00 92.88 386 VAL A CA 1
ATOM 2882 C C . VAL A 1 386 ? -12.197 8.105 2.703 1.00 92.88 386 VAL A C 1
ATOM 2884 O O . VAL A 1 386 ? -12.407 9.147 3.322 1.00 92.88 386 VAL A O 1
ATOM 2887 N N . ALA A 1 387 ? -11.551 7.069 3.225 1.00 90.31 387 ALA A N 1
ATOM 2888 C CA . ALA A 1 387 ? -10.853 7.107 4.502 1.00 90.31 387 ALA A CA 1
ATOM 2889 C C . ALA A 1 387 ? -9.339 7.156 4.262 1.00 90.31 387 ALA A C 1
ATOM 2891 O O . ALA A 1 387 ? -8.819 6.521 3.341 1.00 90.31 387 ALA A O 1
ATOM 2892 N N . VAL A 1 388 ? -8.609 7.897 5.094 1.00 89.50 388 VAL A N 1
ATOM 2893 C CA . VAL A 1 388 ? -7.148 7.785 5.136 1.00 89.50 388 VAL A CA 1
ATOM 2894 C C . VAL A 1 388 ? -6.784 6.436 5.744 1.00 89.50 388 VAL A C 1
ATOM 2896 O O . VAL A 1 388 ? -7.322 6.060 6.778 1.00 89.50 388 VAL A O 1
ATOM 2899 N N . ASN A 1 389 ? -5.821 5.749 5.145 1.00 90.56 389 ASN A N 1
ATOM 2900 C CA . ASN A 1 389 ? -5.216 4.523 5.636 1.00 90.56 389 ASN A CA 1
ATOM 2901 C C . ASN A 1 389 ? -3.688 4.683 5.681 1.00 90.56 389 ASN A C 1
ATOM 2903 O O . ASN A 1 389 ? -3.049 5.177 4.748 1.00 90.56 389 ASN A O 1
ATOM 2907 N N . ALA A 1 390 ? -3.080 4.252 6.776 1.00 86.00 390 ALA A N 1
ATOM 2908 C CA . ALA A 1 390 ? -1.639 4.054 6.871 1.00 86.00 390 ALA A CA 1
ATOM 2909 C C . ALA A 1 390 ? -1.354 2.857 7.781 1.00 86.00 390 ALA A C 1
ATOM 2911 O O . ALA A 1 390 ? -2.282 2.226 8.270 1.00 86.00 390 ALA A O 1
ATOM 2912 N N . SER A 1 391 ? -0.080 2.538 8.004 1.00 84.12 391 SER A N 1
ATOM 2913 C CA . SER A 1 391 ? 0.321 1.476 8.928 1.00 84.12 391 SER A CA 1
ATOM 2914 C C . SER A 1 391 ? 0.259 1.937 10.382 1.00 84.12 391 SER A C 1
ATOM 2916 O O . SER A 1 391 ? 0.722 3.038 10.708 1.00 84.12 391 SER A O 1
ATOM 2918 N N . LEU A 1 392 ? -0.337 1.121 11.256 1.00 86.38 392 LEU A N 1
ATOM 2919 C CA . LEU A 1 392 ? -0.302 1.315 12.703 1.00 86.38 392 LEU A CA 1
ATOM 2920 C C . LEU A 1 392 ? 1.026 0.767 13.215 1.00 86.38 392 LEU A C 1
ATOM 2922 O O . LEU A 1 392 ? 1.234 -0.436 13.280 1.00 86.38 392 LEU A O 1
ATOM 2926 N N . ASP A 1 393 ? 1.944 1.675 13.509 1.00 82.06 393 ASP A N 1
ATOM 2927 C CA . ASP A 1 393 ? 3.296 1.395 13.974 1.00 82.06 393 ASP A CA 1
ATOM 2928 C C . ASP A 1 393 ? 3.769 2.575 14.823 1.00 82.06 393 ASP A C 1
ATOM 2930 O O . ASP A 1 393 ? 3.394 3.726 14.565 1.00 82.06 393 ASP A O 1
ATOM 2934 N N . ALA A 1 394 ? 4.580 2.285 15.837 1.00 73.12 394 ALA A N 1
ATOM 2935 C CA . ALA A 1 394 ? 5.356 3.307 16.523 1.00 73.12 394 ALA A CA 1
ATOM 2936 C C . ALA A 1 394 ? 6.603 3.656 15.695 1.00 73.12 394 ALA A C 1
ATOM 2938 O O . ALA A 1 394 ? 7.010 2.896 14.809 1.00 73.12 394 ALA A O 1
ATOM 2939 N N . ALA A 1 395 ? 7.214 4.810 15.979 1.00 68.69 395 ALA A N 1
ATOM 2940 C CA . ALA A 1 395 ? 8.435 5.243 15.307 1.00 68.69 395 ALA A CA 1
ATOM 2941 C C . ALA A 1 395 ? 9.488 4.134 15.382 1.00 68.69 395 ALA A C 1
ATOM 2943 O O . ALA A 1 395 ? 9.900 3.724 16.467 1.00 68.69 395 ALA A O 1
ATOM 2944 N N . GLY A 1 396 ? 9.891 3.625 14.218 1.00 67.38 396 GLY A N 1
ATOM 2945 C CA . GLY A 1 396 ? 10.891 2.582 14.196 1.00 67.38 396 GLY A CA 1
ATOM 2946 C C . GLY A 1 396 ? 10.417 1.234 14.760 1.00 67.38 396 GLY A C 1
ATOM 2947 O O . GLY A 1 396 ? 11.172 0.507 15.388 1.00 67.38 396 GLY A O 1
ATOM 2948 N N . ARG A 1 397 ? 9.154 0.866 14.594 1.00 73.88 397 ARG A N 1
ATOM 2949 C CA . ARG A 1 397 ? 8.693 -0.488 14.921 1.00 73.88 397 ARG A CA 1
ATOM 2950 C C . ARG A 1 397 ? 7.979 -1.097 13.720 1.00 73.88 397 ARG A C 1
ATOM 2952 O O . ARG A 1 397 ? 7.541 -0.350 12.838 1.00 73.88 397 ARG A O 1
ATOM 2959 N N . PRO A 1 398 ? 7.905 -2.437 13.630 1.00 78.31 398 PRO A N 1
ATOM 2960 C CA . PRO A 1 398 ? 7.030 -3.076 12.660 1.00 78.31 398 PRO A CA 1
ATOM 2961 C C . PRO A 1 398 ? 5.570 -2.680 12.916 1.00 78.31 398 PRO A C 1
ATOM 2963 O O . PRO A 1 398 ? 5.231 -2.071 13.935 1.00 78.31 398 PRO A O 1
ATOM 2966 N N . MET A 1 399 ? 4.707 -3.037 11.967 1.00 85.19 399 MET A N 1
ATOM 2967 C CA . MET A 1 399 ? 3.267 -2.907 12.146 1.00 85.19 399 MET A CA 1
ATOM 2968 C C . MET A 1 399 ? 2.824 -3.674 13.396 1.00 85.19 399 MET A C 1
ATOM 2970 O O . MET A 1 399 ? 3.308 -4.772 13.663 1.00 85.19 399 MET A O 1
ATOM 2974 N N . VAL A 1 400 ? 1.924 -3.061 14.156 1.00 89.31 400 VAL A N 1
ATOM 2975 C CA . VAL A 1 400 ? 1.331 -3.619 15.371 1.00 89.31 400 VAL A CA 1
ATOM 2976 C C . VAL A 1 400 ? 0.663 -4.963 15.059 1.00 89.31 400 VAL A C 1
ATOM 2978 O O . VAL A 1 400 ? -0.155 -5.038 14.147 1.00 89.31 400 VAL A O 1
ATOM 2981 N N . ASP A 1 401 ? 0.965 -6.001 15.842 1.00 89.62 401 ASP A N 1
ATOM 2982 C CA . ASP A 1 401 ? 0.302 -7.317 15.760 1.00 89.62 401 ASP A CA 1
ATOM 2983 C C . ASP A 1 401 ? -0.253 -7.776 17.123 1.00 89.62 401 ASP A C 1
ATOM 2985 O O . ASP A 1 401 ? -1.290 -8.443 17.179 1.00 89.62 401 ASP A O 1
ATOM 2989 N N . ASP A 1 402 ? 0.381 -7.359 18.227 1.00 92.50 402 ASP A N 1
ATOM 2990 C CA . ASP A 1 402 ? -0.044 -7.637 19.603 1.00 92.50 402 ASP A CA 1
ATOM 2991 C C . ASP A 1 402 ? -0.862 -6.464 20.205 1.00 92.50 402 ASP A C 1
ATOM 2993 O O . ASP A 1 402 ? -0.532 -5.299 19.958 1.00 92.50 402 ASP A O 1
ATOM 2997 N N . PRO A 1 403 ? -1.912 -6.715 21.014 1.00 94.50 403 PRO A N 1
ATOM 2998 C CA . PRO A 1 403 ? -2.669 -5.685 21.723 1.00 94.50 403 PRO A CA 1
ATOM 2999 C C . PRO A 1 403 ? -1.785 -4.784 22.579 1.00 94.50 403 PRO A C 1
ATOM 3001 O O . PRO A 1 403 ? -2.039 -3.584 22.671 1.00 94.50 403 PRO A O 1
ATOM 3004 N N . ARG A 1 404 ? -0.711 -5.330 23.157 1.00 93.12 404 ARG A N 1
ATOM 3005 C CA . ARG A 1 404 ? 0.294 -4.542 23.864 1.00 93.12 404 ARG A CA 1
ATOM 3006 C C . ARG A 1 404 ? 0.917 -3.486 22.955 1.00 93.12 404 ARG A C 1
ATOM 3008 O O . ARG A 1 404 ? 1.020 -2.332 23.358 1.00 93.12 404 ARG A O 1
ATOM 3015 N N . ASP A 1 405 ? 1.293 -3.855 21.733 1.00 91.69 405 ASP A N 1
ATOM 3016 C CA . ASP A 1 405 ? 1.885 -2.919 20.775 1.00 91.69 405 ASP A CA 1
ATOM 3017 C C . ASP A 1 405 ? 0.881 -1.826 20.379 1.00 91.69 405 ASP A C 1
ATOM 3019 O O . ASP A 1 405 ? 1.259 -0.666 20.209 1.00 91.69 405 ASP A O 1
ATOM 3023 N N . ALA A 1 406 ? -0.408 -2.174 20.275 1.00 92.56 406 ALA A N 1
ATOM 3024 C CA . ALA A 1 406 ? -1.479 -1.214 20.014 1.00 92.56 406 ALA A CA 1
ATOM 3025 C C . ALA A 1 406 ? -1.620 -0.196 21.157 1.00 92.56 406 ALA A C 1
ATOM 3027 O O . ALA A 1 406 ? -1.719 1.004 20.899 1.00 92.56 406 ALA A O 1
ATOM 3028 N N . LEU A 1 407 ? -1.578 -0.661 22.410 1.00 93.19 407 LEU A N 1
ATOM 3029 C CA . LEU A 1 407 ? -1.645 0.184 23.607 1.00 93.19 407 LEU A CA 1
ATOM 3030 C C . LEU A 1 407 ? -0.408 1.083 23.745 1.00 93.19 407 LEU A C 1
ATOM 3032 O O . LEU A 1 407 ? -0.541 2.279 24.006 1.00 93.19 407 LEU A O 1
ATOM 3036 N N . GLU A 1 408 ? 0.791 0.545 23.509 1.00 90.12 408 GLU A N 1
ATOM 3037 C CA . GLU A 1 408 ? 2.040 1.317 23.510 1.00 90.12 408 GLU A CA 1
ATOM 3038 C C . GLU A 1 408 ? 2.036 2.382 22.399 1.00 90.12 408 GLU A C 1
ATOM 3040 O O . GLU A 1 408 ? 2.417 3.536 22.627 1.00 90.12 408 GLU A O 1
ATOM 3045 N N . CYS A 1 409 ? 1.550 2.031 21.202 1.00 87.69 409 CYS A N 1
ATOM 3046 C CA . CYS A 1 409 ? 1.377 2.978 20.103 1.00 87.69 409 CYS A CA 1
ATOM 3047 C C . CYS A 1 409 ? 0.351 4.063 20.456 1.00 87.69 409 CYS A C 1
ATOM 3049 O O . CYS A 1 409 ? 0.618 5.242 20.242 1.00 87.69 409 CYS A O 1
ATOM 3051 N N . PHE A 1 410 ? -0.784 3.697 21.054 1.00 89.25 410 PHE A N 1
ATOM 3052 C CA . PHE A 1 410 ? -1.815 4.644 21.476 1.00 89.25 410 PHE A CA 1
ATOM 3053 C C . PHE A 1 410 ? -1.308 5.629 22.537 1.00 89.25 410 PHE A C 1
ATOM 3055 O O . PHE A 1 410 ? -1.558 6.830 22.435 1.00 89.25 410 PHE A O 1
ATOM 3062 N N . GLY A 1 411 ? -0.543 5.158 23.524 1.00 88.00 411 GLY A N 1
ATOM 3063 C CA . GLY A 1 411 ? 0.032 6.029 24.550 1.00 88.00 411 GLY A CA 1
ATOM 3064 C C . GLY A 1 411 ? 1.064 7.017 24.003 1.00 88.00 411 GLY A C 1
ATOM 3065 O O . GLY A 1 411 ? 1.087 8.176 24.419 1.00 88.00 411 GLY A O 1
ATOM 3066 N N . SER A 1 412 ? 1.869 6.585 23.029 1.00 82.00 412 SER A N 1
ATOM 3067 C CA . SER A 1 412 ? 2.984 7.368 22.473 1.00 82.00 412 SER A CA 1
ATOM 3068 C C . SER A 1 412 ? 2.634 8.227 21.251 1.00 82.00 412 SER A C 1
ATOM 3070 O O . SER A 1 412 ? 3.417 9.108 20.897 1.00 82.00 412 SER A O 1
ATOM 3072 N N . ALA A 1 413 ? 1.480 8.012 20.612 1.00 79.31 413 ALA A N 1
ATOM 3073 C CA . ALA A 1 413 ? 1.048 8.740 19.420 1.00 79.31 413 ALA A CA 1
ATOM 3074 C C . ALA A 1 413 ? -0.141 9.688 19.695 1.00 79.31 413 ALA A C 1
ATOM 3076 O O . ALA A 1 413 ? -0.941 9.426 20.594 1.00 79.31 413 ALA A O 1
ATOM 3077 N N . PRO A 1 414 ? -0.307 10.775 18.911 1.00 77.69 414 PRO A N 1
ATOM 3078 C CA . PRO A 1 414 ? -1.440 11.691 18.996 1.00 77.69 414 PRO A CA 1
ATOM 3079 C C . PRO A 1 414 ? -2.645 11.038 18.315 1.00 77.69 414 PRO A C 1
ATOM 3081 O O . PRO A 1 414 ? -2.994 11.357 17.185 1.00 77.69 414 PRO A O 1
ATOM 3084 N N . VAL A 1 415 ? -3.199 10.031 18.980 1.00 84.19 415 VAL A N 1
ATOM 3085 C CA . VAL A 1 415 ? -4.390 9.300 18.554 1.00 84.19 415 VAL A CA 1
ATOM 3086 C C . VAL A 1 415 ? -5.491 9.585 19.563 1.00 84.19 415 VAL A C 1
ATOM 3088 O O . VAL A 1 415 ? -5.293 9.397 20.766 1.00 84.19 415 VAL A O 1
ATOM 3091 N N . GLU A 1 416 ? -6.645 10.037 19.084 1.00 86.62 416 GLU A N 1
ATOM 3092 C CA . GLU A 1 416 ? -7.793 10.402 19.916 1.00 86.62 416 GLU A CA 1
ATOM 3093 C C . GLU A 1 416 ? -8.578 9.174 20.394 1.00 86.62 416 GLU A C 1
ATOM 3095 O O . GLU A 1 416 ? -9.086 9.162 21.521 1.00 86.62 416 GLU A O 1
ATOM 3100 N N . LEU A 1 417 ? -8.649 8.135 19.558 1.00 89.38 417 LEU A N 1
ATOM 3101 C CA . LEU A 1 417 ? -9.387 6.901 19.820 1.00 89.38 417 LEU A CA 1
ATOM 3102 C C . LEU A 1 417 ? -8.573 5.676 19.385 1.00 89.38 417 LEU A C 1
ATOM 3104 O O . LEU A 1 417 ? -8.141 5.587 18.237 1.00 89.38 417 LEU A O 1
ATOM 3108 N N . LEU A 1 418 ? -8.415 4.702 20.276 1.00 92.94 418 LEU A N 1
ATOM 3109 C CA . LEU A 1 418 ? -8.018 3.343 19.913 1.00 92.94 418 LEU A CA 1
ATOM 3110 C C . LEU A 1 418 ? -9.265 2.461 19.893 1.00 92.94 418 LEU A C 1
ATOM 3112 O O . LEU A 1 418 ? -9.997 2.392 20.877 1.00 92.94 418 LEU A O 1
ATOM 3116 N N . VAL A 1 419 ? -9.478 1.772 18.778 1.00 93.19 419 VAL A N 1
ATOM 3117 C CA . VAL A 1 419 ? -10.498 0.734 18.643 1.00 93.19 419 VAL A CA 1
ATOM 3118 C C . VAL A 1 419 ? -9.784 -0.606 18.632 1.00 93.19 419 VAL A C 1
ATOM 3120 O O . VAL A 1 419 ? -9.032 -0.905 17.701 1.00 93.19 419 VAL A O 1
ATOM 3123 N N . LEU A 1 420 ? -10.010 -1.393 19.679 1.00 93.81 420 LEU A N 1
ATOM 3124 C CA . LEU A 1 420 ? -9.383 -2.689 19.900 1.00 93.81 420 LEU A CA 1
ATOM 3125 C C . LEU A 1 420 ? -10.470 -3.766 19.909 1.00 93.81 420 LEU A C 1
ATOM 3127 O O . LEU A 1 420 ? -11.096 -4.025 20.938 1.00 93.81 420 LEU A O 1
ATOM 3131 N N . GLY A 1 421 ? -10.730 -4.379 18.753 1.00 92.00 421 GLY A N 1
ATOM 3132 C CA . GLY A 1 421 ? -11.888 -5.262 18.602 1.00 92.00 421 GLY A CA 1
ATOM 3133 C C . GLY A 1 421 ? -13.195 -4.497 18.880 1.00 92.00 421 GLY A C 1
ATOM 3134 O O . GLY A 1 421 ? -13.416 -3.452 18.266 1.00 92.00 421 GLY A O 1
ATOM 3135 N N . PRO A 1 422 ? -14.051 -4.960 19.808 1.00 89.75 422 PRO A N 1
ATOM 3136 C CA . PRO A 1 422 ? -15.293 -4.273 20.169 1.00 89.75 422 PRO A CA 1
ATOM 3137 C C . PRO A 1 422 ? -15.099 -3.139 21.194 1.00 89.75 422 PRO A C 1
ATOM 3139 O O . PRO A 1 422 ? -16.081 -2.547 21.633 1.00 89.75 422 PRO A O 1
ATOM 3142 N N . PHE A 1 423 ? -13.869 -2.871 21.642 1.00 92.38 423 PHE A N 1
ATOM 3143 C CA . PHE A 1 423 ? -13.599 -1.911 22.713 1.00 92.38 423 PHE A CA 1
ATOM 3144 C C . PHE A 1 423 ? -13.124 -0.570 22.159 1.00 92.38 423 PHE A C 1
ATOM 3146 O O . PHE A 1 423 ? -12.239 -0.520 21.302 1.00 92.38 423 PHE A O 1
ATOM 3153 N N . ALA A 1 424 ? -13.675 0.514 22.700 1.00 92.12 424 ALA A N 1
ATOM 3154 C CA . ALA A 1 424 ? -13.300 1.885 22.389 1.00 92.12 424 ALA A CA 1
ATOM 3155 C C . ALA A 1 424 ? -12.528 2.499 23.567 1.00 92.12 424 ALA A C 1
ATOM 3157 O O . ALA A 1 424 ? -13.010 2.531 24.698 1.00 92.12 424 ALA A O 1
ATOM 3158 N N . ILE A 1 425 ? -11.320 2.998 23.304 1.00 92.94 425 ILE A N 1
ATOM 3159 C CA . ILE A 1 425 ? -10.448 3.629 24.297 1.00 92.94 425 ILE A CA 1
ATOM 3160 C C . ILE A 1 425 ? -10.211 5.075 23.878 1.00 92.94 425 ILE A C 1
ATOM 3162 O O . ILE A 1 425 ? -9.487 5.361 22.921 1.00 92.94 425 ILE A O 1
ATOM 3166 N N . ARG A 1 426 ? -10.830 6.004 24.606 1.00 90.31 426 ARG A N 1
ATOM 3167 C CA . ARG A 1 426 ? -10.759 7.444 24.327 1.00 90.31 426 ARG A CA 1
ATOM 3168 C C . ARG A 1 426 ? -9.600 8.066 25.092 1.00 90.31 426 ARG A C 1
ATOM 3170 O O . ARG A 1 426 ? -9.531 7.945 26.315 1.00 90.31 426 ARG A O 1
ATOM 3177 N N . ARG A 1 427 ? -8.726 8.797 24.395 1.00 89.25 427 ARG A N 1
ATOM 3178 C CA . ARG A 1 427 ? -7.521 9.397 24.997 1.00 89.25 427 ARG A CA 1
ATOM 3179 C C . ARG A 1 427 ? -7.859 10.278 26.199 1.00 89.25 427 ARG A C 1
ATOM 3181 O O . ARG A 1 427 ? -7.235 10.150 27.244 1.00 89.25 427 ARG A O 1
ATOM 3188 N N . GLY A 1 428 ? -8.890 11.110 26.064 1.00 87.12 428 GLY A N 1
ATOM 3189 C CA . GLY A 1 428 ? -9.339 12.008 27.127 1.00 87.12 428 GLY A CA 1
ATOM 3190 C C . GLY A 1 428 ? -9.894 11.309 28.371 1.00 87.12 428 GLY A C 1
ATOM 3191 O O . GLY A 1 428 ? -9.957 11.952 29.400 1.00 87.12 428 GLY A O 1
ATOM 3192 N N . LYS A 1 429 ? -10.283 10.027 28.305 1.00 86.62 429 LYS A N 1
ATOM 3193 C CA . LYS A 1 429 ? -10.650 9.228 29.491 1.00 86.62 429 LYS A CA 1
ATOM 3194 C C . LYS A 1 429 ? -9.452 8.445 30.035 1.00 86.62 429 LYS A C 1
ATOM 3196 O O . LYS A 1 429 ? -9.309 8.307 31.240 1.00 86.62 429 LYS A O 1
ATOM 3201 N N . ALA A 1 430 ? -8.609 7.921 29.144 1.00 86.62 430 ALA A N 1
ATOM 3202 C CA . ALA A 1 430 ? -7.473 7.074 29.506 1.00 86.62 430 ALA A CA 1
ATOM 3203 C C . ALA A 1 430 ? -6.311 7.832 30.166 1.00 86.62 430 ALA A C 1
ATOM 3205 O O . ALA A 1 430 ? -5.565 7.236 30.936 1.00 86.62 430 ALA A O 1
ATOM 3206 N N . PHE A 1 431 ? -6.156 9.124 29.866 1.00 86.88 431 PHE A N 1
ATOM 3207 C CA . PHE A 1 431 ? -5.088 9.977 30.401 1.00 86.88 431 PHE A CA 1
ATOM 3208 C C . PHE A 1 431 ? -5.629 11.216 31.138 1.00 86.88 431 PHE A C 1
ATOM 3210 O O . PHE A 1 431 ? -4.926 12.225 31.202 1.00 86.88 431 PHE A O 1
ATOM 3217 N N . ALA A 1 432 ? -6.883 11.159 31.605 1.00 79.50 432 ALA A N 1
ATOM 3218 C CA . ALA A 1 432 ? -7.507 12.216 32.409 1.00 79.50 432 ALA A CA 1
ATOM 3219 C C . ALA A 1 432 ? -6.902 12.333 33.809 1.00 79.50 432 ALA A C 1
ATOM 3221 O O . ALA A 1 432 ? -6.522 11.283 34.379 1.00 79.50 432 ALA A O 1
#

Secondary structure (DSSP, 8-state):
----PPPP----EEE-STT-B-TT--B--STTGGGGSPSP-SEEEE-PPPS-HHHHHH-HHHHTGGG-HHHHHHHHHHHHTTPEEEE----TTGGGS--TTHHHHHTTEEE-TTS-EEE----HHHHSPPPPTTPPP-HHHHHHHHHHHHHHHHHHHHHHHHHHHHH--SEEEE-SGGGG-HHHHHHHHHHS--SEEEE-TTTTGGGHHHHHHHHHHHHHSPPPP---S--S----HHHHHHHHHHTT---EE--HHHHHHHHTTS-EEEE-SSPPSSSS--SSEEEEE-TT-SHHHHHHHHHTT--TT---EEEEEHHHHTTTEESSS--TT--S-EEEPHHHHTTSGGG--TTSEE--EEE-TTT-HHHHHHHHHHHHHHS-S-EEE-----TT-PPP-SHHHHHHHHHHS--SEEEETTEEEEHHHHT-

Radius of gyration: 23.46 Å; chains: 1; bounding box: 77×53×67 Å